Protein AF-0000000084646999 (afdb_homodimer)

Organism: NCBI:txid1178482

Structure (mmCIF, N/CA/C/O backbone):
data_AF-0000000084646999-model_v1
#
loop_
_entity.id
_entity.type
_entity.pdbx_description
1 polymer 'Serine aminopeptidase S33 domain-containing protein'
#
loop_
_atom_site.group_PDB
_atom_site.id
_atom_site.type_symbol
_atom_site.label_atom_id
_atom_site.label_alt_id
_atom_site.label_comp_id
_atom_site.label_asym_id
_atom_site.label_entity_id
_atom_site.label_seq_id
_atom_site.pdbx_PDB_ins_code
_atom_site.Cartn_x
_atom_site.Cartn_y
_atom_site.Cartn_z
_atom_site.occupancy
_atom_site.B_iso_or_equiv
_atom_site.auth_seq_id
_atom_site.auth_comp_id
_atom_site.auth_asym_id
_atom_site.auth_atom_id
_atom_site.pdbx_PDB_model_num
ATOM 1 N N . MET A 1 1 ? 37.906 -20.125 -37.219 1 23.38 1 MET A N 1
ATOM 2 C CA . MET A 1 1 ? 37.5 -20.531 -35.875 1 23.38 1 MET A CA 1
ATOM 3 C C . MET A 1 1 ? 36.062 -21.047 -35.875 1 23.38 1 MET A C 1
ATOM 5 O O . MET A 1 1 ? 35.156 -20.359 -36.375 1 23.38 1 MET A O 1
ATOM 9 N N . SER A 1 2 ? 35.906 -22.453 -35.688 1 22.55 2 SER A N 1
ATOM 10 C CA . SER A 1 2 ? 34.969 -23.547 -35.594 1 22.55 2 SER A CA 1
ATOM 11 C C . SER A 1 2 ? 34 -23.359 -34.438 1 22.55 2 SER A C 1
ATOM 13 O O . SER A 1 2 ? 34.438 -23.375 -33.25 1 22.55 2 SER A O 1
ATOM 15 N N . GLN A 1 3 ? 33.125 -22.391 -34.531 1 20.23 3 GLN A N 1
ATOM 16 C CA . GLN A 1 3 ? 32.188 -21.922 -33.531 1 20.23 3 GLN A CA 1
ATOM 17 C C . GLN A 1 3 ? 31.297 -23.062 -33.031 1 20.23 3 GLN A C 1
ATOM 19 O O . GLN A 1 3 ? 30.547 -23.656 -33.781 1 20.23 3 GLN A O 1
ATOM 24 N N . ARG A 1 4 ? 31.672 -23.859 -31.859 1 23.22 4 ARG A N 1
ATOM 25 C CA . ARG A 1 4 ? 31.312 -25.047 -31.078 1 23.22 4 ARG A CA 1
ATOM 26 C C . ARG A 1 4 ? 29.891 -24.953 -30.547 1 23.22 4 ARG A C 1
ATOM 28 O O . ARG A 1 4 ? 29.562 -24.031 -29.781 1 23.22 4 ARG A O 1
ATOM 35 N N . VAL A 1 5 ? 28.875 -25.578 -31.219 1 23.73 5 VAL A N 1
ATOM 36 C CA . VAL A 1 5 ? 27.469 -25.875 -30.938 1 23.73 5 VAL A CA 1
ATOM 37 C C . VAL A 1 5 ? 27.359 -26.578 -29.578 1 23.73 5 VAL A C 1
ATOM 39 O O . VAL A 1 5 ? 27.891 -27.672 -29.391 1 23.73 5 VAL A O 1
ATOM 42 N N . ILE A 1 6 ? 27.391 -25.953 -28.484 1 28.7 6 ILE A N 1
ATOM 43 C CA . ILE A 1 6 ? 27.359 -26.703 -27.234 1 28.7 6 ILE A CA 1
ATOM 44 C C . ILE A 1 6 ? 26.047 -27.469 -27.141 1 28.7 6 ILE A C 1
ATOM 46 O O . ILE A 1 6 ? 24.984 -26.875 -26.922 1 28.7 6 ILE A O 1
ATOM 50 N N . GLN A 1 7 ? 25.703 -28.5 -27.938 1 25.25 7 GLN A N 1
ATOM 51 C CA . GLN A 1 7 ? 24.656 -29.516 -27.828 1 25.25 7 GLN A CA 1
ATOM 52 C C . GLN A 1 7 ? 24.797 -30.312 -26.531 1 25.25 7 GLN A C 1
ATOM 54 O O . GLN A 1 7 ? 25.781 -31.016 -26.344 1 25.25 7 GLN A O 1
ATOM 59 N N . SER A 1 8 ? 24.672 -29.969 -25.359 1 27.05 8 SER A N 1
ATOM 60 C CA . SER A 1 8 ? 24.703 -31.203 -24.609 1 27.05 8 SER A CA 1
ATOM 61 C C . SER A 1 8 ? 23.766 -32.25 -25.203 1 27.05 8 SER A C 1
ATOM 63 O O . SER A 1 8 ? 22.609 -31.953 -25.5 1 27.05 8 SER A O 1
ATOM 65 N N . LYS A 1 9 ? 24.203 -33.219 -25.734 1 31.39 9 LYS A N 1
ATOM 66 C CA . LYS A 1 9 ? 23.703 -34.375 -26.484 1 31.39 9 LYS A CA 1
ATOM 67 C C . LYS A 1 9 ? 22.688 -35.156 -25.672 1 31.39 9 LYS A C 1
ATOM 69 O O . LYS A 1 9 ? 22.453 -36.344 -25.938 1 31.39 9 LYS A O 1
ATOM 74 N N . SER A 1 10 ? 22.328 -34.875 -24.344 1 28.27 10 SER A N 1
ATOM 75 C CA . SER A 1 10 ? 21.422 -35.875 -23.812 1 28.27 10 SER A CA 1
ATOM 76 C C . SER A 1 10 ? 20.172 -36.031 -24.672 1 28.27 10 SER A C 1
ATOM 78 O O . SER A 1 10 ? 19.797 -35.094 -25.391 1 28.27 10 SER A O 1
ATOM 80 N N . ALA A 1 11 ? 19.438 -37.344 -24.609 1 34.03 11 ALA A N 1
ATOM 81 C CA . ALA A 1 11 ? 18.484 -38.062 -25.438 1 34.03 11 ALA A CA 1
ATOM 82 C C . ALA A 1 11 ? 17.172 -37.281 -25.547 1 34.03 11 ALA A C 1
ATOM 84 O O . ALA A 1 11 ? 16.328 -37.344 -24.641 1 34.03 11 ALA A O 1
ATOM 85 N N . LEU A 1 12 ? 17.109 -36.125 -25.891 1 31.84 12 LEU A N 1
ATOM 86 C CA . LEU A 1 12 ? 15.828 -35.594 -26.328 1 31.84 12 LEU A CA 1
ATOM 87 C C . LEU A 1 12 ? 15.133 -36.531 -27.297 1 31.84 12 LEU A C 1
ATOM 89 O O . LEU A 1 12 ? 15.594 -36.688 -28.438 1 31.84 12 LEU A O 1
ATOM 93 N N . SER A 1 13 ? 14.789 -37.781 -26.719 1 30.05 13 SER A N 1
ATOM 94 C CA . SER A 1 13 ? 13.938 -38.531 -27.625 1 30.05 13 SER A CA 1
ATOM 95 C C . SER A 1 13 ? 12.914 -37.625 -28.297 1 30.05 13 SER A C 1
ATOM 97 O O . SER A 1 13 ? 12.258 -36.812 -27.641 1 30.05 13 SER A O 1
ATOM 99 N N . ASP A 1 14 ? 13.062 -37.312 -29.516 1 32.59 14 ASP A N 1
ATOM 100 C CA . ASP A 1 14 ? 12.305 -36.594 -30.531 1 32.59 14 ASP A CA 1
ATOM 101 C C . ASP A 1 14 ? 10.836 -37 -30.516 1 32.59 14 ASP A C 1
ATOM 103 O O . ASP A 1 14 ? 10.016 -36.406 -31.234 1 32.59 14 ASP A O 1
ATOM 107 N N . GLU A 1 15 ? 10.562 -38.312 -30.141 1 31.75 15 GLU A N 1
ATOM 108 C CA . GLU A 1 15 ? 9.227 -38.844 -30.438 1 31.75 15 GLU A CA 1
ATOM 109 C C . GLU A 1 15 ? 8.188 -38.25 -29.484 1 31.75 15 GLU A C 1
ATOM 111 O O . GLU A 1 15 ? 7.094 -38.781 -29.344 1 31.75 15 GLU A O 1
ATOM 116 N N . GLY A 1 16 ? 8.555 -37.5 -28.469 1 33.94 16 GLY A N 1
ATOM 117 C CA . GLY A 1 16 ? 7.391 -37.062 -27.719 1 33.94 16 GLY A CA 1
ATOM 118 C C . GLY A 1 16 ? 6.293 -36.5 -28.609 1 33.94 16 GLY A C 1
ATOM 119 O O . GLY A 1 16 ? 6.57 -35.906 -29.656 1 33.94 16 GLY A O 1
ATOM 120 N N . GLU A 1 17 ? 5.09 -37.156 -28.625 1 35.88 17 GLU A N 1
ATOM 121 C CA . GLU A 1 17 ? 3.867 -36.75 -29.297 1 35.88 17 GLU A CA 1
ATOM 122 C C . GLU A 1 17 ? 3.752 -35.219 -29.344 1 35.88 17 GLU A C 1
ATOM 124 O O . GLU A 1 17 ? 4.012 -34.562 -28.344 1 35.88 17 GLU A O 1
ATOM 129 N N . ALA A 1 18 ? 4.031 -34.594 -30.5 1 37.91 18 ALA A N 1
ATOM 130 C CA . ALA A 1 18 ? 3.641 -33.25 -30.922 1 37.91 18 ALA A CA 1
ATOM 131 C C . ALA A 1 18 ? 2.432 -32.75 -30.125 1 37.91 18 ALA A C 1
ATOM 133 O O . ALA A 1 18 ? 1.297 -33.156 -30.406 1 37.91 18 ALA A O 1
ATOM 134 N N . GLY A 1 19 ? 2.387 -32.75 -28.875 1 38.91 19 GLY A N 1
ATOM 135 C CA . GLY A 1 19 ? 1.254 -32.031 -28.344 1 38.91 19 GLY A CA 1
ATOM 136 C C . GLY A 1 19 ? 0.787 -30.906 -29.25 1 38.91 19 GLY A C 1
ATOM 137 O O . GLY A 1 19 ? 1.507 -30.5 -30.172 1 38.91 19 GLY A O 1
ATOM 138 N N . ASP A 1 20 ? -0.597 -30.719 -29.438 1 42.81 20 ASP A N 1
ATOM 139 C CA . ASP A 1 20 ? -1.313 -29.859 -30.375 1 42.81 20 ASP A CA 1
ATO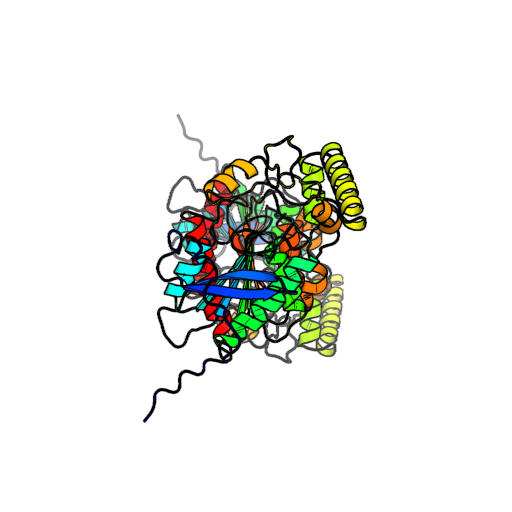M 140 C C . ASP A 1 20 ? -0.673 -28.484 -30.469 1 42.81 20 ASP A C 1
ATOM 142 O O . ASP A 1 20 ? -0.673 -27.734 -29.484 1 42.81 20 ASP A O 1
ATOM 146 N N . GLN A 1 21 ? 0.473 -28.203 -31.219 1 46.69 21 GLN A N 1
ATOM 147 C CA . GLN A 1 21 ? 0.928 -26.922 -31.781 1 46.69 21 GLN A CA 1
ATOM 148 C C . GLN A 1 21 ? -0.204 -25.906 -31.828 1 46.69 21 GLN A C 1
ATOM 150 O O . GLN A 1 21 ? 0.042 -24.703 -31.859 1 46.69 21 GLN A O 1
ATOM 155 N N . ASP A 1 22 ? -1.435 -26.484 -31.828 1 52.62 22 ASP A N 1
ATOM 156 C CA . ASP A 1 22 ? -2.572 -25.656 -32.219 1 52.62 22 ASP A CA 1
ATOM 157 C C . ASP A 1 22 ? -2.869 -24.578 -31.172 1 52.62 22 ASP A C 1
ATOM 159 O O . ASP A 1 22 ? -3.535 -23.594 -31.469 1 52.62 22 ASP A O 1
ATOM 163 N N . ASP A 1 23 ? -2.238 -24.656 -29.859 1 72.81 23 ASP A N 1
ATOM 164 C CA . ASP A 1 23 ? -2.717 -23.656 -28.906 1 72.81 23 ASP A CA 1
ATOM 165 C C . ASP A 1 23 ? -1.568 -22.781 -28.391 1 72.81 23 ASP A C 1
ATOM 167 O O . ASP A 1 23 ? -1.643 -22.234 -27.297 1 72.81 23 ASP A O 1
ATOM 171 N N . LEU A 1 24 ? -0.544 -22.75 -29.25 1 83.69 24 LEU A N 1
ATOM 172 C CA . LEU A 1 24 ? 0.599 -21.922 -28.891 1 83.69 24 LEU A CA 1
ATOM 173 C C . LEU A 1 24 ? 0.302 -20.453 -29.125 1 83.69 24 LEU A C 1
ATOM 175 O O . LEU A 1 24 ? -0.078 -20.062 -30.234 1 83.69 24 LEU A O 1
ATOM 179 N N . PRO A 1 25 ? 0.448 -19.688 -28.094 1 88.31 25 PRO A N 1
ATOM 180 C CA . PRO A 1 25 ? 0.253 -18.25 -28.312 1 88.31 25 PRO A CA 1
ATOM 181 C C . PRO A 1 25 ? 1.243 -17.672 -29.328 1 88.31 25 PRO A C 1
ATOM 183 O O . PRO A 1 25 ? 2.352 -18.188 -29.484 1 88.31 25 PRO A O 1
ATOM 186 N N . GLU A 1 26 ? 0.836 -16.625 -29.969 1 82.88 26 GLU A N 1
ATOM 187 C CA . GLU A 1 26 ? 1.692 -15.977 -30.953 1 82.88 26 GLU A CA 1
ATOM 188 C C . GLU A 1 26 ? 3.016 -15.539 -30.328 1 82.88 26 GLU A C 1
ATOM 190 O O . GLU A 1 26 ? 3.031 -14.891 -29.281 1 82.88 26 GLU A O 1
ATOM 195 N N . GLY A 1 27 ? 4.098 -15.953 -30.891 1 82.25 27 GLY A N 1
ATOM 196 C CA . GLY A 1 27 ? 5.414 -15.508 -30.484 1 82.25 27 GLY A CA 1
ATOM 197 C C . GLY A 1 27 ? 6.004 -16.344 -29.359 1 82.25 27 GLY A C 1
ATOM 198 O O . GLY A 1 27 ? 7.121 -16.094 -28.906 1 82.25 27 GLY A O 1
ATOM 199 N N . ALA A 1 28 ? 5.27 -17.406 -29.016 1 93.69 28 ALA A N 1
ATOM 200 C CA . ALA A 1 28 ? 5.754 -18.234 -27.906 1 93.69 28 ALA A CA 1
ATOM 201 C C . ALA A 1 28 ? 6.418 -19.5 -28.438 1 93.69 28 ALA A C 1
ATOM 203 O O . ALA A 1 28 ? 6.137 -19.938 -29.547 1 93.69 28 ALA A O 1
ATOM 204 N N . LEU A 1 29 ? 7.359 -20.031 -27.688 1 94.94 29 LEU A N 1
ATOM 205 C CA . LEU A 1 29 ? 7.988 -21.328 -27.922 1 94.94 29 LEU A CA 1
ATOM 206 C C . LEU A 1 29 ? 7.699 -22.281 -26.766 1 94.94 29 LEU A C 1
ATOM 208 O O . LEU A 1 29 ? 7.633 -21.875 -25.609 1 94.94 29 LEU A O 1
ATOM 212 N N . ASN A 1 30 ? 7.535 -23.5 -27.156 1 96.31 30 ASN A N 1
ATOM 213 C CA . ASN A 1 30 ? 7.363 -24.516 -26.125 1 96.31 30 ASN A CA 1
ATOM 214 C C . ASN A 1 30 ? 8.656 -24.75 -25.344 1 96.31 30 ASN A C 1
ATOM 216 O O . ASN A 1 30 ? 9.734 -24.781 -25.938 1 96.31 30 ASN A O 1
ATOM 220 N N . VAL A 1 31 ? 8.523 -24.891 -24.094 1 97.12 31 VAL A N 1
ATOM 221 C CA . VAL A 1 31 ? 9.664 -25.25 -23.266 1 97.12 31 VAL A CA 1
ATOM 222 C C . VAL A 1 31 ? 9.281 -26.391 -22.328 1 97.12 31 VAL A C 1
ATOM 224 O O . VAL A 1 31 ? 8.094 -26.609 -22.062 1 97.12 31 VAL A O 1
ATOM 227 N N . ALA A 1 32 ? 10.289 -27.125 -21.891 1 98.19 32 ALA A N 1
ATOM 228 C CA . ALA A 1 32 ? 10.102 -28.203 -20.938 1 98.19 32 ALA A CA 1
ATOM 229 C C . ALA A 1 32 ? 11.32 -28.375 -20.047 1 98.19 32 ALA A C 1
ATOM 231 O O . ALA A 1 32 ? 12.453 -28.125 -20.469 1 98.19 32 ALA A O 1
ATOM 232 N N . PHE A 1 33 ? 11.133 -28.75 -18.859 1 98.38 33 PHE A N 1
ATOM 233 C CA . PHE A 1 33 ? 12.195 -29.047 -17.906 1 98.38 33 PHE A CA 1
ATOM 234 C C . PHE A 1 33 ? 11.742 -30.109 -16.906 1 98.38 33 PHE A C 1
ATOM 236 O O . PHE A 1 33 ? 10.547 -30.359 -16.75 1 98.38 33 PHE A O 1
ATOM 243 N N . SER A 1 34 ? 12.688 -30.719 -16.281 1 98.5 34 SER A N 1
ATOM 244 C CA . SER A 1 34 ? 12.383 -31.781 -15.336 1 98.5 34 SER A CA 1
ATOM 245 C C . SER A 1 34 ? 12.297 -31.25 -13.914 1 98.5 34 SER A C 1
ATOM 247 O O . SER A 1 34 ? 13.133 -30.453 -13.484 1 98.5 34 SER A O 1
ATOM 249 N N . SER A 1 35 ? 11.242 -31.609 -13.188 1 98.62 35 SER A N 1
ATOM 250 C CA . SER A 1 35 ? 11.086 -31.422 -11.75 1 98.62 35 SER A CA 1
ATOM 251 C C . SER A 1 35 ? 10.812 -32.75 -11.039 1 98.62 35 SER A C 1
ATOM 253 O O . SER A 1 35 ? 9.75 -33.344 -11.203 1 98.62 35 SER A O 1
ATOM 255 N N . LYS A 1 36 ? 11.773 -33.219 -10.281 1 97.69 36 LYS A N 1
ATOM 256 C CA . LYS A 1 36 ? 11.68 -34.469 -9.531 1 97.69 36 LYS A CA 1
ATOM 257 C C . LYS A 1 36 ? 11.289 -35.625 -10.445 1 97.69 36 LYS A C 1
ATOM 259 O O . LYS A 1 36 ? 10.398 -36.406 -10.117 1 97.69 36 LYS A O 1
ATOM 264 N N . GLY A 1 37 ? 11.836 -35.594 -11.586 1 97.81 37 GLY A N 1
ATOM 265 C CA . GLY A 1 37 ? 11.688 -36.688 -12.508 1 97.81 37 GLY A CA 1
ATOM 266 C C . GLY A 1 37 ? 10.469 -36.594 -13.398 1 97.81 37 GLY A C 1
ATOM 267 O O . GLY A 1 37 ? 10.219 -37.438 -14.234 1 97.81 37 GLY A O 1
ATOM 268 N N . THR A 1 38 ? 9.664 -35.562 -13.227 1 98.5 38 THR A N 1
ATOM 269 C CA . THR A 1 38 ? 8.477 -35.344 -14.039 1 98.5 38 THR A CA 1
ATOM 270 C C . THR A 1 38 ? 8.656 -34.094 -14.906 1 98.5 38 THR A C 1
ATOM 272 O O . THR A 1 38 ? 9.195 -33.094 -14.453 1 98.5 38 THR A O 1
ATOM 275 N N . VAL A 1 39 ? 8.203 -34.125 -16.109 1 98.62 39 VAL A N 1
ATOM 276 C CA . VAL A 1 39 ? 8.43 -33.031 -17.047 1 98.62 39 VAL A CA 1
ATOM 277 C C . VAL A 1 39 ? 7.387 -31.953 -16.844 1 98.62 39 VAL A C 1
ATOM 279 O O . VAL A 1 39 ? 6.184 -32.219 -16.938 1 98.62 39 VAL A O 1
ATOM 282 N N . CYS A 1 40 ? 7.863 -30.75 -16.516 1 98.62 40 CYS A N 1
ATOM 283 C CA . CYS A 1 40 ? 7.043 -29.547 -16.547 1 98.62 40 CYS A CA 1
ATOM 284 C C . CYS A 1 40 ? 7.129 -28.875 -17.922 1 98.62 40 CYS A C 1
ATOM 286 O O . CYS A 1 40 ? 8.188 -28.859 -18.547 1 98.62 40 CYS A O 1
ATOM 288 N N . ARG A 1 41 ? 6.016 -28.359 -18.359 1 97.88 41 ARG A N 1
ATOM 289 C CA . ARG A 1 41 ? 5.949 -27.719 -19.672 1 97.88 41 ARG A CA 1
ATOM 290 C C . ARG A 1 41 ? 5.422 -26.297 -19.562 1 97.88 41 ARG A C 1
ATOM 292 O O . ARG A 1 41 ? 4.711 -25.953 -18.609 1 97.88 41 ARG A O 1
ATOM 299 N N . GLY A 1 42 ? 5.809 -25.484 -20.547 1 96.81 42 GLY A N 1
ATOM 300 C CA . GLY A 1 42 ? 5.363 -24.094 -20.562 1 96.81 42 GLY A CA 1
ATOM 301 C C . GLY A 1 42 ? 5.723 -23.375 -21.859 1 96.81 42 GLY A C 1
ATOM 302 O O . GLY A 1 42 ? 5.82 -24 -22.922 1 96.81 42 GLY A O 1
ATOM 303 N N . TRP A 1 43 ? 5.73 -22.125 -21.75 1 97.38 43 TRP A N 1
ATOM 304 C CA . TRP A 1 43 ? 5.977 -21.281 -22.922 1 97.38 43 TRP A CA 1
ATOM 305 C C . TRP A 1 43 ? 7.078 -20.266 -22.625 1 97.38 43 TRP A C 1
ATOM 307 O O . TRP A 1 43 ? 7.203 -19.781 -21.5 1 97.38 43 TRP A O 1
ATOM 317 N N . HIS A 1 44 ? 7.855 -20.062 -23.594 1 97.19 44 HIS A N 1
ATOM 318 C CA . HIS A 1 44 ? 8.875 -19.016 -23.625 1 97.19 44 HIS A CA 1
ATOM 319 C C . HIS A 1 44 ? 8.516 -17.906 -24.609 1 97.19 44 HIS A C 1
ATOM 321 O O . HIS A 1 44 ? 8.297 -18.172 -25.797 1 97.19 44 HIS A O 1
ATOM 327 N N . PHE A 1 45 ? 8.328 -16.719 -24.125 1 96.19 45 PHE A N 1
ATOM 328 C CA . PHE A 1 45 ? 8.117 -15.523 -24.938 1 96.19 45 PHE A CA 1
ATOM 329 C C . PHE A 1 45 ? 9.406 -14.727 -25.094 1 96.19 45 PHE A C 1
ATOM 331 O O . PHE A 1 45 ? 9.898 -14.148 -24.125 1 96.19 45 PHE A O 1
ATOM 338 N N . ALA A 1 46 ? 9.922 -14.695 -26.281 1 93.31 46 ALA A N 1
ATOM 339 C CA . ALA A 1 46 ? 11.172 -13.984 -26.531 1 93.31 46 ALA A CA 1
ATOM 340 C C . ALA A 1 46 ? 10.969 -12.477 -26.469 1 93.31 46 ALA A C 1
ATOM 342 O O . ALA A 1 46 ? 9.945 -11.961 -26.922 1 93.31 46 ALA A O 1
ATOM 343 N N . PRO A 1 47 ? 11.984 -11.789 -25.922 1 92.5 47 PRO A N 1
ATOM 344 C CA . PRO A 1 47 ? 11.875 -10.328 -25.906 1 92.5 47 PRO A CA 1
ATOM 345 C C . PRO A 1 47 ? 11.945 -9.711 -27.297 1 92.5 47 PRO A C 1
ATOM 347 O O . PRO A 1 47 ? 12.68 -10.203 -28.156 1 92.5 47 PRO A O 1
ATOM 350 N N . THR A 1 48 ? 11.195 -8.695 -27.531 1 87.69 48 THR A N 1
ATOM 351 C CA . THR A 1 48 ? 11.211 -8.023 -28.828 1 87.69 48 THR A CA 1
ATOM 352 C C . THR A 1 48 ? 12.523 -7.281 -29.031 1 87.69 48 THR A C 1
ATOM 354 O O . THR A 1 48 ? 12.914 -7.012 -30.172 1 87.69 48 THR A O 1
ATOM 357 N N . GLN A 1 49 ? 13.078 -6.914 -27.906 1 84 49 GLN A N 1
ATOM 358 C CA . GLN A 1 49 ? 14.375 -6.25 -27.953 1 84 49 GLN A CA 1
ATOM 359 C C . GLN A 1 49 ? 15.453 -7.086 -27.266 1 84 49 GLN A C 1
ATOM 361 O O . GLN A 1 49 ? 15.195 -7.699 -26.234 1 84 49 GLN A O 1
ATOM 366 N N . GLN A 1 50 ? 16.625 -7.207 -27.984 1 80.81 50 GLN A N 1
ATOM 367 C CA . GLN A 1 50 ? 17.766 -7.918 -27.391 1 80.81 50 GLN A CA 1
ATOM 368 C C . GLN A 1 50 ? 18.922 -6.961 -27.109 1 80.81 50 GLN A C 1
ATOM 370 O O . GLN A 1 50 ? 19.172 -6.035 -27.891 1 80.81 50 GLN A O 1
ATOM 375 N N . PRO A 1 51 ? 19.672 -7.051 -26.016 1 81.62 51 PRO A N 1
ATOM 376 C CA . PRO A 1 51 ? 19.422 -8.055 -24.969 1 81.62 51 PRO A CA 1
ATOM 377 C C . PRO A 1 51 ? 18.188 -7.758 -24.125 1 81.62 51 PRO A C 1
ATOM 379 O O . PRO A 1 51 ? 17.766 -6.605 -24.047 1 81.62 51 PRO A O 1
ATOM 382 N N . ALA A 1 52 ? 17.641 -8.867 -23.547 1 84.62 52 ALA A N 1
ATOM 383 C CA . ALA A 1 52 ? 16.484 -8.688 -22.688 1 84.62 52 ALA A CA 1
ATOM 384 C C . ALA A 1 52 ? 16.828 -7.84 -21.469 1 84.62 52 ALA A C 1
ATOM 386 O O . ALA A 1 52 ? 17.938 -7.926 -20.938 1 84.62 52 ALA A O 1
ATOM 387 N N . HIS A 1 53 ? 15.836 -7.078 -20.984 1 84.5 53 HIS A N 1
ATOM 388 C CA . HIS A 1 53 ? 16.016 -6.344 -19.75 1 84.5 53 HIS A CA 1
ATOM 389 C C . HIS A 1 53 ? 16.219 -7.293 -18.562 1 84.5 53 HIS A C 1
ATOM 391 O O . HIS A 1 53 ? 17.062 -7.059 -17.703 1 84.5 53 HIS A O 1
ATOM 397 N N . SER A 1 54 ? 15.43 -8.336 -18.578 1 94.06 54 SER A N 1
ATOM 398 C CA . SER A 1 54 ? 15.414 -9.383 -17.562 1 94.06 54 SER A CA 1
ATOM 399 C C . SER A 1 54 ? 14.523 -10.555 -17.984 1 94.06 54 SER A C 1
ATOM 401 O O . SER A 1 54 ? 13.906 -10.516 -19.047 1 94.06 54 SER A O 1
ATOM 403 N N . THR A 1 55 ? 14.609 -11.609 -17.25 1 96.62 55 THR A N 1
ATOM 404 C CA . THR A 1 55 ? 13.719 -12.75 -17.453 1 96.62 55 THR A CA 1
ATOM 405 C C . THR A 1 55 ? 12.656 -12.797 -16.359 1 96.62 55 THR A C 1
ATOM 407 O O . THR A 1 55 ? 12.977 -12.695 -15.164 1 96.62 55 THR A O 1
ATOM 410 N N . VAL A 1 56 ? 11.43 -12.828 -16.781 1 98.38 56 VAL A N 1
ATOM 411 C CA . VAL A 1 56 ? 10.305 -12.969 -15.859 1 98.38 56 VAL A CA 1
ATOM 412 C C . VAL A 1 56 ? 9.805 -14.414 -15.867 1 98.38 56 VAL A C 1
ATOM 414 O O . VAL A 1 56 ? 9.445 -14.938 -16.922 1 98.38 56 VAL A O 1
ATOM 417 N N . LEU A 1 57 ? 9.852 -15.094 -14.773 1 98.81 57 LEU A N 1
ATOM 418 C CA . LEU A 1 57 ? 9.312 -16.438 -14.609 1 98.81 57 LEU A CA 1
ATOM 419 C C . LEU A 1 57 ? 7.945 -16.406 -13.938 1 98.81 57 LEU A C 1
ATOM 421 O O . LEU A 1 57 ? 7.793 -15.844 -12.852 1 98.81 57 LEU A O 1
ATOM 425 N N . MET A 1 58 ? 6.945 -17.031 -14.641 1 98.44 58 MET A N 1
ATOM 426 C CA . MET A 1 58 ? 5.555 -16.938 -14.203 1 98.44 58 MET A CA 1
ATOM 427 C C . MET A 1 58 ? 4.965 -18.328 -13.977 1 98.44 58 MET A C 1
ATOM 429 O O . MET A 1 58 ? 5.301 -19.281 -14.688 1 98.44 58 MET A O 1
ATOM 433 N N . ALA A 1 59 ? 4.113 -18.406 -13.047 1 97.81 59 ALA A N 1
ATOM 434 C CA . ALA A 1 59 ? 3.217 -19.562 -12.945 1 97.81 59 ALA A CA 1
ATOM 435 C C . ALA A 1 59 ? 1.854 -19.141 -12.398 1 97.81 59 ALA A C 1
ATOM 437 O O . ALA A 1 59 ? 1.701 -18.047 -11.852 1 97.81 59 ALA A O 1
ATOM 438 N N . HIS A 1 60 ? 0.911 -19.969 -12.578 1 97 60 HIS A N 1
ATOM 439 C CA . HIS A 1 60 ? -0.485 -19.672 -12.273 1 97 60 HIS A CA 1
ATOM 440 C C . HIS A 1 60 ? -0.793 -19.906 -10.805 1 97 60 HIS A C 1
ATOM 442 O O . HIS A 1 60 ? 0.013 -20.5 -10.078 1 97 60 HIS A O 1
ATOM 448 N N . GLY A 1 61 ? -1.938 -19.391 -10.359 1 96.38 61 GLY A N 1
ATOM 449 C CA . GLY A 1 61 ? -2.432 -19.562 -9 1 96.38 61 GLY A CA 1
ATOM 450 C C . GLY A 1 61 ? -3.047 -20.938 -8.758 1 96.38 61 GLY A C 1
ATOM 451 O O . GLY A 1 61 ? -2.754 -21.891 -9.477 1 96.38 61 GLY A O 1
ATOM 452 N N . LEU A 1 62 ? -3.916 -21.016 -7.832 1 95.5 62 LEU A N 1
ATOM 453 C CA . LEU A 1 62 ? -4.473 -22.266 -7.359 1 95.5 62 LEU A CA 1
ATOM 454 C C . LEU A 1 62 ? -5.262 -22.969 -8.469 1 95.5 62 LEU A C 1
ATOM 456 O O . LEU A 1 62 ? -6.285 -22.453 -8.922 1 95.5 62 LEU A O 1
ATOM 460 N N . GLY A 1 63 ? -4.73 -24.047 -8.891 1 93.5 63 GLY A N 1
ATOM 461 C CA . GLY A 1 63 ? -5.465 -24.938 -9.773 1 93.5 63 GLY A CA 1
ATOM 462 C C . GLY A 1 63 ? -5.547 -24.422 -11.203 1 93.5 63 GLY A C 1
ATOM 463 O O . GLY A 1 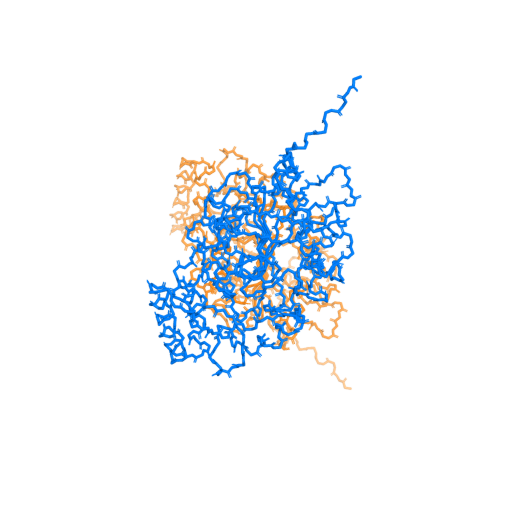63 ? -6.305 -24.953 -12.016 1 93.5 63 GLY A O 1
ATOM 464 N N . GLY A 1 64 ? -4.859 -23.422 -11.57 1 93.44 64 GLY A N 1
ATOM 465 C CA . GLY A 1 64 ? -4.922 -22.844 -12.914 1 93.44 64 GLY A CA 1
ATOM 466 C C . GLY A 1 64 ? -3.984 -23.531 -13.891 1 93.44 64 GLY A C 1
ATOM 467 O O . GLY A 1 64 ? -3.543 -24.656 -13.656 1 93.44 64 GLY A O 1
ATOM 468 N N . THR A 1 65 ? -3.898 -22.891 -15.062 1 94.81 65 THR A N 1
ATOM 469 C CA . THR A 1 65 ? -2.957 -23.25 -16.125 1 94.81 65 THR A CA 1
ATOM 470 C C . THR A 1 65 ? -2.461 -22 -16.844 1 94.81 65 THR A C 1
ATOM 472 O O . THR A 1 65 ? -3.062 -20.938 -16.75 1 94.81 65 THR A O 1
ATOM 475 N N . ILE A 1 66 ? -1.371 -22.094 -17.547 1 93.19 66 ILE A N 1
ATOM 476 C CA . ILE A 1 66 ? -0.711 -20.938 -18.125 1 93.19 66 ILE A CA 1
ATOM 477 C C . ILE A 1 66 ? -1.562 -20.375 -19.266 1 93.19 66 ILE A C 1
ATOM 479 O O . ILE A 1 66 ? -1.443 -19.203 -19.625 1 93.19 66 ILE A O 1
ATOM 483 N N . ASP A 1 67 ? -2.457 -21.172 -19.797 1 92.06 67 ASP A N 1
ATOM 484 C CA . ASP A 1 67 ? -3.305 -20.703 -20.891 1 92.06 67 ASP A CA 1
ATOM 485 C C . ASP A 1 67 ? -4.52 -19.953 -20.359 1 92.06 67 ASP A C 1
ATOM 487 O O . ASP A 1 67 ? -5.324 -19.422 -21.141 1 92.06 67 ASP A O 1
ATOM 491 N N . GLY A 1 68 ? -4.629 -19.875 -19.016 1 90.12 68 GLY A N 1
ATOM 492 C CA . GLY A 1 68 ? -5.711 -19.141 -18.391 1 90.12 68 GLY A CA 1
ATOM 493 C C . GLY A 1 68 ? -5.25 -17.844 -17.734 1 90.12 68 GLY A C 1
ATOM 494 O O . GLY A 1 68 ? -4.93 -17.828 -16.547 1 90.12 68 GLY A O 1
ATOM 495 N N . GLY A 1 69 ? -5.27 -16.781 -18.422 1 89.06 69 GLY A N 1
ATOM 496 C CA . GLY A 1 69 ? -5.137 -15.477 -17.797 1 89.06 69 GLY A CA 1
ATOM 497 C C . GLY A 1 69 ? -3.713 -14.953 -17.812 1 89.06 69 GLY A C 1
ATOM 498 O O . GLY A 1 69 ? -3.48 -13.766 -17.547 1 89.06 69 GLY A O 1
ATOM 499 N N . LEU A 1 70 ? -2.672 -15.797 -18.094 1 94.06 70 LEU A N 1
ATOM 500 C CA . LEU A 1 70 ? -1.292 -15.344 -17.969 1 94.06 70 LEU A CA 1
ATOM 501 C C . LEU A 1 70 ? -0.739 -14.906 -19.312 1 94.06 70 LEU A C 1
ATOM 503 O O . LEU A 1 70 ? 0.246 -14.164 -19.375 1 94.06 70 LEU A O 1
ATOM 507 N N . VAL A 1 71 ? -1.317 -15.383 -20.422 1 94.31 71 VAL A N 1
ATOM 508 C CA . VAL A 1 71 ? -0.759 -15.234 -21.75 1 94.31 71 VAL A CA 1
ATOM 509 C C . VAL A 1 71 ? -0.635 -13.75 -22.094 1 94.31 71 VAL A C 1
ATOM 511 O O . VAL A 1 71 ? 0.405 -13.305 -22.594 1 94.31 71 VAL A O 1
ATOM 514 N N . ASP A 1 72 ? -1.674 -13 -21.781 1 94.12 72 ASP A N 1
ATOM 515 C CA . ASP A 1 72 ? -1.649 -11.586 -22.156 1 94.12 72 ASP A CA 1
ATOM 516 C C . ASP A 1 72 ? -0.603 -10.828 -21.344 1 94.12 72 ASP A C 1
ATOM 518 O O . ASP A 1 72 ? 0.053 -9.922 -21.859 1 94.12 72 ASP A O 1
ATOM 522 N N . TYR A 1 73 ? -0.456 -11.148 -20.031 1 97.31 73 TYR A N 1
ATOM 523 C CA . TYR A 1 73 ? 0.625 -10.57 -19.234 1 97.31 73 TYR A CA 1
ATOM 524 C C . TYR A 1 73 ? 1.982 -10.906 -19.844 1 97.31 73 TYR A C 1
ATOM 526 O O . TYR A 1 73 ? 2.826 -10.023 -20.016 1 97.31 73 TYR A O 1
ATOM 534 N N . ALA A 1 74 ? 2.17 -12.164 -20.25 1 97.19 74 ALA A N 1
ATOM 535 C CA . ALA A 1 74 ? 3.441 -12.633 -20.797 1 97.19 74 ALA A CA 1
ATOM 536 C C . ALA A 1 74 ? 3.768 -11.93 -22.109 1 97.19 74 ALA A C 1
ATOM 538 O O . ALA A 1 74 ? 4.887 -11.453 -22.312 1 97.19 74 ALA A O 1
ATOM 539 N N . ARG A 1 75 ? 2.793 -11.844 -22.969 1 95.62 75 ARG A N 1
ATOM 540 C CA . ARG A 1 75 ? 2.98 -11.234 -24.281 1 95.62 75 ARG A CA 1
ATOM 541 C C . ARG A 1 75 ? 3.342 -9.758 -24.141 1 95.62 75 ARG A C 1
ATOM 543 O O . ARG A 1 75 ? 4.242 -9.273 -24.828 1 95.62 75 ARG A O 1
ATOM 550 N N . GLN A 1 76 ? 2.668 -9.109 -23.297 1 95.5 76 GLN A N 1
ATOM 551 C CA . GLN A 1 76 ? 2.898 -7.68 -23.141 1 95.5 76 GLN A CA 1
ATOM 552 C C . GLN A 1 76 ? 4.25 -7.402 -22.484 1 95.5 76 GLN A C 1
ATOM 554 O O . GLN A 1 76 ? 4.938 -6.449 -22.859 1 95.5 76 GLN A O 1
ATOM 559 N N . LEU A 1 77 ? 4.637 -8.227 -21.531 1 97 77 LEU A N 1
ATOM 560 C CA . LEU A 1 77 ? 5.965 -8.102 -20.953 1 97 77 LEU A CA 1
ATOM 561 C C . LEU A 1 77 ? 7.047 -8.375 -21.984 1 97 77 LEU A C 1
ATOM 563 O O . LEU A 1 77 ? 8.047 -7.656 -22.047 1 97 77 LEU A O 1
ATOM 567 N N . SER A 1 78 ? 6.777 -9.359 -22.812 1 96.19 78 SER A N 1
ATOM 568 C CA . SER A 1 78 ? 7.715 -9.68 -23.875 1 96.19 78 SER A CA 1
ATOM 569 C C . SER A 1 78 ? 7.859 -8.516 -24.859 1 96.19 78 SER A C 1
ATOM 571 O O . SER A 1 78 ? 8.977 -8.164 -25.25 1 96.19 78 SER A O 1
ATOM 573 N N . ARG A 1 79 ? 6.746 -7.887 -25.188 1 95 79 ARG A N 1
ATOM 574 C CA . ARG A 1 79 ? 6.746 -6.742 -26.094 1 95 79 ARG A CA 1
ATOM 575 C C . ARG A 1 79 ? 7.523 -5.574 -25.5 1 95 79 ARG A C 1
ATOM 577 O O . ARG A 1 79 ? 8.109 -4.777 -26.219 1 95 79 ARG A O 1
ATOM 584 N N . ALA A 1 80 ? 7.543 -5.547 -24.203 1 95.56 80 ALA A N 1
ATOM 585 C CA . ALA A 1 80 ? 8.234 -4.469 -23.5 1 95.56 80 ALA A CA 1
ATOM 586 C C . ALA A 1 80 ? 9.719 -4.781 -23.344 1 95.56 80 ALA A C 1
ATOM 588 O O . ALA A 1 80 ? 10.461 -4.016 -22.734 1 95.56 80 ALA A O 1
ATOM 589 N N . GLY A 1 81 ? 10.211 -5.938 -23.828 1 94.5 81 GLY A N 1
ATOM 590 C CA . GLY A 1 81 ? 11.641 -6.227 -23.859 1 94.5 81 GLY A CA 1
ATOM 591 C C . GLY A 1 81 ? 12.07 -7.23 -22.812 1 94.5 81 GLY A C 1
ATOM 592 O O . GLY A 1 81 ? 13.266 -7.41 -22.562 1 94.5 81 GLY A O 1
ATOM 593 N N . TYR A 1 82 ? 11.133 -7.922 -22.172 1 96.06 82 TYR A N 1
ATOM 594 C CA . TYR A 1 82 ? 11.453 -8.938 -21.172 1 96.06 82 TYR A CA 1
ATOM 595 C C . TYR A 1 82 ? 11.32 -10.336 -21.75 1 96.06 82 TYR A C 1
ATOM 597 O O . TYR A 1 82 ? 10.438 -10.602 -22.562 1 96.06 82 TYR A O 1
ATOM 605 N N . ARG A 1 83 ? 12.195 -11.172 -21.391 1 96.31 83 ARG A N 1
ATOM 606 C CA . ARG A 1 83 ? 11.969 -12.602 -21.609 1 96.31 83 ARG A CA 1
ATOM 607 C C . ARG A 1 83 ? 10.984 -13.164 -20.594 1 96.31 83 ARG A C 1
ATOM 609 O O . ARG A 1 83 ? 11.078 -12.867 -19.406 1 96.31 83 ARG A O 1
ATOM 616 N N . VAL A 1 84 ? 10.055 -13.898 -21.094 1 97.81 84 VAL A N 1
ATOM 617 C CA . VAL A 1 84 ? 9.062 -14.43 -20.172 1 97.81 84 VAL A CA 1
ATOM 618 C C . VAL A 1 84 ? 8.984 -15.945 -20.312 1 97.81 84 VAL A C 1
ATOM 620 O O . VAL A 1 84 ? 8.914 -16.469 -21.438 1 97.81 84 VAL A O 1
ATOM 623 N N . VAL A 1 85 ? 9.086 -16.641 -19.25 1 98.12 85 VAL A N 1
ATOM 624 C CA . VAL A 1 85 ? 8.812 -18.078 -19.188 1 98.12 85 VAL A CA 1
ATOM 625 C C . VAL A 1 85 ? 7.625 -18.328 -18.266 1 98.12 85 VAL A C 1
ATOM 627 O O . VAL A 1 85 ? 7.582 -17.828 -17.141 1 98.12 85 VAL A O 1
ATOM 630 N N . ALA A 1 86 ? 6.684 -18.969 -18.75 1 98.31 86 ALA A N 1
ATOM 631 C CA . ALA A 1 86 ? 5.531 -19.406 -17.969 1 98.31 86 ALA A CA 1
ATOM 632 C C . ALA A 1 86 ? 5.391 -20.922 -18.016 1 98.31 86 ALA A C 1
ATOM 634 O O . ALA A 1 86 ? 5.578 -21.547 -19.062 1 98.31 86 ALA A O 1
ATOM 635 N N . PHE A 1 87 ? 5.055 -21.562 -16.875 1 98.19 87 PHE A N 1
ATOM 636 C CA . PHE A 1 87 ? 5 -23.016 -16.891 1 98.19 87 PHE A CA 1
ATOM 637 C C . PHE A 1 87 ? 3.822 -23.516 -16.078 1 98.19 87 PHE A C 1
ATOM 639 O O . PHE A 1 87 ? 3.305 -22.812 -15.211 1 98.19 87 PHE A O 1
ATOM 646 N N . ASP A 1 88 ? 3.383 -24.688 -16.406 1 98.06 88 ASP A N 1
ATOM 647 C CA . ASP A 1 88 ? 2.426 -25.438 -15.594 1 98.06 88 ASP A CA 1
ATOM 648 C C . ASP A 1 88 ? 3.143 -26.328 -14.586 1 98.06 88 ASP A C 1
ATOM 650 O O . ASP A 1 88 ? 4.172 -26.938 -14.898 1 98.06 88 ASP A O 1
ATOM 654 N N . TYR A 1 89 ? 2.582 -26.406 -13.43 1 98.5 89 TYR A N 1
ATOM 655 C CA . TYR A 1 89 ? 3.127 -27.312 -12.422 1 98.5 89 TYR A CA 1
ATOM 656 C C . TYR A 1 89 ? 2.971 -28.766 -12.844 1 98.5 89 TYR A C 1
ATOM 658 O O . TYR A 1 89 ? 2.109 -29.094 -13.664 1 98.5 89 TYR A O 1
ATOM 666 N N . ARG A 1 90 ? 3.842 -29.594 -12.266 1 98.44 90 ARG A N 1
ATOM 667 C CA . ARG A 1 90 ? 3.529 -31.016 -12.398 1 98.44 90 ARG A CA 1
ATOM 668 C C . ARG A 1 90 ? 2.066 -31.281 -12.07 1 98.44 90 ARG A C 1
ATOM 670 O O . ARG A 1 90 ? 1.482 -30.625 -11.211 1 98.44 90 ARG A O 1
ATOM 677 N N . TYR A 1 91 ? 1.456 -32.25 -12.836 1 97.81 91 TYR A N 1
ATOM 678 C CA . TYR A 1 91 ? 0.115 -32.75 -12.594 1 97.81 91 TYR A CA 1
ATOM 679 C C . TYR A 1 91 ? -0.945 -31.812 -13.133 1 97.81 91 TYR A C 1
ATOM 681 O O . TYR A 1 91 ? -2.141 -32.125 -13.086 1 97.81 91 TYR A O 1
ATOM 689 N N . PHE A 1 92 ? -0.529 -30.641 -13.672 1 97.12 92 PHE A N 1
ATOM 690 C CA . PHE A 1 92 ? -1.493 -29.672 -14.172 1 97.12 92 PHE A CA 1
ATOM 691 C C . PHE A 1 92 ? -1.199 -29.312 -15.625 1 97.12 92 PHE A C 1
ATOM 693 O O . PHE A 1 92 ? -0.049 -29.375 -16.062 1 97.12 92 PHE A O 1
ATOM 700 N N . GLY A 1 93 ? -2.225 -28.953 -16.312 1 94.88 93 GLY A N 1
ATOM 701 C CA . GLY A 1 93 ? -2.111 -28.391 -17.641 1 94.88 93 GLY A CA 1
ATOM 702 C C . GLY A 1 93 ? -1.305 -29.25 -18.594 1 94.88 93 GLY A C 1
ATOM 703 O O . GLY A 1 93 ? -1.568 -30.453 -18.719 1 94.88 93 GLY A O 1
ATOM 704 N N . ARG A 1 94 ? -0.272 -28.625 -19.094 1 94.44 94 ARG A N 1
ATOM 705 C CA . ARG A 1 94 ? 0.522 -29.234 -20.156 1 94.44 94 ARG A CA 1
ATOM 706 C C . ARG A 1 94 ? 1.626 -30.109 -19.562 1 94.44 94 ARG A C 1
ATOM 708 O O . ARG A 1 94 ? 2.248 -30.906 -20.281 1 94.44 94 ARG A O 1
ATOM 715 N N . SER A 1 95 ? 1.835 -29.953 -18.344 1 97.56 95 SER A N 1
ATOM 716 C CA . SER A 1 95 ? 2.91 -30.688 -17.672 1 97.56 95 SER A CA 1
ATOM 717 C C . SER A 1 95 ? 2.514 -32.125 -17.422 1 97.56 95 SER A C 1
ATOM 719 O O . SER A 1 95 ? 1.326 -32.469 -17.391 1 97.56 95 SER A O 1
ATOM 721 N N . ASP A 1 96 ? 3.492 -32.969 -17.297 1 98.19 96 ASP A N 1
ATOM 722 C CA . ASP A 1 96 ? 3.268 -34.406 -17.047 1 98.19 96 ASP A CA 1
ATOM 723 C C . ASP A 1 96 ? 2.975 -34.656 -15.562 1 98.19 96 ASP A C 1
ATOM 725 O O . ASP A 1 96 ? 2.924 -33.688 -14.766 1 98.19 96 ASP A O 1
ATOM 729 N N . GLY A 1 97 ? 2.643 -35.938 -15.266 1 97.38 97 GLY A N 1
ATOM 730 C CA . GLY A 1 97 ? 2.473 -36.344 -13.883 1 97.38 97 GLY A CA 1
ATOM 731 C C . GLY A 1 97 ? 1.116 -36.969 -13.617 1 97.38 97 GLY A C 1
ATOM 732 O O . GLY A 1 97 ? 0.105 -36.531 -14.164 1 97.38 97 GLY A O 1
ATOM 733 N N . LYS A 1 98 ? 1.133 -37.938 -12.883 1 96.12 98 LYS A N 1
ATOM 734 C CA . LYS A 1 98 ? -0.06 -38.625 -12.391 1 96.12 98 LYS A CA 1
ATOM 735 C C . LYS A 1 98 ? 0.03 -38.875 -10.891 1 96.12 98 LYS A C 1
ATOM 737 O O . LYS A 1 98 ? 1.119 -39.125 -10.359 1 96.12 98 LYS A O 1
ATOM 742 N N . PRO A 1 99 ? -1.049 -38.938 -10.172 1 96.94 99 PRO A N 1
ATOM 743 C CA . PRO A 1 99 ? -2.391 -38.594 -10.656 1 96.94 99 PRO A CA 1
ATOM 744 C C . PRO A 1 99 ? -2.535 -37.125 -11.016 1 96.94 99 PRO A C 1
ATOM 746 O O . PRO A 1 99 ? -1.844 -36.281 -10.445 1 96.94 99 PRO A O 1
ATOM 749 N N . ARG A 1 100 ? -3.365 -36.844 -11.969 1 97.5 100 ARG A N 1
ATOM 750 C CA . ARG A 1 100 ? -3.617 -35.469 -12.359 1 97.5 100 ARG A CA 1
ATOM 751 C C . ARG A 1 100 ? -4.262 -34.688 -11.219 1 97.5 100 ARG A C 1
ATOM 753 O O . ARG A 1 100 ? -4.922 -35.281 -10.352 1 97.5 100 ARG A O 1
ATOM 760 N N . GLN A 1 101 ? -3.977 -33.344 -11.172 1 98.12 101 GLN A N 1
ATOM 761 C CA . GLN A 1 101 ? -4.582 -32.406 -10.25 1 98.12 101 GLN A CA 1
ATOM 762 C C . GLN A 1 101 ? -4.109 -32.656 -8.82 1 98.12 101 GLN A C 1
ATOM 764 O O . GLN A 1 101 ? -4.816 -32.312 -7.863 1 98.12 101 GLN A O 1
ATOM 769 N N . LEU A 1 102 ? -2.984 -33.312 -8.688 1 97.5 102 LEU A N 1
ATOM 770 C CA . LEU A 1 102 ? -2.338 -33.438 -7.383 1 97.5 102 LEU A CA 1
ATOM 771 C C . LEU A 1 102 ? -1.657 -32.125 -7.004 1 97.5 102 LEU A C 1
ATOM 773 O O . LEU A 1 102 ? -0.821 -31.609 -7.754 1 97.5 102 LEU A O 1
ATOM 777 N N . LEU A 1 103 ? -2.039 -31.562 -5.848 1 96.94 103 LEU A N 1
ATOM 778 C CA . LEU A 1 103 ? -1.525 -30.25 -5.461 1 96.94 103 LEU A CA 1
ATOM 779 C C . LEU A 1 103 ? -1 -30.281 -4.027 1 96.94 103 LEU A C 1
ATOM 781 O O . LEU A 1 103 ? -1.751 -30.562 -3.094 1 96.94 103 LEU A O 1
ATOM 785 N N . THR A 1 104 ? 0.246 -30.047 -3.828 1 95.62 104 THR A N 1
ATOM 786 C CA . THR A 1 104 ? 0.866 -29.75 -2.541 1 95.62 104 THR A CA 1
ATOM 787 C C . THR A 1 104 ? 1.797 -28.547 -2.654 1 95.62 104 THR A C 1
ATOM 789 O O . THR A 1 104 ? 2.408 -28.312 -3.701 1 95.62 104 THR A O 1
ATOM 792 N N . VAL A 1 105 ? 1.899 -27.781 -1.584 1 97.44 105 VAL A N 1
ATOM 793 C CA . VAL A 1 105 ? 2.785 -26.625 -1.568 1 97.44 105 VAL A CA 1
ATOM 794 C C . VAL A 1 105 ? 4.223 -27.062 -1.833 1 97.44 105 VAL A C 1
ATOM 796 O O . VAL A 1 105 ? 4.93 -26.453 -2.637 1 97.44 105 VAL A O 1
ATOM 799 N N . GLY A 1 106 ? 4.617 -28.156 -1.255 1 97.31 106 GLY A N 1
ATOM 800 C CA . GLY A 1 106 ? 5.969 -28.672 -1.429 1 97.31 106 GLY A CA 1
ATOM 801 C C . GLY A 1 106 ? 6.301 -29 -2.871 1 97.31 106 GLY A C 1
ATOM 802 O O . GLY A 1 106 ? 7.375 -28.656 -3.365 1 97.31 106 GLY A O 1
ATOM 803 N N . ASP A 1 107 ? 5.414 -29.703 -3.521 1 97.38 107 ASP A N 1
ATOM 804 C CA . ASP A 1 107 ? 5.633 -30.062 -4.918 1 97.38 107 ASP A CA 1
ATOM 805 C C . ASP A 1 107 ? 5.75 -28.828 -5.801 1 97.38 107 ASP A C 1
ATOM 807 O O . ASP A 1 107 ? 6.633 -28.75 -6.66 1 97.38 107 ASP A O 1
ATOM 811 N N . GLN A 1 108 ? 4.91 -27.875 -5.582 1 98.56 108 GLN A N 1
ATOM 812 C CA . GLN A 1 108 ? 4.922 -26.688 -6.441 1 98.56 108 GLN A CA 1
ATOM 813 C C . GLN A 1 108 ? 6.156 -25.828 -6.184 1 98.56 108 GLN A C 1
ATOM 815 O O . GLN A 1 108 ? 6.707 -25.234 -7.109 1 98.56 108 GLN A O 1
ATOM 820 N N . LEU A 1 109 ? 6.617 -25.766 -4.926 1 98.62 109 LEU A N 1
ATOM 821 C CA . LEU A 1 109 ? 7.871 -25.078 -4.645 1 98.62 109 LEU A CA 1
ATOM 822 C C . LEU A 1 109 ? 9.047 -25.781 -5.32 1 98.62 109 LEU A C 1
ATOM 824 O O . LEU A 1 109 ? 9.969 -25.125 -5.805 1 98.62 109 LEU A O 1
ATOM 828 N N . ALA A 1 110 ? 9.023 -27.109 -5.355 1 98.75 110 ALA A N 1
ATOM 829 C CA . ALA A 1 110 ? 10.047 -27.859 -6.082 1 98.75 110 ALA A CA 1
ATOM 830 C C . ALA A 1 110 ? 10 -27.547 -7.574 1 98.75 110 ALA A C 1
ATOM 832 O O . ALA A 1 110 ? 11.039 -27.406 -8.219 1 98.75 110 ALA A O 1
ATOM 833 N N . ASP A 1 111 ? 8.789 -27.469 -8.117 1 98.88 111 ASP A N 1
ATOM 834 C CA . ASP A 1 111 ? 8.625 -27.141 -9.523 1 98.88 111 ASP A CA 1
ATOM 835 C C . ASP A 1 111 ? 9.172 -25.75 -9.828 1 98.88 111 ASP A C 1
ATOM 837 O O . ASP A 1 111 ? 9.836 -25.547 -10.852 1 98.88 111 ASP A O 1
ATOM 841 N N . TRP A 1 112 ? 8.914 -24.766 -8.938 1 98.94 112 TRP A N 1
ATOM 842 C CA . TRP A 1 112 ? 9.469 -23.438 -9.078 1 98.94 112 TRP A CA 1
ATOM 843 C C . TRP A 1 112 ? 10.992 -23.469 -9.062 1 98.94 112 TRP A C 1
ATOM 845 O O . TRP A 1 112 ? 11.641 -22.812 -9.867 1 98.94 112 TRP A O 1
ATOM 855 N N . THR A 1 113 ? 11.547 -24.203 -8.156 1 98.81 113 THR A N 1
ATOM 856 C CA . THR A 1 113 ? 12.992 -24.297 -8.055 1 98.81 113 THR A CA 1
ATOM 857 C C . THR A 1 113 ? 13.594 -24.844 -9.352 1 98.81 113 THR A C 1
ATOM 859 O O . THR A 1 113 ? 14.578 -24.297 -9.859 1 98.81 113 THR A O 1
ATOM 862 N N . ALA A 1 114 ? 12.977 -25.875 -9.875 1 98.81 114 ALA A N 1
ATOM 863 C CA . ALA A 1 114 ? 13.422 -26.453 -11.148 1 98.81 114 ALA A CA 1
ATOM 864 C C . ALA A 1 114 ? 13.273 -25.438 -12.281 1 98.81 114 ALA A C 1
ATOM 866 O O . ALA A 1 114 ? 14.141 -25.328 -13.141 1 98.81 114 ALA A O 1
ATOM 867 N N . ALA A 1 115 ? 12.156 -24.703 -12.266 1 98.88 115 ALA A N 1
ATOM 868 C CA . ALA A 1 115 ? 11.898 -23.703 -13.289 1 98.88 115 ALA A CA 1
ATOM 869 C C . ALA A 1 115 ? 12.93 -22.578 -13.234 1 98.88 115 ALA A C 1
ATOM 871 O O . ALA A 1 115 ? 13.367 -22.078 -14.273 1 98.88 115 ALA A O 1
ATOM 872 N N . ILE A 1 116 ? 13.281 -22.125 -12.031 1 98.69 116 ILE A N 1
ATOM 873 C CA . ILE A 1 116 ? 14.297 -21.094 -11.852 1 98.69 116 ILE A CA 1
ATOM 874 C C . ILE A 1 116 ? 15.617 -21.562 -12.461 1 98.69 116 ILE A C 1
ATOM 876 O O . ILE A 1 116 ? 16.25 -20.828 -13.227 1 98.69 116 ILE A O 1
ATOM 880 N N . THR A 1 117 ? 16 -22.797 -12.156 1 98 117 THR A N 1
ATOM 881 C CA . THR A 1 117 ? 17.25 -23.359 -12.695 1 98 117 THR A CA 1
ATOM 882 C C . THR A 1 117 ? 17.203 -23.375 -14.219 1 98 117 THR A C 1
ATOM 884 O O . THR A 1 117 ? 18.156 -22.953 -14.875 1 98 117 THR A O 1
ATOM 887 N N . PHE A 1 118 ? 16.141 -23.828 -14.766 1 97.94 118 PHE A N 1
ATOM 888 C CA . PHE A 1 118 ? 15.953 -23.906 -16.203 1 97.94 118 PHE A CA 1
ATOM 889 C C . PHE A 1 118 ? 16.062 -22.516 -16.844 1 97.94 118 PHE A C 1
ATOM 891 O O . PHE A 1 118 ? 16.781 -22.328 -17.828 1 97.94 118 PHE A O 1
ATOM 898 N N . THR A 1 119 ? 15.297 -21.547 -16.266 1 97.25 119 THR A N 1
ATOM 899 C CA . THR A 1 119 ? 15.203 -20.203 -16.812 1 97.25 119 THR A CA 1
ATOM 900 C C . THR A 1 119 ? 16.562 -19.5 -16.766 1 97.25 119 THR A C 1
ATOM 902 O O . THR A 1 119 ? 16.922 -18.781 -17.688 1 97.25 119 THR A O 1
ATOM 905 N N . GLN A 1 120 ? 17.281 -19.719 -15.695 1 95.88 120 GLN A N 1
ATOM 906 C CA . GLN A 1 120 ? 18.609 -19.109 -15.547 1 95.88 120 GLN A CA 1
ATOM 907 C C . GLN A 1 120 ? 19.578 -19.672 -16.578 1 95.88 120 GLN A C 1
ATOM 909 O O . GLN A 1 120 ? 20.516 -18.984 -17 1 95.88 120 GLN A O 1
ATOM 914 N N . ARG A 1 121 ? 19.344 -20.891 -17.031 1 94 121 ARG A N 1
ATOM 915 C CA . ARG A 1 121 ? 20.188 -21.5 -18.062 1 94 121 ARG A CA 1
ATOM 916 C C . ARG A 1 121 ? 19.906 -20.891 -19.422 1 94 121 ARG A C 1
ATOM 918 O O . ARG A 1 121 ? 20.781 -20.875 -20.297 1 94 121 ARG A O 1
ATOM 925 N N . LEU A 1 122 ? 18.656 -20.438 -19.625 1 90.06 122 LEU A N 1
ATOM 926 C CA . LEU A 1 122 ? 18.297 -19.797 -20.891 1 90.06 122 LEU A CA 1
ATOM 927 C C . LEU A 1 122 ? 19.094 -18.516 -21.094 1 90.06 122 LEU A C 1
ATOM 929 O O . LEU A 1 122 ? 19.453 -18.188 -22.219 1 90.06 122 LEU A O 1
ATOM 933 N N . ASP A 1 123 ? 19.281 -17.781 -20.016 1 88.19 123 ASP A N 1
ATOM 934 C CA . ASP A 1 123 ? 20.078 -16.547 -20.031 1 88.19 123 ASP A CA 1
ATOM 935 C C . ASP A 1 123 ? 20.75 -16.312 -18.688 1 88.19 123 ASP A C 1
ATOM 937 O O . ASP A 1 123 ? 20.234 -15.555 -17.844 1 88.19 123 ASP A O 1
ATOM 941 N N . PRO A 1 124 ? 21.922 -16.734 -18.594 1 88.5 124 PRO A N 1
ATOM 942 C CA . PRO A 1 124 ? 22.594 -16.703 -17.281 1 88.5 124 PRO A CA 1
ATOM 943 C C . PRO A 1 124 ? 22.922 -15.281 -16.828 1 88.5 124 PRO A C 1
ATOM 945 O O . PRO A 1 124 ? 23.078 -15.047 -15.625 1 88.5 124 PRO A O 1
ATOM 948 N N . SER A 1 125 ? 22.969 -14.336 -17.672 1 88.94 125 SER A N 1
ATOM 949 C CA . SER A 1 125 ? 23.391 -12.992 -17.297 1 88.94 125 SER A CA 1
ATOM 950 C C . SER A 1 125 ? 22.203 -12.094 -17 1 88.94 125 SER A C 1
ATOM 952 O O . SER A 1 125 ? 22.359 -11.016 -16.422 1 88.94 125 SER A O 1
ATOM 954 N N . ALA A 1 126 ? 21.047 -12.531 -17.359 1 92 126 ALA A N 1
ATOM 955 C CA . ALA A 1 126 ? 19.875 -11.68 -17.188 1 92 126 ALA A CA 1
ATOM 956 C C . ALA A 1 126 ? 19.328 -11.766 -15.758 1 92 126 ALA A C 1
ATOM 958 O O . ALA A 1 126 ? 19.219 -12.859 -15.195 1 92 126 ALA A O 1
ATOM 959 N N . PRO A 1 127 ? 19.047 -10.617 -15.148 1 96.25 127 PRO A N 1
ATOM 960 C CA . PRO A 1 127 ? 18.359 -10.672 -13.852 1 96.25 127 PRO A CA 1
ATOM 961 C C . PRO A 1 127 ? 17.062 -11.461 -13.906 1 96.25 127 PRO A C 1
ATOM 963 O O . PRO A 1 127 ? 16.391 -11.477 -14.938 1 96.25 127 PRO A O 1
ATOM 966 N N . LEU A 1 128 ? 16.734 -12.156 -12.844 1 98.06 128 LEU A N 1
ATOM 967 C CA . LEU A 1 128 ? 15.547 -12.992 -12.789 1 98.06 128 LEU A CA 1
ATOM 968 C C . LEU A 1 128 ? 14.469 -12.352 -11.922 1 98.06 128 LEU A C 1
ATOM 970 O O . LEU A 1 128 ? 14.734 -11.977 -10.773 1 98.06 128 LEU A O 1
ATOM 974 N N . VAL A 1 129 ? 13.336 -12.18 -12.477 1 98.69 129 VAL A N 1
ATOM 975 C CA . VAL A 1 129 ? 12.148 -11.688 -11.773 1 98.69 129 VAL A CA 1
ATOM 976 C C . VAL A 1 129 ? 11.156 -12.836 -11.578 1 98.69 129 VAL A C 1
ATOM 978 O O . VAL A 1 129 ? 10.875 -13.586 -12.516 1 98.69 129 VAL A O 1
ATOM 981 N N . LEU A 1 130 ? 10.68 -13.031 -10.391 1 98.94 130 LEU A N 1
ATOM 982 C CA . LEU A 1 130 ? 9.617 -14 -10.133 1 98.94 130 LEU A CA 1
ATOM 983 C C . LEU A 1 130 ? 8.25 -13.32 -10.109 1 98.94 130 LEU A C 1
ATOM 985 O O . LEU A 1 130 ? 8.078 -12.281 -9.469 1 98.94 130 LEU A O 1
ATOM 989 N N . TRP A 1 131 ? 7.34 -13.836 -10.836 1 98.88 131 TRP A N 1
ATOM 990 C CA . TRP A 1 131 ? 5.996 -13.297 -11.008 1 98.88 131 TRP A CA 1
ATOM 991 C C . TRP A 1 131 ? 4.941 -14.305 -10.562 1 98.88 131 TRP A C 1
ATOM 993 O O . TRP A 1 131 ? 4.852 -15.406 -11.117 1 98.88 131 TRP A O 1
ATOM 1003 N N . GLY A 1 132 ? 4.195 -13.992 -9.547 1 98.75 132 GLY A N 1
ATOM 1004 C CA . GLY A 1 132 ? 3.135 -14.859 -9.055 1 98.75 132 GLY A CA 1
ATOM 1005 C C . GLY A 1 132 ? 1.797 -14.156 -8.938 1 98.75 132 GLY A C 1
ATOM 1006 O O . GLY A 1 132 ? 1.743 -12.945 -8.719 1 98.75 132 GLY A O 1
ATOM 1007 N N . THR A 1 133 ? 0.733 -14.875 -9.062 1 98.25 133 THR A N 1
ATOM 1008 C CA . THR A 1 133 ? -0.632 -14.398 -8.883 1 98.25 133 THR A CA 1
ATOM 1009 C C . THR A 1 133 ? -1.404 -15.297 -7.922 1 98.25 133 THR A C 1
ATOM 1011 O O . THR A 1 133 ? -1.241 -16.516 -7.941 1 98.25 133 THR A O 1
ATOM 1014 N N . SER A 1 134 ? -2.201 -14.625 -7.031 1 97.31 134 SER A N 1
ATOM 1015 C CA . SER A 1 134 ? -3.006 -15.398 -6.094 1 97.31 134 SER A CA 1
ATOM 1016 C C . SER A 1 134 ? -2.152 -16.406 -5.332 1 97.31 134 SER A C 1
ATOM 1018 O O . SER A 1 134 ? -1.185 -16.031 -4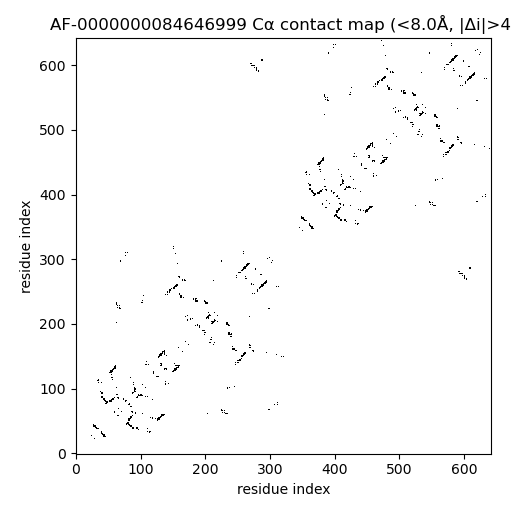.668 1 97.31 134 SER A O 1
ATOM 1020 N N . PHE A 1 135 ? -2.305 -17.656 -5.453 1 97.81 135 PHE A N 1
ATOM 1021 C CA . PHE A 1 135 ? -1.624 -18.703 -4.695 1 97.81 135 PHE A CA 1
ATOM 1022 C C . PHE A 1 135 ? -0.136 -18.719 -5.023 1 97.81 135 PHE A C 1
ATOM 1024 O O . PHE A 1 135 ? 0.698 -18.906 -4.133 1 97.81 135 PHE A O 1
ATOM 1031 N N . SER A 1 136 ? 0.272 -18.484 -6.258 1 98.56 136 SER A N 1
ATOM 1032 C CA . SER A 1 136 ? 1.68 -18.547 -6.641 1 98.56 136 SER A CA 1
ATOM 1033 C C . SER A 1 136 ? 2.445 -17.328 -6.113 1 98.56 136 SER A C 1
ATOM 1035 O O . SER A 1 136 ? 3.678 -17.344 -6.09 1 98.56 136 SER A O 1
ATOM 1037 N N . SER A 1 137 ? 1.729 -16.266 -5.711 1 98.75 137 SER A N 1
ATOM 1038 C CA . SER A 1 137 ? 2.398 -15.172 -5.016 1 98.75 137 SER A CA 1
ATOM 1039 C C . SER A 1 137 ? 3.066 -15.664 -3.734 1 98.75 137 SER A C 1
ATOM 1041 O O . SER A 1 137 ? 4.133 -15.172 -3.359 1 98.75 137 SER A O 1
ATOM 1043 N N . GLY A 1 138 ? 2.385 -16.594 -3.076 1 98.56 138 GLY A N 1
ATOM 1044 C CA . GLY A 1 138 ? 3.023 -17.203 -1.918 1 98.56 138 GLY A CA 1
ATOM 1045 C C . GLY A 1 138 ? 4.316 -17.922 -2.258 1 98.56 138 GLY A C 1
ATOM 1046 O O . GLY A 1 138 ? 5.293 -17.828 -1.514 1 98.56 138 GLY A O 1
ATOM 1047 N N . HIS A 1 139 ? 4.316 -18.578 -3.396 1 98.81 139 HIS A N 1
ATOM 1048 C CA . HIS A 1 139 ? 5.496 -19.344 -3.812 1 98.81 139 HIS A CA 1
ATOM 1049 C C . HIS A 1 139 ? 6.664 -18.406 -4.113 1 98.81 139 HIS A C 1
ATOM 1051 O O . HIS A 1 139 ? 7.781 -18.625 -3.637 1 98.81 139 HIS A O 1
ATOM 1057 N N . VAL A 1 140 ? 6.414 -17.359 -4.859 1 98.88 140 VAL A N 1
ATOM 1058 C CA . VAL A 1 140 ? 7.508 -16.484 -5.281 1 98.88 140 VAL A CA 1
ATOM 1059 C C . VAL A 1 140 ? 8.047 -15.719 -4.078 1 98.88 140 VAL A C 1
ATOM 1061 O O . VAL A 1 140 ? 9.25 -15.477 -3.977 1 98.88 140 VAL A O 1
ATOM 1064 N N . ALA A 1 141 ? 7.16 -15.336 -3.139 1 98.88 141 ALA A N 1
ATOM 1065 C CA . ALA A 1 141 ? 7.629 -14.695 -1.912 1 98.88 141 ALA A CA 1
ATOM 1066 C C . ALA A 1 141 ? 8.484 -15.656 -1.089 1 98.88 141 ALA A C 1
ATOM 1068 O O . ALA A 1 141 ? 9.547 -15.273 -0.59 1 98.88 141 ALA A O 1
ATOM 1069 N N . SER A 1 142 ? 8.039 -16.891 -0.95 1 98.81 142 SER A N 1
ATOM 1070 C CA . SER A 1 142 ? 8.766 -17.906 -0.184 1 98.81 142 SER A CA 1
ATOM 1071 C C . SER A 1 142 ? 10.141 -18.156 -0.778 1 98.81 142 SER A C 1
ATOM 1073 O O . SER A 1 142 ? 11.133 -18.25 -0.048 1 98.81 142 SER A O 1
ATOM 1075 N N . LEU A 1 143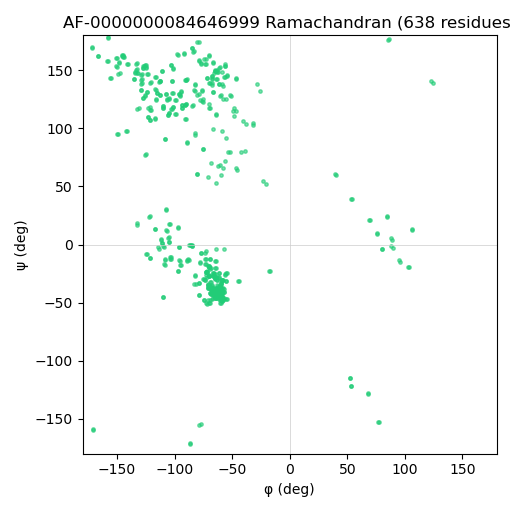 ? 10.195 -18.266 -2.053 1 98.88 143 LEU A N 1
ATOM 1076 C CA . LEU A 1 143 ? 11.453 -18.547 -2.73 1 98.88 143 LEU A CA 1
ATOM 1077 C C . LEU A 1 143 ? 12.398 -17.359 -2.652 1 98.88 143 LEU A C 1
ATOM 1079 O O . LEU A 1 143 ? 13.594 -17.516 -2.426 1 98.88 143 LEU A O 1
ATOM 1083 N N . ALA A 1 144 ? 11.875 -16.156 -2.826 1 98.81 144 ALA A N 1
ATOM 1084 C CA . ALA A 1 144 ? 12.695 -14.945 -2.76 1 98.81 144 ALA A CA 1
ATOM 1085 C C . ALA A 1 144 ? 13.297 -14.766 -1.368 1 98.81 144 ALA A C 1
ATOM 1087 O O . ALA A 1 144 ? 14.383 -14.211 -1.223 1 98.81 144 ALA A O 1
ATOM 1088 N N . ALA A 1 145 ? 12.57 -15.242 -0.323 1 98.75 145 ALA A N 1
ATOM 1089 C CA . ALA A 1 145 ? 13.055 -15.125 1.05 1 98.75 145 ALA A CA 1
ATOM 1090 C C . ALA A 1 145 ? 14.25 -16.047 1.291 1 98.75 145 ALA A C 1
ATOM 1092 O O . ALA A 1 145 ? 15.016 -15.844 2.234 1 98.75 145 ALA A O 1
ATOM 1093 N N . ARG A 1 146 ? 14.406 -17.062 0.371 1 97.94 146 ARG A N 1
ATOM 1094 C CA . ARG A 1 146 ? 15.438 -18.078 0.577 1 97.94 146 ARG A CA 1
ATOM 1095 C C . ARG A 1 146 ? 16.562 -17.922 -0.432 1 97.94 146 ARG A C 1
ATOM 1097 O O . ARG A 1 146 ? 17.562 -18.656 -0.382 1 97.94 146 ARG A O 1
ATOM 1104 N N . ARG A 1 147 ? 16.406 -16.969 -1.291 1 97.62 147 ARG A N 1
ATOM 1105 C CA . ARG A 1 147 ? 17.375 -16.812 -2.373 1 97.62 147 ARG A CA 1
ATOM 1106 C C . ARG A 1 147 ? 17.922 -15.391 -2.426 1 97.62 147 ARG A C 1
ATOM 1108 O O . ARG A 1 147 ? 17.219 -14.438 -2.066 1 97.62 147 ARG A O 1
ATOM 1115 N N . GLU A 1 148 ? 19.109 -15.266 -2.951 1 96.88 148 GLU A N 1
ATOM 1116 C CA . GLU A 1 148 ? 19.75 -13.953 -3.068 1 96.88 148 GLU A CA 1
ATOM 1117 C C . GLU A 1 148 ? 19.906 -13.555 -4.531 1 96.88 148 GLU A C 1
ATOM 1119 O O . GLU A 1 148 ? 20.328 -12.43 -4.828 1 96.88 148 GLU A O 1
ATOM 1124 N N . ASP A 1 149 ? 19.531 -14.469 -5.426 1 96.94 149 ASP A N 1
ATOM 1125 C CA . ASP A 1 149 ? 19.797 -14.227 -6.84 1 96.94 149 ASP A CA 1
ATOM 1126 C C . ASP A 1 149 ? 18.516 -13.812 -7.57 1 96.94 149 ASP A C 1
ATOM 1128 O O . ASP A 1 149 ? 18.422 -13.945 -8.797 1 96.94 149 ASP A O 1
ATOM 1132 N N . ILE A 1 150 ? 17.5 -13.383 -6.805 1 98.25 150 ILE A N 1
ATOM 1133 C CA . ILE A 1 150 ? 16.266 -12.875 -7.402 1 98.25 150 ILE A CA 1
ATOM 1134 C C . ILE A 1 150 ? 16.328 -11.352 -7.492 1 98.25 150 ILE A C 1
ATOM 1136 O O . ILE A 1 150 ? 16.609 -10.68 -6.5 1 98.25 150 ILE A O 1
ATOM 1140 N N . ALA A 1 151 ? 16.078 -10.82 -8.648 1 98.12 151 ALA A N 1
ATOM 1141 C CA . ALA A 1 151 ? 16.234 -9.383 -8.883 1 98.12 151 ALA A CA 1
ATOM 1142 C C . ALA A 1 151 ? 15.016 -8.609 -8.391 1 98.12 151 ALA A C 1
ATOM 1144 O O . ALA A 1 151 ? 15.141 -7.465 -7.945 1 98.12 151 ALA A O 1
ATOM 1145 N N . ALA A 1 152 ? 13.844 -9.219 -8.508 1 98.69 152 ALA A N 1
ATOM 1146 C CA . ALA A 1 152 ? 12.586 -8.602 -8.094 1 98.69 152 ALA A CA 1
ATOM 1147 C C . ALA A 1 152 ? 11.461 -9.625 -8.031 1 98.69 152 ALA A C 1
ATOM 1149 O O . ALA A 1 152 ? 11.578 -10.719 -8.586 1 98.69 152 ALA A O 1
ATOM 1150 N N . VAL A 1 153 ? 10.406 -9.281 -7.348 1 98.94 153 VAL A N 1
ATOM 1151 C CA . VAL A 1 153 ? 9.219 -10.125 -7.242 1 98.94 153 VAL A CA 1
ATOM 1152 C C . VAL A 1 153 ? 7.977 -9.305 -7.582 1 98.94 153 VAL A C 1
ATOM 1154 O O . VAL A 1 153 ? 7.852 -8.148 -7.16 1 98.94 153 VAL A O 1
ATOM 1157 N N . ILE A 1 154 ? 7.152 -9.82 -8.383 1 98.94 154 ILE A N 1
ATOM 1158 C CA . ILE A 1 154 ? 5.812 -9.297 -8.617 1 98.94 154 ILE A CA 1
ATOM 1159 C C . ILE A 1 154 ? 4.773 -10.25 -8.031 1 98.94 154 ILE A C 1
ATOM 1161 O O . ILE A 1 154 ? 4.719 -11.422 -8.398 1 98.94 154 ILE A O 1
ATOM 1165 N N . ALA A 1 155 ? 3.992 -9.797 -7.094 1 98.88 155 ALA A N 1
ATOM 1166 C CA . ALA A 1 155 ? 2.898 -10.547 -6.48 1 98.88 155 ALA A CA 1
ATOM 1167 C C . ALA A 1 155 ? 1.555 -9.875 -6.75 1 98.88 155 ALA A C 1
ATOM 1169 O O . ALA A 1 155 ? 1.252 -8.82 -6.18 1 98.88 155 ALA A O 1
ATOM 1170 N N . MET A 1 156 ? 0.777 -10.492 -7.59 1 98.12 156 MET A N 1
ATOM 1171 C CA . MET A 1 156 ? -0.515 -9.961 -8.008 1 98.12 156 MET A CA 1
ATOM 1172 C C . MET A 1 156 ? -1.657 -10.656 -7.277 1 98.12 156 MET A C 1
ATOM 1174 O O . MET A 1 156 ? -1.727 -11.883 -7.25 1 98.12 156 MET A O 1
ATOM 1178 N N . ASN A 1 157 ? -2.68 -9.836 -6.641 1 97.56 157 ASN A N 1
ATOM 1179 C CA . ASN A 1 157 ? -3.748 -10.367 -5.809 1 97.56 157 ASN A CA 1
ATOM 1180 C C . ASN A 1 157 ? -3.248 -11.5 -4.91 1 97.56 157 ASN A C 1
ATOM 1182 O O . ASN A 1 157 ? -3.811 -12.594 -4.918 1 97.56 157 ASN A O 1
ATOM 1186 N N . PRO A 1 158 ? -2.316 -11.211 -4.07 1 98.5 158 PRO A N 1
ATOM 1187 C CA . PRO A 1 158 ? -1.429 -12.234 -3.512 1 98.5 158 PRO A CA 1
ATOM 1188 C C . PRO A 1 158 ? -2.053 -12.977 -2.33 1 98.5 158 PRO A C 1
ATOM 1190 O O . PRO A 1 158 ? -2.719 -12.359 -1.494 1 98.5 158 PRO A O 1
ATOM 1193 N N . MET A 1 159 ? -1.873 -14.25 -2.289 1 97.88 159 MET A N 1
ATOM 1194 C CA . MET A 1 159 ? -2.025 -15.055 -1.078 1 97.88 159 MET A CA 1
ATOM 1195 C C . MET A 1 159 ? -0.701 -15.164 -0.33 1 97.88 159 MET A C 1
ATOM 1197 O O . MET A 1 159 ? 0.218 -15.852 -0.786 1 97.88 159 MET A O 1
ATOM 1201 N N . LEU A 1 160 ? -0.573 -14.477 0.838 1 98.44 160 LEU A N 1
ATOM 1202 C CA . LEU A 1 160 ? 0.704 -14.398 1.54 1 98.44 160 LEU A CA 1
ATOM 1203 C C . LEU A 1 160 ? 0.58 -14.953 2.955 1 98.44 160 LEU A C 1
ATOM 1205 O O . LEU A 1 160 ? 1.589 -15.195 3.619 1 98.44 160 LEU A O 1
ATOM 1209 N N . ASP A 1 161 ? -0.658 -15.164 3.377 1 98 161 ASP A N 1
ATOM 1210 C CA . ASP A 1 161 ? -0.952 -15.711 4.699 1 98 161 ASP A CA 1
ATOM 1211 C C . ASP A 1 161 ? -2.125 -16.688 4.645 1 98 161 ASP A C 1
ATOM 1213 O O . ASP A 1 161 ? -3.283 -16.281 4.738 1 98 161 ASP A O 1
ATOM 1217 N N . GLY A 1 162 ? -1.769 -17.969 4.578 1 97 162 GLY A N 1
ATOM 1218 C CA . GLY A 1 162 ? -2.797 -19 4.445 1 97 162 GLY A CA 1
ATOM 1219 C C . GLY A 1 162 ? -3.787 -19 5.594 1 97 162 GLY A C 1
ATOM 1220 O O . GLY A 1 162 ? -4.965 -19.312 5.402 1 97 162 GLY A O 1
ATOM 1221 N N . LEU A 1 163 ? -3.355 -18.672 6.801 1 96 163 LEU A N 1
ATOM 1222 C CA . LEU A 1 163 ? -4.25 -18.609 7.953 1 96 163 LEU A CA 1
ATOM 1223 C C . LEU A 1 163 ? -5.312 -17.531 7.754 1 96 163 LEU A C 1
ATOM 1225 O O . LEU A 1 163 ? -6.492 -17.766 8.031 1 96 163 LEU A O 1
ATOM 1229 N N . SER A 1 164 ? -4.848 -16.344 7.266 1 94.06 164 SER A N 1
ATOM 1230 C CA . SER A 1 164 ? -5.793 -15.273 6.984 1 94.06 164 SER A CA 1
ATOM 1231 C C . SER A 1 164 ? -6.828 -15.703 5.949 1 94.06 164 SER A C 1
ATOM 1233 O O . SER A 1 164 ? -8 -15.344 6.055 1 94.06 164 SER A O 1
ATOM 1235 N N . SER A 1 165 ? -6.418 -16.469 4.926 1 93.06 165 SER A N 1
ATOM 1236 C CA . SER A 1 165 ? -7.324 -16.938 3.887 1 93.06 165 SER A CA 1
ATOM 1237 C C . SER A 1 165 ? -8.336 -17.938 4.449 1 93.06 165 SER A C 1
ATOM 1239 O O . SER A 1 165 ? -9.516 -17.891 4.109 1 93.06 165 SER A O 1
ATOM 1241 N N . VAL A 1 166 ? -7.918 -18.844 5.324 1 93.81 166 VAL A N 1
ATOM 1242 C CA . VAL A 1 166 ? -8.805 -19.812 5.945 1 93.81 166 VAL A CA 1
ATOM 1243 C C . VAL A 1 166 ? -9.82 -19.094 6.836 1 93.81 166 VAL A C 1
ATOM 1245 O O . VAL A 1 166 ? -11.008 -19.422 6.82 1 93.81 166 VAL A O 1
ATOM 1248 N N . LEU A 1 167 ? -9.367 -18.125 7.574 1 92.81 167 LEU A N 1
ATOM 1249 C CA . LEU A 1 167 ? -10.258 -17.375 8.445 1 92.81 167 LEU A CA 1
ATOM 1250 C C . LEU A 1 167 ? -11.289 -16.594 7.633 1 92.81 167 LEU A C 1
ATOM 1252 O O . LEU A 1 167 ? -12.453 -16.5 8.031 1 92.81 167 LEU A O 1
ATOM 1256 N N . ALA A 1 168 ? -10.797 -16.062 6.496 1 89.44 168 ALA A N 1
ATOM 1257 C CA . ALA A 1 168 ? -11.734 -15.391 5.602 1 89.44 168 ALA A CA 1
ATOM 1258 C C . ALA A 1 168 ? -12.812 -16.359 5.102 1 89.44 168 ALA A C 1
ATOM 1260 O O . ALA A 1 168 ? -13.992 -16 5.055 1 89.44 168 ALA A O 1
ATOM 1261 N N . LYS A 1 169 ? -12.406 -17.516 4.738 1 91.56 169 LYS A N 1
ATOM 1262 C CA . LYS A 1 169 ? -13.352 -18.531 4.289 1 91.56 169 LYS A CA 1
ATOM 1263 C C . LYS A 1 169 ? -14.336 -18.906 5.402 1 91.56 169 LYS A C 1
ATOM 1265 O O . LYS A 1 169 ? -15.531 -19.078 5.148 1 91.56 169 LYS A O 1
ATOM 1270 N N . LEU A 1 170 ? -13.867 -19.062 6.621 1 92.44 170 LEU A N 1
ATOM 1271 C CA . LEU A 1 170 ? -14.703 -19.359 7.773 1 92.44 170 LEU A CA 1
ATOM 1272 C C . LEU A 1 170 ? -15.758 -18.281 7.977 1 92.44 170 LEU A C 1
ATOM 1274 O O . LEU A 1 170 ? -16.922 -18.578 8.266 1 92.44 170 LEU A O 1
ATOM 1278 N N . ARG A 1 171 ? -15.344 -17.031 7.801 1 89.19 171 ARG A N 1
ATOM 1279 C CA . ARG A 1 171 ? -16.25 -15.914 7.977 1 89.19 171 ARG A CA 1
ATOM 1280 C C . ARG A 1 171 ? -17.312 -15.883 6.871 1 89.19 171 ARG A C 1
ATOM 1282 O O . ARG A 1 171 ? -18.469 -15.562 7.121 1 89.19 171 ARG A O 1
ATOM 1289 N N . GLU A 1 172 ? -16.859 -16.25 5.727 1 87.62 172 GLU A N 1
ATOM 1290 C CA . GLU A 1 172 ? -17.719 -16.172 4.547 1 87.62 172 GLU A CA 1
ATOM 1291 C C . GLU A 1 172 ? -18.703 -17.344 4.508 1 87.62 172 GLU A C 1
ATOM 1293 O O . GLU A 1 172 ? -19.891 -17.172 4.215 1 87.62 172 GLU A O 1
ATOM 1298 N N . SER A 1 173 ? -18.203 -18.578 4.812 1 90.88 173 SER A N 1
ATOM 1299 C CA . SER A 1 173 ? -18.969 -19.781 4.539 1 90.88 173 SER A CA 1
ATOM 1300 C C . SER A 1 173 ? -19.484 -20.422 5.828 1 90.88 173 SER A C 1
ATOM 1302 O O . SER A 1 173 ? -20.328 -21.312 5.793 1 90.88 173 SER A O 1
ATOM 1304 N N . GLY A 1 174 ? -18.984 -19.984 6.926 1 92.19 174 GLY A N 1
ATOM 1305 C CA . GLY A 1 174 ? -19.312 -20.641 8.188 1 92.19 174 GLY A CA 1
ATOM 1306 C C . GLY A 1 174 ? -18.406 -21.812 8.5 1 92.19 174 GLY A C 1
ATOM 1307 O O . GLY A 1 174 ? -17.578 -22.203 7.672 1 92.19 174 GLY A O 1
ATOM 1308 N N . TRP A 1 175 ? -18.562 -22.422 9.617 1 93.94 175 TRP A N 1
ATOM 1309 C CA . TRP A 1 175 ? -17.641 -23.438 10.109 1 93.94 175 TRP A CA 1
ATOM 1310 C C . TRP A 1 175 ? -17.938 -24.797 9.492 1 93.94 175 TRP A C 1
ATOM 1312 O O . TRP A 1 175 ? -17.047 -25.625 9.328 1 93.94 175 TRP A O 1
ATOM 1322 N N . MET A 1 176 ? -19.141 -25.078 9.094 1 94.31 176 MET A N 1
ATOM 1323 C CA . MET A 1 176 ? -19.547 -26.406 8.656 1 94.31 176 MET A CA 1
ATOM 1324 C C . MET A 1 176 ? -18.891 -26.766 7.32 1 94.31 176 MET A C 1
ATOM 1326 O O . MET A 1 176 ? -18.281 -27.828 7.188 1 94.31 176 MET A O 1
ATOM 1330 N N . PRO A 1 177 ? -19.016 -25.844 6.348 1 94 177 PRO A N 1
ATOM 1331 C CA . PRO A 1 177 ? -18.312 -26.156 5.098 1 94 177 PRO A CA 1
ATOM 1332 C C . PRO A 1 177 ? -16.812 -26.328 5.293 1 94 177 PRO A C 1
ATOM 1334 O O . PRO A 1 177 ? -16.203 -27.203 4.68 1 94 177 PRO A O 1
ATOM 1337 N N . VAL A 1 178 ? -16.219 -25.5 6.141 1 94.06 178 VAL A N 1
ATOM 1338 C CA . VAL A 1 178 ? -14.781 -25.578 6.406 1 94.06 178 VAL A CA 1
ATOM 1339 C C . VAL A 1 178 ? -14.438 -26.906 7.066 1 94.06 178 VAL A C 1
ATOM 1341 O O . VAL A 1 178 ? -13.438 -27.531 6.727 1 94.06 178 VAL A O 1
ATOM 1344 N N . LEU A 1 179 ? -15.281 -27.359 7.93 1 95.19 179 LEU A N 1
ATOM 1345 C CA . LEU A 1 179 ? -15.094 -28.641 8.578 1 95.19 179 LEU A CA 1
ATOM 1346 C C . LEU A 1 179 ? -15.18 -29.781 7.566 1 95.19 179 LEU A C 1
ATOM 1348 O O . LEU A 1 179 ? -14.352 -30.688 7.57 1 95.19 179 LEU A O 1
ATOM 1352 N N . LYS A 1 180 ? -16.172 -29.688 6.699 1 96.31 180 LYS A N 1
ATOM 1353 C CA . LYS A 1 180 ? -16.344 -30.719 5.68 1 96.31 180 LYS A CA 1
ATOM 1354 C C . LYS A 1 180 ? -15.141 -30.797 4.746 1 96.31 180 LYS A C 1
ATOM 1356 O O . LYS A 1 180 ? -14.664 -31.875 4.414 1 96.31 180 LYS A O 1
ATOM 1361 N N . LEU A 1 181 ? -14.68 -29.672 4.402 1 96.19 181 LEU A N 1
ATOM 1362 C CA . LEU A 1 181 ? -13.5 -29.594 3.547 1 96.19 181 LEU A CA 1
ATOM 1363 C C . LEU A 1 181 ? -12.273 -30.156 4.262 1 96.19 181 LEU A C 1
ATOM 1365 O O . LEU A 1 181 ? -11.477 -30.891 3.662 1 96.19 181 LEU A O 1
ATOM 1369 N N . THR A 1 182 ? -12.156 -29.828 5.555 1 95.75 182 THR A N 1
ATOM 1370 C CA . THR A 1 182 ? -11.023 -30.297 6.348 1 95.75 182 THR A CA 1
ATOM 1371 C C . THR A 1 182 ? -11.055 -31.828 6.488 1 95.75 182 THR A C 1
ATOM 1373 O O . THR A 1 182 ? -10.023 -32.469 6.359 1 95.75 182 THR A O 1
ATOM 1376 N N . LEU A 1 183 ? -12.227 -32.344 6.648 1 96.69 183 LEU A N 1
ATOM 1377 C CA . LEU A 1 183 ? -12.375 -33.781 6.762 1 96.69 183 LEU A CA 1
ATOM 1378 C C . LEU A 1 183 ? -12.047 -34.469 5.441 1 96.69 183 LEU A C 1
ATOM 1380 O O . LEU A 1 183 ? -11.383 -35.5 5.426 1 96.69 183 LEU A O 1
ATOM 1384 N N . GLY A 1 184 ? -12.539 -33.875 4.383 1 96.75 184 GLY A N 1
ATOM 1385 C CA . GLY A 1 184 ? -12.172 -34.406 3.07 1 96.75 184 GLY A CA 1
ATOM 1386 C C . GLY A 1 184 ? -10.68 -34.344 2.801 1 96.75 184 GLY A C 1
ATOM 1387 O O . GLY A 1 184 ? -10.109 -35.25 2.199 1 96.75 184 GLY A O 1
ATOM 1388 N N . ALA A 1 185 ? -10.062 -33.312 3.252 1 97.44 185 ALA A N 1
ATOM 1389 C CA . ALA A 1 185 ? -8.625 -33.125 3.082 1 97.44 185 ALA A CA 1
ATOM 1390 C C . ALA A 1 185 ? -7.84 -34.156 3.885 1 97.44 185 ALA A C 1
ATOM 1392 O O . ALA A 1 185 ? -6.844 -34.719 3.404 1 97.44 185 ALA A O 1
ATOM 1393 N N . PHE A 1 186 ? -8.289 -34.375 5.059 1 97.31 186 PHE A N 1
ATOM 1394 C CA . PHE A 1 186 ? -7.656 -35.406 5.91 1 97.31 186 PHE A CA 1
ATOM 1395 C C . PHE A 1 186 ? -7.77 -36.781 5.289 1 97.31 186 PHE A C 1
ATOM 1397 O O . PHE A 1 186 ? -6.801 -37.531 5.27 1 97.31 186 PHE A O 1
ATOM 1404 N N . GLU A 1 187 ? -8.984 -37.062 4.793 1 97.81 187 GLU A N 1
ATOM 1405 C CA . GLU A 1 187 ? -9.172 -38.312 4.09 1 97.81 187 GLU A CA 1
ATOM 1406 C C . GLU A 1 187 ? -8.203 -38.438 2.916 1 97.81 187 GLU A C 1
ATOM 1408 O O . GLU A 1 187 ? -7.578 -39.5 2.729 1 97.81 187 GLU A O 1
ATOM 1413 N N . ASP A 1 188 ? -8.117 -37.406 2.168 1 97.69 188 ASP A N 1
ATOM 1414 C CA . ASP A 1 188 ? -7.215 -37.406 1.021 1 97.69 188 ASP A CA 1
ATOM 1415 C C . ASP A 1 188 ? -5.766 -37.625 1.462 1 97.69 188 ASP A C 1
ATOM 1417 O O . ASP A 1 188 ? -5 -38.312 0.802 1 97.69 188 ASP A O 1
ATOM 1421 N N . TYR A 1 189 ? -5.402 -37 2.58 1 96.25 189 TYR A N 1
ATOM 1422 C CA . TYR A 1 189 ? -4.059 -37.156 3.123 1 96.25 189 TYR A CA 1
ATOM 1423 C C . TYR A 1 189 ? -3.779 -38.625 3.436 1 96.25 189 TYR A C 1
ATOM 1425 O O . TYR A 1 189 ? -2.734 -39.156 3.059 1 96.25 189 TYR A O 1
ATOM 1433 N N . LEU A 1 190 ? -4.723 -39.281 4.023 1 96.81 190 LEU A N 1
ATOM 1434 C CA . LEU A 1 190 ? -4.594 -40.688 4.383 1 96.81 190 LEU A CA 1
ATOM 1435 C C . LEU A 1 190 ? -4.52 -41.562 3.137 1 96.81 190 LEU A C 1
ATOM 1437 O O . LEU A 1 190 ? -3.748 -42.5 3.092 1 96.81 190 LEU A O 1
ATOM 1441 N N . ARG A 1 191 ? -5.352 -41.188 2.186 1 96.5 191 ARG A N 1
ATOM 1442 C CA . ARG A 1 191 ? -5.301 -41.906 0.918 1 96.5 191 ARG A CA 1
ATOM 1443 C C . ARG A 1 191 ? -3.906 -41.812 0.301 1 96.5 191 ARG A C 1
ATOM 1445 O O . ARG A 1 191 ? -3.395 -42.812 -0.214 1 96.5 191 ARG A O 1
ATOM 1452 N N . GLY A 1 192 ? -3.338 -40.719 0.388 1 94.19 192 GLY A N 1
ATOM 1453 C CA . GLY A 1 192 ? -1.988 -40.531 -0.117 1 94.19 192 GLY A CA 1
ATOM 1454 C C . GLY A 1 192 ? -0.958 -41.406 0.587 1 94.19 192 GLY A C 1
ATOM 1455 O O . GLY A 1 192 ? -0.028 -41.906 -0.044 1 94.19 192 GLY A O 1
ATOM 1456 N N . LEU A 1 193 ? -1.173 -41.594 1.862 1 93.88 193 LEU A N 1
ATOM 1457 C CA . LEU A 1 193 ? -0.243 -42.406 2.662 1 93.88 193 LEU A CA 1
ATOM 1458 C C . LEU A 1 193 ? -0.248 -43.844 2.221 1 93.88 193 LEU A C 1
ATOM 1460 O O . LEU A 1 193 ? 0.761 -44.562 2.354 1 93.88 193 LEU A O 1
ATOM 1464 N N . VAL A 1 194 ? -1.333 -44.281 1.653 1 94.62 194 VAL A N 1
ATOM 1465 C CA . VAL A 1 194 ? -1.412 -45.688 1.3 1 94.62 194 VAL A CA 1
ATOM 1466 C C . VAL A 1 194 ? -1.383 -45.844 -0.219 1 94.62 194 VAL A C 1
ATOM 1468 O O . VAL A 1 194 ? -1.616 -46.938 -0.743 1 94.62 194 VAL A O 1
ATOM 1471 N N . GLY A 1 195 ? -1.261 -44.75 -0.977 1 92.31 195 GLY A N 1
ATOM 1472 C CA . GLY A 1 195 ? -0.983 -44.812 -2.402 1 92.31 195 GLY A CA 1
ATOM 1473 C C . GLY A 1 195 ? -2.23 -45 -3.248 1 92.31 195 GLY A C 1
ATOM 1474 O O . GLY A 1 195 ? -2.178 -45.594 -4.328 1 92.31 195 GLY A O 1
ATOM 1475 N N . ILE A 1 196 ? -3.346 -44.594 -2.688 1 94.06 196 ILE A N 1
ATOM 1476 C CA . ILE A 1 196 ? -4.578 -44.656 -3.461 1 94.06 196 ILE A CA 1
ATOM 1477 C C . ILE A 1 196 ? -4.898 -43.312 -4.082 1 94.06 196 ILE A C 1
ATOM 1479 O O . ILE A 1 196 ? -4.301 -42.312 -3.713 1 94.06 196 ILE A O 1
ATOM 1483 N N . ALA A 1 197 ? -5.742 -43.344 -5.031 1 96.06 197 ALA A N 1
ATOM 1484 C CA . ALA A 1 197 ? -6.094 -42.125 -5.785 1 96.06 197 ALA A CA 1
ATOM 1485 C C . ALA A 1 197 ? -6.586 -41.031 -4.855 1 96.06 197 ALA A C 1
ATOM 1487 O O . ALA A 1 197 ? -7.285 -41.281 -3.875 1 96.06 197 ALA A O 1
ATOM 1488 N N . PRO A 1 198 ? -6.262 -39.781 -5.156 1 97.56 198 PRO A N 1
ATOM 1489 C CA . PRO A 1 198 ? -6.664 -38.688 -4.293 1 97.56 198 PRO A CA 1
ATOM 1490 C C . PRO A 1 198 ? -8.18 -38.5 -4.238 1 97.56 198 PRO A C 1
ATOM 1492 O O . PRO A 1 198 ? -8.891 -38.906 -5.164 1 97.56 198 PRO A O 1
ATOM 1495 N N . LYS A 1 199 ? -8.609 -38.031 -3.082 1 97.88 199 LYS A N 1
ATOM 1496 C CA . LYS A 1 199 ? -9.922 -37.375 -3.035 1 97.88 199 LYS A CA 1
ATOM 1497 C C . LYS A 1 199 ? -9.852 -35.938 -3.551 1 97.88 199 LYS A C 1
ATOM 1499 O O . LYS A 1 199 ? -8.984 -35.188 -3.133 1 97.88 199 LYS A O 1
ATOM 1504 N N . TYR A 1 200 ? -10.75 -35.656 -4.461 1 98.06 200 TYR A N 1
ATOM 1505 C CA . TYR A 1 200 ? -10.688 -34.375 -5.129 1 98.06 200 TYR A CA 1
ATOM 1506 C C . TYR A 1 200 ? -11.742 -33.406 -4.574 1 98.06 200 TYR A C 1
ATOM 1508 O O . TYR A 1 200 ? -12.734 -33.844 -3.979 1 98.06 200 TYR A O 1
ATOM 1516 N N . VAL A 1 201 ? -11.484 -32.188 -4.684 1 97.62 201 VAL A N 1
ATOM 1517 C CA . VAL A 1 201 ? -12.422 -31.125 -4.344 1 97.62 201 VAL A CA 1
ATOM 1518 C C . VAL A 1 201 ? -12.43 -30.078 -5.445 1 97.62 201 VAL A C 1
ATOM 1520 O O . VAL A 1 201 ? -11.414 -29.859 -6.125 1 97.62 201 VAL A O 1
ATOM 1523 N N . ALA A 1 202 ? -13.586 -29.469 -5.609 1 97.25 202 ALA A N 1
ATOM 1524 C CA . ALA A 1 202 ? -13.68 -28.406 -6.598 1 97.25 202 ALA A CA 1
ATOM 1525 C C . ALA A 1 202 ? -12.859 -27.188 -6.168 1 97.25 202 ALA A C 1
ATOM 1527 O O . ALA A 1 202 ? -12.844 -26.828 -4.988 1 97.25 202 ALA A O 1
ATOM 1528 N N . ILE A 1 203 ? -12.133 -26.594 -7.109 1 96.38 203 ILE A N 1
ATOM 1529 C CA . ILE A 1 203 ? -11.352 -25.375 -6.852 1 96.38 203 ILE A CA 1
ATOM 1530 C C . ILE A 1 203 ? -12.289 -24.203 -6.629 1 96.38 203 ILE A C 1
ATOM 1532 O O . ILE A 1 203 ? -12.117 -23.438 -5.676 1 96.38 203 ILE A O 1
ATOM 1536 N N . VAL A 1 204 ? -13.242 -24.078 -7.508 1 95.81 204 VAL A N 1
ATOM 1537 C CA . VAL A 1 204 ? -14.172 -22.953 -7.449 1 95.81 204 VAL A CA 1
ATOM 1538 C C . VAL A 1 204 ? -15.609 -23.469 -7.512 1 95.81 204 VAL A C 1
ATOM 1540 O O . VAL A 1 204 ? -15.875 -24.5 -8.141 1 95.81 204 VAL A O 1
ATOM 1543 N N . GLY A 1 205 ? -16.484 -22.859 -6.871 1 94.88 205 GLY A N 1
ATOM 1544 C CA . GLY A 1 205 ? -17.922 -23.141 -6.871 1 94.88 205 GLY A CA 1
ATOM 1545 C C . GLY A 1 205 ? -18.766 -21.969 -6.461 1 94.88 205 GLY A C 1
ATOM 1546 O O . GLY A 1 205 ? -18.25 -20.875 -6.219 1 94.88 205 GLY A O 1
ATOM 1547 N N . GLU A 1 206 ? -20.047 -22.156 -6.465 1 93.56 206 GLU A N 1
ATOM 1548 C CA . GLU A 1 206 ? -20.984 -21.156 -5.984 1 93.56 206 GLU A CA 1
ATOM 1549 C C . GLU A 1 206 ? -21.062 -21.141 -4.457 1 93.56 206 GLU A C 1
ATOM 1551 O O . GLU A 1 206 ? -20.672 -22.125 -3.809 1 93.56 206 GLU A O 1
ATOM 1556 N N . PRO A 1 207 ? -21.531 -19.984 -3.984 1 90.5 207 PRO A N 1
ATOM 1557 C CA . PRO A 1 207 ? -21.734 -19.969 -2.533 1 90.5 207 PRO A CA 1
ATOM 1558 C C . PRO A 1 207 ? -22.562 -21.156 -2.049 1 90.5 207 PRO A C 1
ATOM 1560 O O . PRO A 1 207 ? -23.594 -21.469 -2.637 1 90.5 207 PRO A O 1
ATOM 1563 N N . GLY A 1 208 ? -22.031 -21.859 -1.07 1 89.19 208 GLY A N 1
ATOM 1564 C CA . GLY A 1 208 ? -22.734 -23.016 -0.542 1 89.19 208 GLY A CA 1
ATOM 1565 C C . GLY A 1 208 ? -22.172 -24.328 -1.018 1 89.19 208 GLY A C 1
ATOM 1566 O O . GLY A 1 208 ? -22.406 -25.375 -0.409 1 89.19 208 GLY A O 1
ATOM 1567 N N . ASP A 1 209 ? -21.438 -24.328 -2.078 1 92.56 209 ASP A N 1
ATOM 1568 C CA . ASP A 1 209 ? -20.812 -25.531 -2.598 1 92.56 209 ASP A CA 1
ATOM 1569 C C . ASP A 1 209 ? -19.609 -25.938 -1.731 1 92.56 209 ASP A C 1
ATOM 1571 O O . ASP A 1 209 ? -19.109 -25.141 -0.944 1 92.56 209 ASP A O 1
ATOM 1575 N N . LEU A 1 210 ? -19.266 -27.125 -1.847 1 93.56 210 LEU A N 1
ATOM 1576 C CA . LEU A 1 210 ? -18.031 -27.594 -1.244 1 93.56 210 LEU A CA 1
ATOM 1577 C C . LEU A 1 210 ? -16.859 -27.422 -2.207 1 93.56 210 LEU A C 1
ATOM 1579 O O . LEU A 1 210 ? -16.562 -28.312 -3.006 1 93.56 210 LEU A O 1
ATOM 1583 N N . ALA A 1 211 ? -16.297 -26.312 -2.158 1 95.62 211 ALA A N 1
ATOM 1584 C CA . ALA A 1 211 ? -15.172 -25.953 -3.014 1 95.62 211 ALA A CA 1
ATOM 1585 C C . ALA A 1 211 ? -14.188 -25.062 -2.27 1 95.62 211 ALA A C 1
ATOM 1587 O O . ALA A 1 211 ? -14.5 -24.531 -1.205 1 95.62 211 ALA A O 1
ATOM 1588 N N . ALA A 1 212 ? -13.008 -24.953 -2.754 1 94.12 212 ALA A N 1
ATOM 1589 C CA . ALA A 1 212 ? -11.961 -24.172 -2.105 1 94.12 212 ALA A CA 1
ATOM 1590 C C . ALA A 1 212 ? -12.312 -22.688 -2.125 1 94.12 212 ALA A C 1
ATOM 1592 O O . ALA A 1 212 ? -12.133 -21.984 -1.123 1 94.12 212 ALA A O 1
ATOM 1593 N N . MET A 1 213 ? -12.828 -22.156 -3.211 1 93.38 213 MET A N 1
ATOM 1594 C CA . MET A 1 213 ? -13.234 -20.766 -3.357 1 93.38 213 MET A CA 1
ATOM 1595 C C . MET A 1 213 ? -14.711 -20.672 -3.721 1 93.38 213 MET A C 1
ATOM 1597 O O . MET A 1 213 ? -15.133 -21.156 -4.773 1 93.38 213 MET A O 1
ATOM 1601 N N . THR A 1 214 ? -15.508 -20.047 -2.867 1 93.31 214 THR A N 1
ATOM 1602 C CA . THR A 1 214 ? -16.953 -20.016 -3.078 1 93.31 214 THR A CA 1
ATOM 1603 C C . THR A 1 214 ? -17.484 -18.594 -2.896 1 93.31 214 THR A C 1
ATOM 1605 O O . THR A 1 214 ? -18.656 -18.406 -2.578 1 93.31 214 THR A O 1
ATOM 1608 N N . ALA A 1 215 ? -16.516 -17.641 -2.953 1 87.31 215 ALA A N 1
ATOM 1609 C CA . ALA A 1 215 ? -16.984 -16.266 -2.916 1 87.31 215 ALA A CA 1
ATOM 1610 C C . ALA A 1 215 ? -17.984 -16 -4.031 1 87.31 215 ALA A C 1
ATOM 1612 O O . ALA A 1 215 ? -17.969 -16.672 -5.066 1 87.31 215 ALA A O 1
ATOM 1613 N N . PRO A 1 216 ? -18.891 -15.039 -3.873 1 86.12 216 PRO A N 1
ATOM 1614 C CA . PRO A 1 216 ? -20 -14.82 -4.816 1 86.12 216 PRO A CA 1
ATOM 1615 C C . PRO A 1 216 ? -19.516 -14.602 -6.246 1 86.12 216 PRO A C 1
ATOM 1617 O O . PRO A 1 216 ? -20.219 -14.945 -7.199 1 86.12 216 PRO A O 1
ATOM 1620 N N . ASP A 1 217 ? -18.328 -14.133 -6.422 1 86.44 217 ASP A N 1
ATOM 1621 C CA . ASP A 1 217 ? -17.859 -13.82 -7.77 1 86.44 217 ASP A CA 1
ATOM 1622 C C . ASP A 1 217 ? -16.859 -14.859 -8.258 1 86.44 217 ASP A C 1
ATOM 1624 O O . ASP A 1 217 ? -16.344 -14.766 -9.375 1 86.44 217 ASP A O 1
ATOM 1628 N N . ALA A 1 218 ? -16.672 -15.867 -7.512 1 89.38 218 ALA A N 1
ATOM 1629 C CA . ALA A 1 218 ? -15.547 -16.75 -7.781 1 89.38 218 ALA A CA 1
ATOM 1630 C C . ALA A 1 218 ? -15.789 -17.578 -9.031 1 89.38 218 ALA A C 1
ATOM 1632 O O . ALA A 1 218 ? -14.953 -17.609 -9.938 1 89.38 218 ALA A O 1
ATOM 1633 N N . GLU A 1 219 ? -16.953 -18.234 -9.094 1 90.75 219 GLU A N 1
ATOM 1634 C CA . GLU A 1 219 ? -17.219 -19.109 -10.227 1 90.75 219 GLU A CA 1
ATOM 1635 C C . GLU A 1 219 ? -17.281 -18.328 -11.539 1 90.75 219 GLU A C 1
ATOM 1637 O O . GLU A 1 219 ? -16.641 -18.688 -12.516 1 90.75 219 GLU A O 1
ATOM 1642 N N . GLN A 1 220 ? -17.984 -17.266 -11.484 1 89.38 220 GLN A N 1
ATOM 1643 C CA . GLN A 1 220 ? -18.078 -16.422 -12.664 1 89.38 220 GLN A CA 1
ATOM 1644 C C . GLN A 1 220 ? -16.734 -15.812 -13.016 1 89.38 220 GLN A C 1
ATOM 1646 O O . GLN A 1 220 ? -16.375 -15.695 -14.195 1 89.38 220 GLN A O 1
ATOM 1651 N N . GLY A 1 221 ? -16.016 -15.477 -12.031 1 89.12 221 GLY A N 1
ATOM 1652 C CA . GLY A 1 221 ? -14.703 -14.875 -12.234 1 89.12 221 GLY A CA 1
ATOM 1653 C C . GLY A 1 221 ? -13.711 -15.812 -12.898 1 89.12 221 GLY A C 1
ATOM 1654 O O . GLY A 1 221 ? -13.055 -15.438 -13.875 1 89.12 221 GLY A O 1
ATOM 1655 N N . VAL A 1 222 ? -13.695 -17.031 -12.461 1 90 222 VAL A N 1
ATOM 1656 C CA . VAL A 1 222 ? -12.758 -18.016 -13 1 90 222 VAL A CA 1
ATOM 1657 C C . VAL A 1 222 ? -13.156 -18.391 -14.422 1 90 222 VAL A C 1
ATOM 1659 O O . VAL A 1 222 ? -12.305 -18.516 -15.305 1 90 222 VAL A O 1
ATOM 1662 N N . THR A 1 223 ? -14.383 -18.469 -14.672 1 87.81 223 THR A N 1
ATOM 1663 C CA . THR A 1 223 ? -14.891 -18.891 -15.977 1 87.81 223 THR A CA 1
ATOM 1664 C C . THR A 1 223 ? -14.539 -17.859 -17.047 1 87.81 223 THR A C 1
ATOM 1666 O O . THR A 1 223 ? -14.359 -18.203 -18.219 1 87.81 223 THR A O 1
ATOM 1669 N N . ARG A 1 224 ? -14.344 -16.656 -16.656 1 87.12 224 ARG A N 1
ATOM 1670 C CA . ARG A 1 224 ? -14.094 -15.57 -17.594 1 87.12 224 ARG A CA 1
ATOM 1671 C C . ARG A 1 224 ? -12.703 -15.688 -18.203 1 87.12 224 ARG A C 1
ATOM 1673 O O . ARG A 1 224 ? -12.477 -15.266 -19.344 1 87.12 224 ARG A O 1
ATOM 1680 N N . PHE A 1 225 ? -11.797 -16.297 -17.438 1 86.31 225 PHE A N 1
ATOM 1681 C CA . PHE A 1 225 ? -10.43 -16.281 -17.953 1 86.31 225 PHE A CA 1
ATOM 1682 C C . PHE A 1 225 ? -9.883 -17.703 -18.062 1 86.31 225 PHE A C 1
ATOM 1684 O O . PHE A 1 225 ? -8.844 -17.922 -18.688 1 86.31 225 PHE A O 1
ATOM 1691 N N . ALA A 1 226 ? -10.57 -18.672 -17.562 1 86.75 226 ALA A N 1
ATOM 1692 C CA . ALA A 1 226 ? -10.086 -20.047 -17.594 1 86.75 226 ALA A CA 1
ATOM 1693 C C . ALA A 1 226 ? -10.031 -20.594 -19.016 1 86.75 226 ALA A C 1
ATOM 1695 O O . ALA A 1 226 ? -10.875 -20.234 -19.859 1 86.75 226 ALA A O 1
ATOM 1696 N N . ALA A 1 227 ? -9.062 -21.391 -19.266 1 86.62 227 ALA A N 1
ATOM 1697 C CA . ALA A 1 227 ? -8.969 -22.062 -20.562 1 86.62 227 ALA A CA 1
ATOM 1698 C C . ALA A 1 227 ? -10.07 -23.109 -20.703 1 86.62 227 ALA A C 1
ATOM 1700 O O . ALA A 1 227 ? -10.68 -23.516 -19.719 1 86.62 227 ALA A O 1
ATOM 1701 N N . ASP A 1 228 ? -10.281 -23.5 -21.922 1 82.81 228 ASP A N 1
ATOM 1702 C CA . ASP A 1 228 ? -11.312 -24.484 -22.219 1 82.81 228 ASP A CA 1
ATOM 1703 C C . ASP A 1 228 ? -11.016 -25.812 -21.516 1 82.81 228 ASP A C 1
ATOM 1705 O O . ASP A 1 228 ? -11.938 -26.547 -21.141 1 82.81 228 ASP A O 1
ATOM 1709 N N . ASN A 1 229 ? -9.789 -26.047 -21.312 1 81.19 229 ASN A N 1
ATOM 1710 C CA . ASN A 1 229 ? -9.391 -27.328 -20.734 1 81.19 229 ASN A CA 1
ATOM 1711 C C . ASN A 1 229 ? -9.188 -27.219 -19.219 1 81.19 229 ASN A C 1
ATOM 1713 O O . ASN A 1 229 ? -8.586 -28.109 -18.609 1 81.19 229 ASN A O 1
ATOM 1717 N N . PHE A 1 230 ? -9.68 -26.141 -18.703 1 89.56 230 PHE A N 1
ATOM 1718 C CA . PHE A 1 230 ? -9.594 -25.969 -17.25 1 89.56 230 PHE A CA 1
ATOM 1719 C C . PHE A 1 230 ? -10.328 -27.094 -16.531 1 89.56 230 PHE A C 1
ATOM 1721 O O . PHE A 1 230 ? -11.469 -27.422 -16.875 1 89.56 230 PHE A O 1
ATOM 1728 N N . VAL A 1 231 ? -9.656 -27.75 -15.594 1 95.31 231 VAL A N 1
ATOM 1729 C CA . VAL A 1 231 ? -10.25 -28.781 -14.758 1 95.31 231 VAL A CA 1
ATOM 1730 C C . VAL A 1 231 ? -10.508 -28.234 -13.352 1 95.31 231 VAL A C 1
ATOM 1732 O O . VAL A 1 231 ? -9.57 -27.969 -12.602 1 95.31 231 VAL A O 1
ATOM 1735 N N . ASN A 1 232 ? -11.773 -28.125 -13 1 96.19 232 ASN A N 1
ATOM 1736 C CA . ASN A 1 232 ? -12.172 -27.562 -11.711 1 96.19 232 ASN A CA 1
ATOM 1737 C C . ASN A 1 232 ? -12.047 -28.594 -10.594 1 96.19 232 ASN A C 1
ATOM 1739 O O . ASN A 1 232 ? -13.039 -28.953 -9.961 1 96.19 232 ASN A O 1
ATOM 1743 N N . SER A 1 233 ? -10.82 -29.047 -10.414 1 97.25 233 SER A N 1
ATOM 1744 C CA . SER A 1 233 ? -10.578 -30.094 -9.43 1 97.25 233 SER A CA 1
ATOM 1745 C C . SER A 1 233 ? -9.125 -30.078 -8.953 1 97.25 233 SER A C 1
ATOM 1747 O O . SER A 1 233 ? -8.219 -29.766 -9.719 1 97.25 233 SER A O 1
ATOM 1749 N N . MET A 1 234 ? -8.891 -30.344 -7.707 1 97.56 234 MET A N 1
ATOM 1750 C CA . MET A 1 234 ? -7.566 -30.531 -7.121 1 97.56 234 MET A CA 1
ATOM 1751 C C . MET A 1 234 ? -7.625 -31.531 -5.961 1 97.56 234 MET A C 1
ATOM 1753 O O . MET A 1 234 ? -8.695 -31.781 -5.41 1 97.56 234 MET A O 1
ATOM 1757 N N . SER A 1 235 ? -6.527 -32.125 -5.699 1 98 235 SER A N 1
ATOM 1758 C CA . SER A 1 235 ? -6.48 -32.969 -4.523 1 98 235 SER A CA 1
ATOM 1759 C C . SER A 1 235 ? -6.828 -32.219 -3.254 1 98 235 SER A C 1
ATOM 1761 O O . SER A 1 235 ? -6.344 -31.094 -3.049 1 98 235 SER A O 1
ATOM 1763 N N . ALA A 1 236 ? -7.641 -32.812 -2.389 1 98 236 ALA A N 1
ATOM 1764 C CA . ALA A 1 236 ? -8.18 -32.125 -1.215 1 98 236 ALA A CA 1
ATOM 1765 C C . ALA A 1 236 ? -7.094 -31.906 -0.162 1 98 236 ALA A C 1
ATOM 1767 O O . ALA A 1 236 ? -7.195 -31 0.665 1 98 236 ALA A O 1
ATOM 1768 N N . ARG A 1 237 ? -6.035 -32.688 -0.159 1 96.31 237 ARG A N 1
ATOM 1769 C CA . ARG A 1 237 ? -5.031 -32.688 0.9 1 96.31 237 ARG A CA 1
ATOM 1770 C C . ARG A 1 237 ? -4.348 -31.328 1.003 1 96.31 237 ARG A C 1
ATOM 1772 O O . ARG A 1 237 ? -3.852 -30.969 2.066 1 96.31 237 ARG A O 1
ATOM 1779 N N . MET A 1 238 ? -4.332 -30.531 -0.085 1 94.62 238 MET A N 1
ATOM 1780 C CA . MET A 1 238 ? -3.744 -29.188 -0.078 1 94.62 238 MET A CA 1
ATOM 1781 C C . MET A 1 238 ? -4.41 -28.312 0.975 1 94.62 238 MET A C 1
ATOM 1783 O O . MET A 1 238 ? -3.754 -27.469 1.584 1 94.62 238 MET A O 1
ATOM 1787 N N . LEU A 1 239 ? -5.645 -28.547 1.245 1 95.12 239 LEU A N 1
ATOM 1788 C CA . LEU A 1 239 ? -6.418 -27.672 2.131 1 95.12 239 LEU A CA 1
ATOM 1789 C C . LEU A 1 239 ? -5.961 -27.828 3.576 1 95.12 239 LEU A C 1
ATOM 1791 O O . LEU A 1 239 ? -6.184 -26.938 4.402 1 95.12 239 LEU A O 1
ATOM 1795 N N . LEU A 1 240 ? -5.254 -28.953 3.904 1 92.5 240 LEU A N 1
ATOM 1796 C CA . LEU A 1 240 ? -4.727 -29.156 5.25 1 92.5 240 LEU A CA 1
ATOM 1797 C C . LEU A 1 240 ? -3.533 -28.25 5.516 1 92.5 240 LEU A C 1
ATOM 1799 O O . LEU A 1 240 ? -3.25 -27.906 6.668 1 92.5 240 LEU A O 1
ATOM 1803 N N . THR A 1 241 ? -2.922 -27.859 4.438 1 92.31 241 THR A N 1
ATOM 1804 C CA . THR A 1 241 ? -1.666 -27.141 4.598 1 92.31 241 THR A CA 1
ATOM 1805 C C . THR A 1 241 ? -1.871 -25.641 4.367 1 92.31 241 THR A C 1
ATOM 1807 O O . THR A 1 241 ? -1.009 -24.828 4.711 1 92.31 241 THR A O 1
ATOM 1810 N N . LEU A 1 242 ? -3.02 -25.297 3.871 1 92.88 242 LEU A N 1
ATOM 1811 C CA . LEU A 1 242 ? -3.227 -23.906 3.48 1 92.88 242 LEU A CA 1
ATOM 1812 C C . LEU A 1 242 ? -3.029 -22.969 4.668 1 92.88 242 LEU A C 1
ATOM 1814 O O . LEU A 1 242 ? -2.279 -22 4.578 1 92.88 242 LEU A O 1
ATOM 1818 N N . GLY A 1 243 ? -3.668 -23.281 5.84 1 93.81 243 GLY A N 1
ATOM 1819 C CA . GLY A 1 243 ? -3.58 -22.422 7.012 1 93.81 243 GLY A CA 1
ATOM 1820 C C . GLY A 1 243 ? -2.174 -22.312 7.57 1 93.81 243 GLY A C 1
ATOM 1821 O O . GLY A 1 243 ? -1.846 -21.344 8.258 1 93.81 243 GLY A O 1
ATOM 1822 N N . LEU A 1 244 ? -1.329 -23.281 7.223 1 95.69 244 LEU A N 1
ATOM 1823 C CA . LEU A 1 244 ? 0.036 -23.328 7.734 1 95.69 244 LEU A CA 1
ATOM 1824 C C . LEU A 1 244 ? 1.006 -22.672 6.758 1 95.69 244 LEU A C 1
ATOM 1826 O O . LEU A 1 244 ? 2.141 -22.359 7.125 1 95.69 244 LEU A O 1
ATOM 1830 N N . TYR A 1 245 ? 0.567 -22.516 5.543 1 97.69 245 TYR A N 1
ATOM 1831 C CA . TYR A 1 245 ? 1.411 -21.906 4.523 1 97.69 245 TYR A CA 1
ATOM 1832 C C . TYR A 1 245 ? 1.356 -20.375 4.621 1 97.69 245 TYR A C 1
ATOM 1834 O O . TYR A 1 245 ? 0.455 -19.75 4.066 1 97.69 245 TYR A O 1
ATOM 1842 N N . ARG A 1 246 ? 2.387 -19.812 5.359 1 98.06 246 ARG A N 1
ATOM 1843 C CA . ARG A 1 246 ? 2.387 -18.391 5.703 1 98.06 246 ARG A CA 1
ATOM 1844 C C . ARG A 1 246 ? 3.676 -17.719 5.246 1 98.06 246 ARG A C 1
ATOM 1846 O O . ARG A 1 246 ? 4.547 -17.406 6.062 1 98.06 246 ARG A O 1
ATOM 1853 N N . PRO A 1 247 ? 3.787 -17.422 3.91 1 98.19 247 PRO A N 1
ATOM 1854 C CA . PRO A 1 247 ? 4.969 -16.734 3.373 1 98.19 247 PRO A CA 1
ATOM 1855 C C . PRO A 1 247 ? 5.266 -15.422 4.078 1 98.19 247 PRO A C 1
ATOM 1857 O O . PRO A 1 247 ? 6.422 -14.992 4.145 1 98.19 247 PRO A O 1
ATOM 1860 N N . ILE A 1 248 ? 4.262 -14.797 4.68 1 98.25 248 ILE A N 1
ATOM 1861 C CA . ILE A 1 248 ? 4.395 -13.523 5.375 1 98.25 248 ILE A CA 1
ATOM 1862 C C . ILE A 1 248 ? 5.418 -13.656 6.5 1 98.25 248 ILE A C 1
ATOM 1864 O O . ILE A 1 248 ? 6.129 -12.695 6.82 1 98.25 248 ILE A O 1
ATOM 1868 N N . ARG A 1 249 ? 5.574 -14.773 7.082 1 98.06 249 ARG A N 1
ATOM 1869 C CA . ARG A 1 249 ? 6.422 -14.977 8.25 1 98.06 249 ARG A CA 1
ATOM 1870 C C . ARG A 1 249 ? 7.891 -14.75 7.91 1 98.06 249 ARG A C 1
ATOM 1872 O O . ARG A 1 249 ? 8.695 -14.414 8.781 1 98.06 249 ARG A O 1
ATOM 1879 N N . ARG A 1 250 ? 8.242 -14.922 6.629 1 98.06 250 ARG A N 1
ATOM 1880 C CA . ARG A 1 250 ? 9.641 -14.758 6.238 1 98.06 250 ARG A CA 1
ATOM 1881 C C . ARG A 1 250 ? 9.812 -13.602 5.262 1 98.06 250 ARG A C 1
ATOM 1883 O O . ARG A 1 250 ? 10.852 -13.484 4.609 1 98.06 250 ARG A O 1
ATOM 1890 N N . ALA A 1 251 ? 8.773 -12.805 5.156 1 98.44 251 ALA A N 1
ATOM 1891 C CA . ALA A 1 251 ? 8.797 -11.711 4.184 1 98.44 251 ALA A CA 1
ATOM 1892 C C . ALA A 1 251 ? 9.945 -10.75 4.465 1 98.44 251 ALA A C 1
ATOM 1894 O O . ALA A 1 251 ? 10.531 -10.188 3.535 1 98.44 251 ALA A O 1
ATOM 1895 N N . GLY A 1 252 ? 10.328 -10.555 5.727 1 98 252 GLY A N 1
ATOM 1896 C CA . GLY A 1 252 ? 11.414 -9.664 6.113 1 98 252 GLY A CA 1
ATOM 1897 C C . GLY A 1 252 ? 12.766 -10.102 5.598 1 98 252 GLY A C 1
ATOM 1898 O O . GLY A 1 252 ? 13.719 -9.32 5.594 1 98 252 GLY A O 1
ATOM 1899 N N . ARG A 1 253 ? 12.898 -11.344 5.121 1 98.44 253 ARG A N 1
ATOM 1900 C CA . ARG A 1 253 ? 14.164 -11.891 4.641 1 98.44 253 ARG A CA 1
ATOM 1901 C C . ARG A 1 253 ? 14.352 -11.609 3.15 1 98.44 253 ARG A C 1
ATOM 1903 O O . ARG A 1 253 ? 15.43 -11.828 2.604 1 98.44 253 ARG A O 1
ATOM 1910 N N . ILE A 1 254 ? 13.289 -11.211 2.492 1 98.75 254 ILE A N 1
ATOM 1911 C CA . ILE A 1 254 ? 13.398 -10.898 1.07 1 98.75 254 ILE A CA 1
ATOM 1912 C C . ILE A 1 254 ? 14.273 -9.664 0.874 1 98.75 254 ILE A C 1
ATOM 1914 O O . ILE A 1 254 ? 14.055 -8.633 1.51 1 98.75 254 ILE A O 1
ATOM 1918 N N . ARG A 1 255 ? 15.273 -9.695 -0.047 1 97.5 255 ARG A N 1
ATOM 1919 C CA . ARG A 1 255 ? 16.25 -8.633 -0.191 1 97.5 255 ARG A CA 1
ATOM 1920 C C . ARG A 1 255 ? 16.031 -7.844 -1.477 1 97.5 255 ARG A C 1
ATOM 1922 O O . ARG A 1 255 ? 16.578 -6.754 -1.651 1 97.5 255 ARG A O 1
ATOM 1929 N N . CYS A 1 256 ? 15.297 -8.398 -2.35 1 98 256 CYS A N 1
ATOM 1930 C CA . CYS A 1 256 ? 15.039 -7.723 -3.615 1 98 256 CYS A CA 1
ATOM 1931 C C . CYS A 1 256 ? 13.766 -6.887 -3.535 1 98 256 CYS A C 1
ATOM 1933 O O . CYS A 1 256 ? 12.969 -7.051 -2.611 1 98 256 CYS A O 1
ATOM 1935 N N . PRO A 1 257 ? 13.516 -5.949 -4.484 1 98.31 257 PRO A N 1
ATOM 1936 C CA . PRO A 1 257 ? 12.258 -5.203 -4.547 1 98.31 257 PRO A CA 1
ATOM 1937 C C . PRO A 1 257 ? 11.055 -6.102 -4.832 1 98.31 257 PRO A C 1
ATOM 1939 O O . PRO A 1 257 ? 11.164 -7.055 -5.605 1 98.31 257 PRO A O 1
ATOM 1942 N N . VAL A 1 258 ? 9.922 -5.773 -4.184 1 98.88 258 VAL A N 1
ATOM 1943 C CA . VAL A 1 258 ? 8.695 -6.543 -4.34 1 98.88 258 VAL A CA 1
ATOM 1944 C C . VAL A 1 258 ? 7.543 -5.605 -4.715 1 98.88 258 VAL A C 1
ATOM 1946 O O . VAL A 1 258 ? 7.332 -4.582 -4.062 1 98.88 258 VAL A O 1
ATOM 1949 N N . LEU A 1 259 ? 6.879 -5.902 -5.777 1 98.88 259 LEU A N 1
ATOM 1950 C CA . LEU A 1 259 ? 5.629 -5.234 -6.109 1 98.88 259 LEU A CA 1
ATOM 1951 C C . LEU A 1 259 ? 4.434 -6.023 -5.586 1 98.88 259 LEU A C 1
ATOM 1953 O O . LEU A 1 259 ? 4.273 -7.203 -5.91 1 98.88 259 LEU A O 1
ATOM 1957 N N . LEU A 1 260 ? 3.625 -5.441 -4.727 1 98.88 260 LEU A N 1
ATOM 1958 C CA . LEU A 1 260 ? 2.352 -5.984 -4.266 1 98.88 260 LEU A CA 1
ATOM 1959 C C . LEU A 1 260 ? 1.182 -5.25 -4.91 1 98.88 260 LEU A C 1
ATOM 1961 O O . LEU A 1 260 ? 0.986 -4.055 -4.672 1 98.88 260 LEU A O 1
ATOM 1965 N N . GLN A 1 261 ? 0.469 -5.918 -5.75 1 98.81 261 GLN A N 1
ATOM 1966 C CA . GLN A 1 261 ? -0.725 -5.355 -6.371 1 98.81 261 GLN A CA 1
ATOM 1967 C C . GLN A 1 261 ? -1.993 -5.902 -5.723 1 98.81 261 GLN A C 1
ATOM 1969 O O . GLN A 1 261 ? -2.275 -7.098 -5.809 1 98.81 261 GLN A O 1
ATOM 1974 N N . LEU A 1 262 ? -2.768 -4.996 -5.094 1 98.69 262 LEU A N 1
ATOM 1975 C CA . LEU A 1 262 ? -3.842 -5.422 -4.203 1 98.69 262 LEU A CA 1
ATOM 1976 C C . LEU A 1 262 ? -5.203 -5.016 -4.758 1 98.69 262 LEU A C 1
ATOM 1978 O O . LEU A 1 262 ? -5.387 -3.877 -5.188 1 98.69 262 LEU A O 1
ATOM 1982 N N . CYS A 1 263 ? -6.105 -5.953 -4.793 1 97.31 263 CYS A N 1
ATOM 1983 C CA . CYS A 1 263 ? -7.492 -5.695 -5.148 1 97.31 263 CYS A CA 1
ATOM 1984 C C . CYS A 1 263 ? -8.32 -5.363 -3.916 1 97.31 263 CYS A C 1
ATOM 1986 O O . CYS A 1 263 ? -8.484 -6.203 -3.027 1 97.31 263 CYS A O 1
ATOM 1988 N N . LEU A 1 264 ? -8.93 -4.234 -3.848 1 96 264 LEU A N 1
ATOM 1989 C CA . LEU A 1 264 ? -9.602 -3.75 -2.646 1 96 264 LEU A CA 1
ATOM 1990 C C . LEU A 1 264 ? -10.883 -4.531 -2.391 1 96 264 LEU A C 1
ATOM 1992 O O . LEU A 1 264 ? -11.344 -4.621 -1.249 1 96 264 LEU A O 1
ATOM 1996 N N . ARG A 1 265 ? -11.445 -5.133 -3.438 1 93.75 265 ARG A N 1
ATOM 1997 C CA . ARG A 1 265 ? -12.656 -5.93 -3.281 1 93.75 265 ARG A CA 1
ATOM 1998 C C . ARG A 1 265 ? -12.352 -7.418 -3.408 1 93.75 265 ARG A C 1
ATOM 2000 O O . ARG A 1 265 ? -13.164 -8.188 -3.926 1 93.75 265 ARG A O 1
ATOM 2007 N N . ASP A 1 266 ? -11.148 -7.77 -3.004 1 93.5 266 ASP A N 1
ATOM 2008 C CA . ASP A 1 266 ? -10.742 -9.172 -3.039 1 93.5 266 ASP A CA 1
ATOM 2009 C C . ASP A 1 266 ? -11.484 -9.992 -1.989 1 93.5 266 ASP A C 1
ATOM 2011 O O . ASP A 1 266 ? -11.32 -9.766 -0.788 1 93.5 266 ASP A O 1
ATOM 2015 N N . SER A 1 267 ? -12.242 -10.93 -2.402 1 85.06 267 SER A N 1
ATOM 2016 C CA . SER A 1 267 ? -13.055 -11.75 -1.513 1 85.06 267 SER A CA 1
ATOM 2017 C C . SER A 1 267 ? -12.352 -13.062 -1.168 1 85.06 267 SER A C 1
ATOM 2019 O O . SER A 1 267 ? -12.859 -13.852 -0.373 1 85.06 267 SER A O 1
ATOM 2021 N N . VAL A 1 268 ? -11.219 -13.266 -1.716 1 88.38 268 VAL A N 1
ATOM 2022 C CA . VAL A 1 268 ? -10.531 -14.547 -1.571 1 88.38 268 VAL A CA 1
ATOM 2023 C C . VAL A 1 268 ? -9.297 -14.375 -0.691 1 88.38 268 VAL A C 1
ATOM 2025 O O . VAL A 1 268 ? -9.062 -15.164 0.226 1 88.38 268 VAL A O 1
ATOM 2028 N N . THR A 1 269 ? -8.531 -13.336 -0.932 1 92.25 269 THR A N 1
ATOM 2029 C CA . THR A 1 269 ? -7.301 -13.039 -0.207 1 92.25 269 THR A CA 1
ATOM 2030 C C . THR A 1 269 ? -7.379 -11.664 0.445 1 92.25 269 THR A C 1
ATOM 2032 O O . THR A 1 269 ? -7.199 -10.641 -0.224 1 92.25 269 THR A O 1
ATOM 2035 N N . PRO A 1 270 ? -7.52 -11.633 1.712 1 89.81 270 PRO A N 1
ATOM 2036 C CA . PRO A 1 270 ? -7.691 -10.344 2.387 1 89.81 270 PRO A CA 1
ATOM 2037 C C . PRO A 1 270 ? -6.492 -9.414 2.207 1 89.81 270 PRO A C 1
ATOM 2039 O O . PRO A 1 270 ? -5.348 -9.852 2.344 1 89.81 270 PRO A O 1
ATOM 2042 N N . VAL A 1 271 ? -6.719 -8.188 1.983 1 95.81 271 VAL A N 1
ATOM 2043 C CA . VAL A 1 271 ? -5.684 -7.211 1.662 1 95.81 271 VAL A CA 1
ATOM 2044 C C . VAL A 1 271 ? -4.828 -6.938 2.898 1 95.81 271 VAL A C 1
ATOM 2046 O O . VAL A 1 271 ? -3.654 -6.578 2.783 1 95.81 271 VAL A O 1
ATOM 2049 N N . ALA A 1 272 ? -5.414 -7.121 4.129 1 96.94 272 ALA A N 1
ATOM 2050 C CA . ALA A 1 272 ? -4.695 -6.836 5.367 1 96.94 272 ALA A CA 1
ATOM 2051 C C . ALA A 1 272 ? -3.406 -7.648 5.453 1 96.94 272 ALA A C 1
ATOM 2053 O O . ALA A 1 272 ? -2.379 -7.148 5.918 1 96.94 272 ALA A O 1
ATOM 2054 N N . ALA A 1 273 ? -3.488 -8.859 4.996 1 97.12 273 ALA A N 1
ATOM 2055 C CA . ALA A 1 273 ? -2.301 -9.711 5.023 1 97.12 273 ALA A CA 1
ATOM 2056 C C . ALA A 1 273 ? -1.207 -9.156 4.117 1 97.12 273 ALA A C 1
ATOM 2058 O O . ALA A 1 273 ? -0.021 -9.219 4.449 1 97.12 273 ALA A O 1
ATOM 2059 N N . ALA A 1 274 ? -1.603 -8.656 3 1 98.44 274 ALA A N 1
ATOM 2060 C CA . ALA A 1 274 ? -0.635 -8.062 2.078 1 98.44 274 ALA A CA 1
ATOM 2061 C C . ALA A 1 274 ? -0.019 -6.797 2.666 1 98.44 274 ALA A C 1
ATOM 2063 O O . ALA A 1 274 ? 1.186 -6.566 2.533 1 98.44 274 ALA A O 1
ATOM 2064 N N . TYR A 1 275 ? -0.811 -5.965 3.365 1 98.62 275 TYR A N 1
ATOM 2065 C CA . TYR A 1 275 ? -0.286 -4.785 4.043 1 98.62 275 TYR A CA 1
ATOM 2066 C C . TYR A 1 275 ? 0.706 -5.176 5.133 1 98.62 275 TYR A C 1
ATOM 2068 O O . TYR A 1 275 ? 1.754 -4.543 5.281 1 98.62 275 TYR A O 1
ATOM 2076 N N . ARG A 1 276 ? 0.378 -6.176 5.875 1 98.44 276 ARG A N 1
ATOM 2077 C CA . ARG A 1 276 ? 1.301 -6.656 6.898 1 98.44 276 ARG A CA 1
ATOM 2078 C C . ARG A 1 276 ? 2.607 -7.137 6.273 1 98.44 276 ARG A C 1
ATOM 2080 O O . ARG A 1 276 ? 3.686 -6.918 6.832 1 98.44 276 ARG A O 1
ATOM 2087 N N . THR A 1 277 ? 2.424 -7.832 5.133 1 98.81 277 THR A N 1
ATOM 2088 C CA . THR A 1 277 ? 3.613 -8.273 4.418 1 98.81 277 THR A CA 1
ATOM 2089 C C . THR A 1 277 ? 4.465 -7.086 3.988 1 98.81 277 THR A C 1
ATOM 2091 O O . THR A 1 277 ? 5.688 -7.094 4.16 1 98.81 277 THR A O 1
ATOM 2094 N N . ALA A 1 278 ? 3.842 -6.055 3.471 1 98.81 278 ALA A N 1
ATOM 2095 C CA . ALA A 1 278 ? 4.543 -4.84 3.064 1 98.81 278 ALA A CA 1
ATOM 2096 C C . ALA A 1 278 ? 5.285 -4.219 4.242 1 98.81 278 ALA A C 1
ATOM 2098 O O . ALA A 1 278 ? 6.41 -3.734 4.09 1 98.81 278 ALA A O 1
ATOM 2099 N N . ALA A 1 279 ? 4.652 -4.207 5.418 1 98.25 279 ALA A N 1
ATOM 2100 C CA . ALA A 1 279 ? 5.273 -3.639 6.613 1 98.25 279 ALA A CA 1
ATOM 2101 C C . ALA A 1 279 ? 6.566 -4.371 6.961 1 98.25 279 ALA A C 1
ATOM 2103 O O . ALA A 1 279 ? 7.539 -3.752 7.395 1 98.25 279 ALA A O 1
ATOM 2104 N N . ARG A 1 280 ? 6.594 -5.664 6.742 1 98.19 280 ARG A N 1
ATOM 2105 C CA . ARG A 1 280 ? 7.785 -6.465 7.016 1 98.19 280 ARG A CA 1
ATOM 2106 C C . ARG A 1 280 ? 8.867 -6.203 5.977 1 98.19 280 ARG A C 1
ATOM 2108 O O . ARG A 1 280 ? 10.062 -6.266 6.285 1 98.19 280 ARG A O 1
ATOM 2115 N N . LEU A 1 281 ? 8.43 -5.895 4.789 1 98.31 281 LEU A N 1
ATOM 2116 C CA . LEU A 1 281 ? 9.352 -5.629 3.684 1 98.31 281 LEU A CA 1
ATOM 2117 C C . LEU A 1 281 ? 9.938 -4.227 3.789 1 98.31 281 LEU A C 1
ATOM 2119 O O . LEU A 1 281 ? 11.07 -3.988 3.361 1 98.31 281 LEU A O 1
ATOM 2123 N N . GLY A 1 282 ? 9.156 -3.287 4.301 1 94.94 282 GLY A N 1
ATOM 2124 C CA . GLY A 1 282 ? 9.586 -1.901 4.398 1 94.94 282 GLY A CA 1
ATOM 2125 C C . GLY A 1 282 ? 9.734 -1.226 3.047 1 94.94 282 GLY A C 1
ATOM 2126 O O . GLY A 1 282 ? 8.82 -1.27 2.225 1 94.94 282 GLY A O 1
ATOM 2127 N N . ARG A 1 283 ? 10.836 -0.637 2.785 1 93.44 283 ARG A N 1
ATOM 2128 C CA . ARG A 1 283 ? 11.055 0.174 1.594 1 93.44 283 ARG A CA 1
ATOM 2129 C C . ARG A 1 283 ? 11.188 -0.703 0.353 1 93.44 283 ARG A C 1
ATOM 2131 O O . ARG A 1 283 ? 11.172 -0.201 -0.773 1 93.44 283 ARG A O 1
ATOM 2138 N N . ARG A 1 284 ? 11.336 -1.968 0.548 1 97.06 284 ARG A N 1
ATOM 2139 C CA . ARG A 1 284 ? 11.453 -2.873 -0.59 1 97.06 284 ARG A CA 1
ATOM 2140 C C . ARG A 1 284 ? 10.094 -3.15 -1.219 1 97.06 284 ARG A C 1
ATOM 2142 O O . ARG A 1 284 ? 10.016 -3.674 -2.332 1 97.06 284 ARG A O 1
ATOM 2149 N N . ALA A 1 285 ? 9.047 -2.826 -0.498 1 98.56 285 ALA A N 1
ATOM 2150 C CA . ALA A 1 285 ? 7.703 -3.098 -0.992 1 98.56 285 ALA A CA 1
ATOM 2151 C C . ALA A 1 285 ? 7.133 -1.888 -1.729 1 98.56 285 ALA A C 1
ATOM 2153 O O . ALA A 1 285 ? 7.051 -0.793 -1.166 1 98.56 285 ALA A O 1
ATOM 2154 N N . THR A 1 286 ? 6.859 -2.006 -2.969 1 98.5 286 THR A N 1
ATOM 2155 C CA . THR A 1 286 ? 5.977 -1.125 -3.727 1 98.5 286 THR A CA 1
ATOM 2156 C C . THR A 1 286 ? 4.543 -1.646 -3.703 1 98.5 286 THR A C 1
ATOM 2158 O O . THR A 1 286 ? 4.277 -2.771 -4.129 1 98.5 286 THR A O 1
ATOM 2161 N N . VAL A 1 287 ? 3.594 -0.857 -3.176 1 98.75 287 VAL A N 1
ATOM 2162 C CA . VAL A 1 287 ? 2.211 -1.307 -3.064 1 98.75 287 VAL A CA 1
ATOM 2163 C C . VAL A 1 287 ? 1.322 -0.485 -3.994 1 98.75 287 VAL A C 1
ATOM 2165 O O . VAL A 1 287 ? 1.438 0.742 -4.051 1 98.75 287 VAL A O 1
ATOM 2168 N N . LYS A 1 288 ? 0.547 -1.145 -4.785 1 98.12 288 LYS A N 1
ATOM 2169 C CA . LYS A 1 288 ? -0.496 -0.553 -5.617 1 98.12 288 LYS A CA 1
ATOM 2170 C C . LYS A 1 288 ? -1.854 -1.188 -5.332 1 98.12 288 LYS A C 1
ATOM 2172 O O . LYS A 1 288 ? -1.967 -2.414 -5.254 1 98.12 288 LYS A O 1
ATOM 2177 N N . THR A 1 289 ? -2.871 -0.357 -5.129 1 98.19 289 THR A N 1
ATOM 2178 C CA . THR A 1 289 ? -4.223 -0.852 -4.898 1 98.19 289 THR A CA 1
ATOM 2179 C C . THR A 1 289 ? -5.133 -0.519 -6.078 1 98.19 289 THR A C 1
ATOM 2181 O O . THR A 1 289 ? -4.895 0.458 -6.793 1 98.19 289 THR A O 1
ATOM 2184 N N . TYR A 1 290 ? -6.059 -1.339 -6.297 1 97 290 TYR A N 1
ATOM 2185 C CA . TYR A 1 290 ? -7.016 -1.198 -7.387 1 97 290 TYR A CA 1
ATOM 2186 C C . TYR A 1 290 ? -8.438 -1.474 -6.902 1 97 290 TYR A C 1
ATOM 2188 O O . TYR A 1 290 ? -8.648 -2.328 -6.039 1 97 290 TYR A O 1
ATOM 2196 N N . ASP A 1 291 ? -9.359 -0.692 -7.453 1 94.5 291 ASP A N 1
ATOM 2197 C CA . ASP A 1 291 ? -10.766 -1.025 -7.23 1 94.5 291 ASP A CA 1
ATOM 2198 C C . ASP A 1 291 ? -11.188 -2.219 -8.078 1 94.5 291 ASP A C 1
ATOM 2200 O O . ASP A 1 291 ? -11.781 -2.047 -9.148 1 94.5 291 ASP A O 1
ATOM 2204 N N . ALA A 1 292 ? -10.883 -3.391 -7.586 1 95.31 292 ALA A N 1
ATOM 2205 C CA . ALA A 1 292 ? -11.086 -4.617 -8.352 1 95.31 292 ALA A CA 1
ATOM 2206 C C . ALA A 1 292 ? -11.359 -5.801 -7.43 1 95.31 292 ALA A C 1
ATOM 2208 O O . ALA A 1 292 ? -10.984 -5.785 -6.258 1 95.31 292 ALA A O 1
ATOM 2209 N N . GLY A 1 293 ? -12.078 -6.758 -8.016 1 94.25 293 GLY A N 1
ATOM 2210 C CA . GLY A 1 293 ? -12.195 -8.055 -7.371 1 94.25 293 GLY A CA 1
ATOM 2211 C C . GLY A 1 293 ? -11.039 -8.984 -7.699 1 94.25 293 GLY A C 1
ATOM 2212 O O . GLY A 1 293 ? -10.242 -8.703 -8.594 1 94.25 293 GLY A O 1
ATOM 2213 N N . HIS A 1 294 ? -10.945 -10.094 -7 1 94.75 294 HIS A N 1
ATOM 2214 C CA . HIS A 1 294 ? -9.836 -11.039 -7.086 1 94.75 294 HIS A CA 1
ATOM 2215 C C . HIS A 1 294 ? -9.625 -11.516 -8.516 1 94.75 294 HIS A C 1
ATOM 2217 O O . HIS A 1 294 ? -8.484 -11.734 -8.938 1 94.75 294 HIS A O 1
ATOM 2223 N N . PHE A 1 295 ? -10.734 -11.586 -9.312 1 94.12 295 PHE A N 1
ATOM 2224 C CA . PHE A 1 295 ? -10.656 -12.234 -10.617 1 94.12 295 PHE A CA 1
ATOM 2225 C C . PHE A 1 295 ? -10.82 -11.219 -11.734 1 94.12 295 PHE A C 1
ATOM 2227 O O . PHE A 1 295 ? -10.742 -11.57 -12.914 1 94.12 295 PHE A O 1
ATOM 2234 N N . ASP A 1 296 ? -10.914 -9.945 -11.43 1 94 296 ASP A N 1
ATOM 2235 C CA . ASP A 1 296 ? -11.188 -8.891 -12.398 1 94 296 ASP A CA 1
ATOM 2236 C C . ASP A 1 296 ? -9.938 -8.547 -13.211 1 94 296 ASP A C 1
ATOM 2238 O O . ASP A 1 296 ? -10.023 -7.859 -14.227 1 94 296 ASP A O 1
ATOM 2242 N N . ILE A 1 297 ? -8.797 -9.117 -12.844 1 96.38 297 ILE A N 1
ATOM 2243 C CA . ILE A 1 297 ? -7.535 -8.508 -13.25 1 96.38 297 ILE A CA 1
ATOM 2244 C C . ILE A 1 297 ? -6.883 -9.352 -14.344 1 96.38 297 ILE A C 1
ATOM 2246 O O . ILE A 1 297 ? -5.727 -9.133 -14.703 1 96.38 297 ILE A O 1
ATOM 2250 N N . TYR A 1 298 ? -7.633 -10.312 -14.922 1 95.06 298 TYR A N 1
ATOM 2251 C CA . TYR A 1 298 ? -7.059 -11.203 -15.922 1 95.06 298 TYR A CA 1
ATOM 2252 C C . TYR A 1 298 ? -7.531 -10.836 -17.312 1 95.06 298 TYR A C 1
ATOM 2254 O O . TYR A 1 298 ? -7.199 -11.508 -18.297 1 95.06 298 TYR A O 1
ATOM 2262 N N . GLN A 1 299 ? -8.328 -9.773 -17.438 1 90.88 299 GLN A N 1
ATOM 2263 C CA . GLN A 1 299 ? -8.789 -9.289 -18.734 1 90.88 299 GLN A CA 1
ATOM 2264 C C . GLN A 1 299 ? -9.203 -7.82 -18.656 1 90.88 299 GLN A C 1
ATOM 2266 O O . GLN A 1 299 ? -9.383 -7.277 -17.562 1 90.88 299 GLN A O 1
ATOM 2271 N N . GLY A 1 300 ? -9.188 -7.223 -19.797 1 92.81 300 GLY A N 1
ATOM 2272 C CA . GLY A 1 300 ? -9.781 -5.898 -19.938 1 92.81 300 GLY A CA 1
ATOM 2273 C C . GLY A 1 300 ? -8.898 -4.793 -19.375 1 92.81 300 GLY A C 1
ATOM 2274 O O . GLY A 1 300 ? -7.672 -4.914 -19.375 1 92.81 300 GLY A O 1
ATOM 2275 N N . GLU A 1 301 ? -9.539 -3.746 -18.969 1 95.12 301 GLU A N 1
ATOM 2276 C CA . GLU A 1 301 ? -8.852 -2.518 -18.578 1 95.12 301 GLU A CA 1
ATOM 2277 C C . GLU A 1 301 ? -8.031 -2.725 -17.297 1 95.12 301 GLU A C 1
ATOM 2279 O O . GLU A 1 301 ? -6.953 -2.145 -17.156 1 95.12 301 GLU A O 1
ATOM 2284 N N . LEU A 1 302 ? -8.516 -3.535 -16.406 1 96.31 302 LEU A N 1
ATOM 2285 C CA . LEU A 1 302 ? -7.793 -3.777 -15.172 1 96.31 302 LEU A CA 1
ATOM 2286 C C . LEU A 1 302 ? -6.508 -4.551 -15.43 1 96.31 302 LEU A C 1
ATOM 2288 O O . LEU A 1 302 ? -5.477 -4.285 -14.805 1 96.31 302 LEU A O 1
ATOM 2292 N N . GLN A 1 303 ? -6.57 -5.473 -16.344 1 96.81 303 GLN A N 1
ATOM 2293 C CA . GLN A 1 303 ? -5.352 -6.184 -16.719 1 96.81 303 GLN A CA 1
ATOM 2294 C C . GLN A 1 303 ? -4.301 -5.227 -17.266 1 96.81 303 GLN A C 1
ATOM 2296 O O . GLN A 1 303 ? -3.121 -5.328 -16.922 1 96.81 303 GLN A O 1
ATOM 2301 N N . GLU A 1 304 ? -4.742 -4.273 -18.094 1 97.12 304 GLU A N 1
ATOM 2302 C CA . GLU A 1 304 ? -3.836 -3.281 -18.656 1 97.12 304 GLU A CA 1
ATOM 2303 C C . GLU A 1 304 ? -3.229 -2.402 -17.578 1 97.12 304 GLU A C 1
ATOM 2305 O O . GLU A 1 304 ? -2.039 -2.086 -17.609 1 97.12 304 GLU A O 1
ATOM 2310 N N . ALA A 1 305 ? -4.043 -2.045 -16.625 1 97.38 305 ALA A N 1
ATOM 2311 C CA . ALA A 1 305 ? -3.57 -1.207 -15.531 1 97.38 305 ALA A CA 1
ATOM 2312 C C . ALA A 1 305 ? -2.535 -1.944 -14.68 1 97.38 305 ALA A C 1
ATOM 2314 O O . ALA A 1 305 ? -1.515 -1.368 -14.297 1 97.38 305 ALA A O 1
ATOM 2315 N N . PHE A 1 306 ? -2.793 -3.205 -14.352 1 98.44 306 PHE A N 1
ATOM 2316 C CA . PHE A 1 306 ? -1.846 -4.023 -13.609 1 98.44 306 PHE A CA 1
ATOM 2317 C C . PHE A 1 306 ? -0.519 -4.129 -14.352 1 98.44 306 PHE A C 1
ATOM 2319 O O . PHE A 1 306 ? 0.545 -3.922 -13.766 1 98.44 306 PHE A O 1
ATOM 2326 N N . LEU A 1 307 ? -0.64 -4.402 -15.641 1 98.25 307 LEU A N 1
ATOM 2327 C CA . LEU A 1 307 ? 0.558 -4.559 -16.453 1 98.25 307 LEU A CA 1
ATOM 2328 C C . LEU A 1 307 ? 1.348 -3.254 -16.516 1 98.25 307 LEU A C 1
ATOM 2330 O O . LEU A 1 307 ? 2.578 -3.264 -16.422 1 98.25 307 LEU A O 1
ATOM 2334 N N . HIS A 1 308 ? 0.636 -2.221 -16.703 1 97.81 308 HIS A N 1
ATOM 2335 C CA . HIS A 1 308 ? 1.281 -0.914 -16.766 1 97.81 308 HIS A CA 1
ATOM 2336 C C . HIS A 1 308 ? 2.119 -0.663 -15.516 1 97.81 308 HIS A C 1
ATOM 2338 O O . HIS A 1 308 ? 3.281 -0.258 -15.609 1 97.81 308 HIS A O 1
ATOM 2344 N N . ASP A 1 309 ? 1.567 -0.922 -14.375 1 98 309 ASP A N 1
ATOM 2345 C CA . ASP A 1 309 ? 2.271 -0.706 -13.117 1 98 309 ASP A CA 1
ATOM 2346 C C . ASP A 1 309 ? 3.428 -1.692 -12.953 1 98 309 ASP A C 1
ATOM 2348 O O . ASP A 1 309 ? 4.461 -1.356 -12.375 1 98 309 ASP A O 1
ATOM 2352 N N . GLN A 1 310 ? 3.27 -2.898 -13.484 1 98.62 310 GLN A N 1
ATOM 2353 C CA . GLN A 1 310 ? 4.359 -3.869 -13.445 1 98.62 310 GLN A CA 1
ATOM 2354 C C . GLN A 1 310 ? 5.559 -3.377 -14.258 1 98.62 310 GLN A C 1
ATOM 2356 O O . GLN A 1 310 ? 6.703 -3.506 -13.82 1 98.62 310 GLN A O 1
ATOM 2361 N N . LEU A 1 311 ? 5.305 -2.805 -15.406 1 97.81 311 LEU A N 1
ATOM 2362 C CA . LEU A 1 311 ? 6.375 -2.309 -16.266 1 97.81 311 LEU A CA 1
ATOM 2363 C C . LEU A 1 311 ? 7.117 -1.152 -15.602 1 97.81 311 LEU A C 1
ATOM 2365 O O . LEU A 1 311 ? 8.344 -1.101 -15.625 1 97.81 311 LEU A O 1
ATOM 2369 N N . ILE A 1 312 ? 6.379 -0.252 -14.945 1 96.56 312 ILE A N 1
ATOM 2370 C CA . ILE A 1 312 ? 6.992 0.863 -14.234 1 96.56 312 ILE A CA 1
ATOM 2371 C C . ILE A 1 312 ? 7.855 0.334 -13.094 1 96.56 312 ILE A C 1
ATOM 2373 O O . ILE A 1 312 ? 8.984 0.79 -12.898 1 96.56 312 ILE A O 1
ATOM 2377 N N . PHE A 1 313 ? 7.348 -0.606 -12.336 1 98.06 313 PHE A N 1
ATOM 2378 C CA . PHE A 1 313 ? 8.062 -1.202 -11.219 1 98.06 313 PHE A CA 1
ATOM 2379 C C . PHE A 1 313 ? 9.359 -1.855 -11.695 1 98.06 313 PHE A C 1
ATOM 2381 O O . PHE A 1 313 ? 10.414 -1.661 -11.086 1 98.06 313 PHE A O 1
ATOM 2388 N N . LEU A 1 314 ? 9.258 -2.619 -12.797 1 97.62 314 LEU A N 1
ATOM 2389 C CA . LEU A 1 314 ? 10.422 -3.346 -13.297 1 97.62 314 LEU A CA 1
ATOM 2390 C C . LEU A 1 314 ? 11.492 -2.379 -13.781 1 97.62 314 LEU A C 1
ATOM 2392 O O . LEU A 1 314 ? 12.688 -2.607 -13.562 1 97.62 314 LEU A O 1
ATOM 2396 N N . GLU A 1 315 ? 11.109 -1.345 -14.453 1 94.94 315 GLU A N 1
ATOM 2397 C CA . GLU A 1 315 ? 12.07 -0.341 -14.898 1 94.94 315 GLU A CA 1
ATOM 2398 C C . GLU A 1 315 ? 12.852 0.24 -13.727 1 94.94 315 GLU A C 1
ATOM 2400 O O . GLU A 1 315 ? 14.07 0.396 -13.805 1 94.94 315 GLU A O 1
ATOM 2405 N N . ARG A 1 316 ? 12.172 0.466 -12.703 1 93.12 316 ARG A N 1
ATOM 2406 C CA . ARG A 1 316 ? 12.797 1.059 -11.523 1 93.12 316 ARG A CA 1
ATOM 2407 C C . ARG A 1 316 ? 13.656 0.036 -10.789 1 93.12 316 ARG A C 1
ATOM 2409 O O . ARG A 1 316 ? 14.781 0.338 -10.383 1 93.12 316 ARG A O 1
ATOM 2416 N N . ALA A 1 317 ? 13.086 -1.122 -10.578 1 94 317 ALA A N 1
ATOM 2417 C CA . ALA A 1 317 ? 13.727 -2.164 -9.773 1 94 317 ALA A CA 1
ATOM 2418 C C . ALA A 1 317 ? 15 -2.668 -10.445 1 94 317 ALA A C 1
ATOM 2420 O O . ALA A 1 317 ? 15.953 -3.062 -9.766 1 94 317 ALA A O 1
ATOM 2421 N N . LEU A 1 318 ? 15.055 -2.605 -11.758 1 90.31 318 LEU A N 1
ATOM 2422 C CA . LEU A 1 318 ? 16.156 -3.221 -12.484 1 90.31 318 LEU A CA 1
ATOM 2423 C C . LEU A 1 318 ? 17.141 -2.164 -12.961 1 90.31 318 LEU A C 1
ATOM 2425 O O . LEU A 1 318 ? 18.219 -2.498 -13.484 1 90.31 318 LEU A O 1
ATOM 2429 N N . SER A 1 319 ? 16.734 -0.829 -12.891 1 78.5 319 SER A N 1
ATOM 2430 C CA . SER A 1 319 ? 17.672 0.226 -13.25 1 78.5 319 SER A CA 1
ATOM 2431 C C . SER A 1 319 ? 18.859 0.266 -12.289 1 78.5 319 SER A C 1
ATOM 2433 O O . SER A 1 319 ? 19.938 0.738 -12.641 1 78.5 319 SER A O 1
ATOM 2435 N N . HIS A 1 320 ? 18.656 -0.127 -11.07 1 56.41 320 HIS A N 1
ATOM 2436 C CA . HIS A 1 320 ? 19.75 -0.061 -10.109 1 56.41 320 HIS A CA 1
ATOM 2437 C C . HIS A 1 320 ? 20.609 -1.326 -10.156 1 56.41 320 HIS A C 1
ATOM 2439 O O . HIS A 1 320 ? 21.547 -1.478 -9.375 1 56.41 320 HIS A O 1
ATOM 2445 N N . THR A 1 321 ? 20.203 -2.268 -11.055 1 46.94 321 THR A N 1
ATOM 2446 C CA . THR A 1 321 ? 21.047 -3.457 -11.18 1 46.94 321 THR A CA 1
ATOM 2447 C C . THR A 1 321 ? 22.031 -3.305 -12.328 1 46.94 321 THR A C 1
ATOM 2449 O O . THR A 1 321 ? 21.75 -2.617 -13.312 1 46.94 321 THR A O 1
ATOM 2452 N N . MET B 1 1 ? -38.906 39.625 -5.215 1 24.22 1 MET B N 1
ATOM 2453 C CA . MET B 1 1 ? -38.531 38.844 -4.027 1 24.22 1 MET B CA 1
ATOM 2454 C C . MET B 1 1 ? -37.094 39.125 -3.602 1 24.22 1 MET B C 1
ATOM 2456 O O . MET B 1 1 ? -36.188 39.062 -4.418 1 24.22 1 MET B O 1
ATOM 2460 N N . SER B 1 2 ? -36.844 39.688 -2.314 1 21.62 2 SER B N 1
ATOM 2461 C CA . SER B 1 2 ? -35.812 40.312 -1.498 1 21.62 2 SER B CA 1
ATOM 2462 C C . SER B 1 2 ? -34.75 39.312 -1.099 1 21.62 2 SER B C 1
ATOM 2464 O O . SER B 1 2 ? -35.062 38.125 -0.837 1 21.62 2 SER B O 1
ATOM 2466 N N . GLN B 1 3 ? -33.469 39.5 -1.437 1 19.98 3 GLN B N 1
ATOM 2467 C CA . GLN B 1 3 ? -32.188 38.812 -1.512 1 19.98 3 GLN B CA 1
ATOM 2468 C C . GLN B 1 3 ? -31.609 38.531 -0.118 1 19.98 3 GLN B C 1
ATOM 2470 O O . GLN B 1 3 ? -31.047 39.438 0.51 1 19.98 3 GLN B O 1
ATOM 2475 N N . ARG B 1 4 ? -32.25 37.781 0.908 1 23.69 4 ARG B N 1
ATOM 2476 C CA . ARG B 1 4 ? -32 37.875 2.346 1 23.69 4 ARG B CA 1
ATOM 2477 C C . ARG B 1 4 ? -30.594 37.375 2.689 1 23.69 4 ARG B C 1
ATOM 2479 O O . ARG B 1 4 ? -30.234 36.25 2.416 1 23.69 4 ARG B O 1
ATOM 2486 N N . VAL B 1 5 ? -29.547 38.281 2.887 1 23.42 5 VAL B N 1
ATOM 2487 C CA . VAL B 1 5 ? -28.172 38.281 3.344 1 23.42 5 VAL B CA 1
ATOM 2488 C C . VAL B 1 5 ? -28.078 37.625 4.715 1 23.42 5 VAL B C 1
ATOM 2490 O O . VAL B 1 5 ? -28.641 38.125 5.691 1 23.42 5 VAL B O 1
ATOM 2493 N N . ILE B 1 6 ? -28.062 36.375 4.961 1 29.94 6 ILE B N 1
ATOM 2494 C CA . ILE B 1 6 ? -28.125 35.875 6.324 1 29.94 6 ILE B CA 1
ATOM 2495 C C . ILE B 1 6 ? -26.844 36.219 7.07 1 29.94 6 ILE B C 1
ATOM 2497 O O . ILE B 1 6 ? -25.766 35.688 6.762 1 29.94 6 ILE B O 1
ATOM 2501 N N . GLN B 1 7 ? -26.453 37.5 7.48 1 25.7 7 GLN B N 1
ATOM 2502 C CA . GLN B 1 7 ? -25.453 38.031 8.383 1 25.7 7 GLN B CA 1
ATOM 2503 C C . GLN B 1 7 ? -25.594 37.469 9.789 1 25.7 7 GLN B C 1
ATOM 2505 O O . GLN B 1 7 ? -26.625 37.656 10.438 1 25.7 7 GLN B O 1
ATOM 2510 N N . SER B 1 8 ? -25.359 36.344 10.242 1 28.42 8 SER B N 1
ATOM 2511 C CA . SER B 1 8 ? -25.406 36.406 11.703 1 28.42 8 SER B CA 1
ATOM 2512 C C . SER B 1 8 ? -24.578 37.562 12.234 1 28.42 8 SER B C 1
ATOM 2514 O O . SER B 1 8 ? -23.438 37.781 11.797 1 28.42 8 SER B O 1
ATOM 2516 N N . LYS B 1 9 ? -25.062 38.5 12.812 1 31.78 9 LYS B N 1
ATOM 2517 C CA . LYS B 1 9 ? -24.719 39.844 13.242 1 31.78 9 LYS B CA 1
ATOM 2518 C C . LYS B 1 9 ? -23.594 39.844 14.273 1 31.78 9 LYS B C 1
ATOM 2520 O O . LYS B 1 9 ? -23.422 40.781 15.039 1 31.78 9 LYS B O 1
ATOM 2525 N N . SER B 1 10 ? -22.984 38.688 14.844 1 29.11 10 SER B N 1
ATOM 2526 C CA . SER B 1 10 ? -21.984 39.062 15.844 1 29.11 10 SER B CA 1
ATOM 2527 C C . SER B 1 10 ? -20.891 39.938 15.258 1 29.11 10 SER B C 1
ATOM 2529 O O . SER B 1 10 ? -20.641 39.906 14.047 1 29.11 10 SER B O 1
ATOM 2531 N N . ALA B 1 11 ? -20.266 40.938 16.156 1 33.97 11 ALA B N 1
ATOM 2532 C CA . ALA B 1 11 ? -19.438 42.125 15.977 1 33.97 11 ALA B CA 1
ATOM 2533 C C . ALA B 1 11 ? -18.125 41.781 15.258 1 33.97 11 ALA B C 1
ATOM 2535 O O . ALA B 1 11 ? -17.203 41.25 15.875 1 33.97 11 ALA B O 1
ATOM 2536 N N . LEU B 1 12 ? -18.094 41.281 14.133 1 32 12 LEU B N 1
ATOM 2537 C CA . LEU B 1 12 ? -16.891 41.312 13.312 1 32 12 LEU B CA 1
ATOM 2538 C C . LEU B 1 12 ? -16.297 42.719 13.312 1 32 12 LEU B C 1
ATOM 2540 O O . LEU B 1 12 ? -16.906 43.656 12.766 1 32 12 LEU B O 1
ATOM 2544 N N . SER B 1 13 ? -15.805 43.156 14.578 1 30.28 13 SER B N 1
ATOM 2545 C CA . SER B 1 13 ? -15.047 44.375 14.461 1 30.28 13 SER B CA 1
ATOM 2546 C C . SER B 1 13 ? -14.195 44.406 13.195 1 30.28 13 SER B C 1
ATOM 2548 O O . SER B 1 13 ? -13.477 43.438 12.914 1 30.28 13 SER B O 1
ATOM 2550 N N . ASP B 1 14 ? -14.523 45.094 12.195 1 32.72 14 ASP B N 1
ATOM 2551 C CA . ASP B 1 14 ? -13.992 45.438 10.883 1 32.72 14 ASP B CA 1
ATOM 2552 C C . ASP B 1 14 ? -12.508 45.812 10.977 1 32.72 14 ASP B C 1
ATOM 2554 O O . ASP B 1 14 ? -11.867 46.062 9.961 1 32.72 14 ASP B O 1
ATOM 2558 N N . GLU B 1 15 ? -12.109 46.406 12.148 1 31.98 15 GLU B N 1
ATOM 2559 C CA . GLU B 1 15 ? -10.797 47.062 12.133 1 31.98 15 GLU B CA 1
ATOM 2560 C C . GLU B 1 15 ? -9.672 46.031 12.109 1 31.98 15 GLU B C 1
ATOM 2562 O O . GLU B 1 15 ? -8.531 46.344 12.445 1 31.98 15 GLU B O 1
ATOM 2567 N N . GLY B 1 16 ? -9.953 44.75 12.211 1 33.62 16 GLY B N 1
ATOM 2568 C CA . GLY B 1 16 ? -8.734 43.938 12.125 1 33.62 16 GLY B CA 1
ATOM 2569 C C . GLY B 1 16 ? -7.836 44.375 10.977 1 33.62 16 GLY B C 1
ATOM 2570 O O . GLY B 1 16 ? -8.32 44.812 9.93 1 33.62 16 GLY B O 1
ATOM 2571 N N . GLU B 1 17 ? -6.598 44.906 11.266 1 35.47 17 GLU B N 1
ATOM 2572 C CA . GLU B 1 17 ? -5.539 45.25 10.32 1 35.47 17 GLU B CA 1
ATOM 2573 C C . GLU B 1 17 ? -5.559 44.312 9.109 1 35.47 17 GLU B C 1
ATOM 2575 O O . GLU B 1 17 ? -5.73 43.094 9.258 1 35.47 17 GLU B O 1
ATOM 2580 N N . ALA B 1 18 ? -6.047 44.781 7.926 1 36.19 18 ALA B N 1
ATOM 2581 C CA . ALA B 1 18 ? -5.844 44.219 6.59 1 36.19 18 ALA B CA 1
ATOM 2582 C C . ALA B 1 18 ? -4.57 43.375 6.535 1 36.19 18 ALA B C 1
ATOM 2584 O O . ALA B 1 18 ? -3.463 43.906 6.504 1 36.19 18 ALA B O 1
ATOM 2585 N N . GLY B 1 19 ? -4.352 42.406 7.34 1 38.88 19 GLY B N 1
ATOM 2586 C CA . GLY B 1 19 ? -3.225 41.594 6.906 1 38.88 19 GLY B CA 1
ATOM 2587 C C . GLY B 1 19 ? -2.988 41.656 5.41 1 38.88 19 GLY B C 1
ATOM 2588 O O . GLY B 1 19 ? -3.877 42.062 4.652 1 38.88 19 GLY B O 1
ATOM 2589 N N . ASP B 1 20 ? -1.681 41.875 4.934 1 42.91 20 ASP B N 1
ATOM 2590 C CA . ASP B 1 20 ? -1.206 42.125 3.578 1 42.91 20 ASP B CA 1
ATOM 2591 C C . ASP B 1 20 ? -1.948 41.281 2.559 1 42.91 20 ASP B C 1
ATOM 2593 O O . ASP B 1 20 ? -1.844 40.031 2.582 1 42.91 20 ASP B O 1
ATOM 2597 N N . GLN B 1 21 ? -3.23 41.594 2.045 1 46.59 21 GLN B N 1
ATOM 2598 C CA . GLN B 1 21 ? -3.869 41.156 0.803 1 46.59 21 GLN B CA 1
ATOM 2599 C C . GLN B 1 21 ? -2.844 40.625 -0.191 1 46.59 21 GLN B C 1
ATOM 2601 O O . GLN B 1 21 ? -3.188 39.875 -1.098 1 46.59 21 GLN B O 1
ATOM 2606 N N . ASP B 1 22 ? -1.59 41.094 0.027 1 52.47 22 ASP B N 1
ATOM 2607 C CA . ASP B 1 22 ? -0.601 40.969 -1.038 1 52.47 22 ASP B CA 1
ATOM 2608 C C . ASP B 1 22 ? -0.221 39.5 -1.252 1 52.47 22 ASP B C 1
ATOM 2610 O O . ASP B 1 22 ? 0.301 39.125 -2.309 1 52.47 22 ASP B O 1
ATOM 2614 N N . ASP B 1 23 ? -0.608 38.5 -0.284 1 72.75 23 ASP B N 1
ATOM 2615 C CA . ASP B 1 23 ? -0.062 37.156 -0.532 1 72.75 23 ASP B CA 1
ATOM 2616 C C . ASP B 1 23 ? -1.178 36.125 -0.676 1 72.75 23 ASP B C 1
ATOM 2618 O O . ASP B 1 23 ? -0.968 34.938 -0.418 1 72.75 23 ASP B O 1
ATOM 2622 N N . LEU B 1 24 ? -2.348 36.688 -1.062 1 83.75 24 LEU B N 1
ATOM 2623 C CA . LEU B 1 24 ? -3.475 35.781 -1.267 1 83.75 24 LEU B CA 1
ATOM 2624 C C . LEU B 1 24 ? -3.348 35.062 -2.596 1 83.75 24 LEU B C 1
ATOM 2626 O O . LEU B 1 24 ? -3.197 35.688 -3.646 1 83.75 24 LEU B O 1
ATOM 2630 N N . PRO B 1 25 ? -3.377 33.781 -2.514 1 88.44 25 PRO B N 1
ATOM 2631 C CA . PRO B 1 25 ? -3.34 33.031 -3.781 1 88.44 25 PRO B CA 1
ATOM 2632 C C . PRO B 1 25 ? -4.531 33.344 -4.68 1 88.44 25 PRO B C 1
ATOM 2634 O O . PRO B 1 25 ? -5.602 33.719 -4.188 1 88.44 25 PRO B O 1
ATOM 2637 N N . GLU B 1 26 ? -4.332 33.219 -5.941 1 82.94 26 GLU B N 1
ATOM 2638 C CA . GLU B 1 26 ? -5.395 33.469 -6.906 1 82.94 26 GLU B CA 1
ATOM 2639 C C . GLU B 1 26 ? -6.621 32.625 -6.625 1 82.94 26 GLU B C 1
ATOM 2641 O O . GLU B 1 26 ? -6.508 31.391 -6.461 1 82.94 26 GLU B O 1
ATOM 2646 N N . GLY B 1 27 ? -7.742 33.219 -6.477 1 82.19 27 GLY B N 1
ATOM 2647 C CA . GLY B 1 27 ? -9 32.5 -6.328 1 82.19 27 GLY B CA 1
ATOM 2648 C C . GLY B 1 27 ? -9.32 32.156 -4.891 1 82.19 27 GLY B C 1
ATOM 2649 O O . GLY B 1 27 ? -10.352 31.547 -4.613 1 82.19 27 GLY B O 1
ATOM 2650 N N . ALA B 1 28 ? -8.453 32.625 -3.996 1 93.62 28 ALA B N 1
ATOM 2651 C CA . ALA B 1 28 ? -8.672 32.281 -2.596 1 93.62 28 ALA B CA 1
ATOM 2652 C C . ALA B 1 28 ? -9.305 33.438 -1.832 1 93.62 28 ALA B C 1
ATOM 2654 O O . ALA B 1 28 ? -9.18 34.594 -2.23 1 93.62 28 ALA B O 1
ATOM 2655 N N . LEU B 1 29 ? -10.07 33.125 -0.814 1 94.94 29 LEU B N 1
ATOM 2656 C CA . LEU B 1 29 ? -10.625 34.094 0.14 1 94.94 29 LEU B CA 1
ATOM 2657 C C . LEU B 1 29 ? -10.07 33.844 1.538 1 94.94 29 LEU B C 1
ATOM 2659 O O . LEU B 1 29 ? -9.836 32.688 1.927 1 94.94 29 LEU B O 1
ATOM 2663 N N . ASN B 1 30 ? -9.875 34.906 2.195 1 96.31 30 ASN B N 1
ATOM 2664 C CA . ASN B 1 30 ? -9.445 34.781 3.584 1 96.31 30 ASN B CA 1
ATOM 2665 C C . ASN B 1 30 ? -10.562 34.25 4.469 1 96.31 30 ASN B C 1
ATOM 2667 O O . ASN B 1 30 ? -11.727 34.625 4.309 1 96.31 30 ASN B O 1
ATOM 2671 N N . VAL B 1 31 ? -10.203 33.406 5.332 1 97.12 31 VAL B N 1
ATOM 2672 C CA . VAL B 1 31 ? -11.156 32.906 6.32 1 97.12 31 VAL B CA 1
ATOM 2673 C C . VAL B 1 31 ? -10.531 32.938 7.711 1 97.12 31 VAL B C 1
ATOM 2675 O O . VAL B 1 31 ? -9.305 32.969 7.848 1 97.12 31 VAL B O 1
ATOM 2678 N N . ALA B 1 32 ? -11.391 33 8.711 1 98.19 32 ALA B N 1
ATOM 2679 C CA . ALA B 1 32 ? -10.961 32.969 10.102 1 98.19 32 ALA B CA 1
ATOM 2680 C C . ALA B 1 32 ? -11.992 32.281 10.992 1 98.19 32 ALA B C 1
ATOM 2682 O O . ALA B 1 32 ? -13.195 32.375 10.734 1 98.19 32 ALA B O 1
ATOM 2683 N N . PHE B 1 33 ? -11.57 31.641 11.984 1 98.31 33 PHE B N 1
ATOM 2684 C CA . PHE B 1 33 ? -12.43 31.016 12.984 1 98.31 33 PHE B CA 1
ATOM 2685 C C . PHE B 1 33 ? -11.727 30.969 14.344 1 98.31 33 PHE B C 1
ATOM 2687 O O . PHE B 1 33 ? -10.508 31.109 14.422 1 98.31 33 PHE B O 1
ATOM 2694 N N . SER B 1 34 ? -12.508 30.812 15.352 1 98.5 34 SER B N 1
ATOM 2695 C CA . SER B 1 34 ? -11.961 30.812 16.703 1 98.5 34 SER B CA 1
ATOM 2696 C C . SER B 1 34 ? -11.672 29.391 17.172 1 98.5 34 SER B C 1
ATOM 2698 O O . SER B 1 34 ? -12.484 28.484 16.969 1 98.5 34 SER B O 1
ATOM 2700 N N . SER B 1 35 ? -10.484 29.141 17.719 1 98.62 35 SER B N 1
ATOM 2701 C CA . SER B 1 35 ? -10.102 27.938 18.438 1 98.62 35 SER B CA 1
ATOM 2702 C C . SER B 1 35 ? -9.609 28.266 19.844 1 98.62 35 SER B C 1
ATOM 2704 O O . SER B 1 35 ? -8.539 28.844 20.016 1 98.62 35 SER B O 1
ATOM 2706 N N . LYS B 1 36 ? -10.375 27.922 20.844 1 97.75 36 LYS B N 1
ATOM 2707 C CA . LYS B 1 36 ? -10.055 28.156 22.25 1 97.75 36 LYS B CA 1
ATOM 2708 C C . LYS B 1 36 ? -9.734 29.625 22.5 1 97.75 36 LYS B C 1
ATOM 2710 O O . LYS B 1 36 ? -8.742 29.953 23.156 1 97.75 36 LYS B O 1
ATOM 2715 N N . GLY B 1 37 ? -10.469 30.422 21.844 1 97.81 37 GLY B N 1
ATOM 2716 C CA . GLY B 1 37 ? -10.398 31.844 22.109 1 97.81 37 GLY B CA 1
ATOM 2717 C C . GLY B 1 37 ? -9.359 32.562 21.25 1 97.81 37 GLY B C 1
ATOM 2718 O O . GLY B 1 37 ? -9.195 33.781 21.344 1 97.81 37 GLY B O 1
ATOM 2719 N N . THR B 1 38 ? -8.625 31.844 20.438 1 98.5 38 THR B N 1
ATOM 2720 C CA . THR B 1 38 ? -7.613 32.406 19.547 1 98.5 38 THR B CA 1
ATOM 2721 C C . THR B 1 38 ? -8.039 32.25 18.094 1 98.5 38 THR B C 1
ATOM 2723 O O . THR B 1 38 ? -8.578 31.219 17.703 1 98.5 38 THR B O 1
ATOM 2726 N N . VAL B 1 39 ? -7.797 33.219 17.297 1 98.62 39 VAL B N 1
ATOM 2727 C CA . VAL B 1 39 ? -8.273 33.219 15.922 1 98.62 39 VAL B CA 1
ATOM 2728 C C . VAL B 1 39 ? -7.301 32.469 15.031 1 98.62 39 VAL B C 1
ATOM 2730 O O . VAL B 1 39 ? -6.113 32.781 14.969 1 98.62 39 VAL B O 1
ATOM 2733 N N . CYS B 1 40 ? -7.801 31.391 14.406 1 98.62 40 CYS B N 1
ATOM 2734 C CA . CYS B 1 40 ? -7.098 30.719 13.328 1 98.62 40 CYS B CA 1
ATOM 2735 C C . CYS B 1 40 ? -7.469 31.328 11.977 1 98.62 40 CYS B C 1
ATOM 2737 O O . CYS B 1 40 ? -8.617 31.703 11.75 1 98.62 40 CYS B O 1
ATOM 2739 N N . ARG B 1 41 ? -6.492 31.422 11.109 1 97.88 41 ARG B N 1
ATOM 2740 C CA . ARG B 1 41 ? -6.707 32.031 9.797 1 97.88 41 ARG B CA 1
ATOM 2741 C C . ARG B 1 41 ? -6.281 31.078 8.688 1 97.88 41 ARG B C 1
ATOM 2743 O O . ARG B 1 41 ? -5.449 30.203 8.906 1 97.88 41 ARG B O 1
ATOM 2750 N N . GLY B 1 42 ? -6.891 31.266 7.527 1 96.75 42 GLY B N 1
ATOM 2751 C CA . GLY B 1 42 ? -6.566 30.438 6.379 1 96.75 42 GLY B CA 1
ATOM 2752 C C . GLY B 1 42 ? -7.199 30.922 5.09 1 96.75 42 GLY B C 1
ATOM 2753 O O . GLY B 1 42 ? -7.426 32.125 4.922 1 96.75 42 GLY B O 1
ATOM 2754 N N . TRP B 1 43 ? -7.289 30.047 4.203 1 97.38 43 TRP B N 1
ATOM 2755 C CA . TRP B 1 43 ? -7.797 30.391 2.877 1 97.38 43 TRP B CA 1
ATOM 2756 C C . TRP B 1 43 ? -8.914 29.438 2.467 1 97.38 43 TRP B C 1
ATOM 2758 O O . TRP B 1 43 ? -8.891 28.25 2.818 1 97.38 43 TRP B O 1
ATOM 2768 N N . HIS B 1 44 ? -9.867 29.969 1.834 1 97.19 44 HIS B N 1
ATOM 2769 C CA . HIS B 1 44 ? -10.961 29.25 1.197 1 97.19 44 HIS B CA 1
ATOM 2770 C C . HIS B 1 44 ? -10.859 29.328 -0.323 1 97.19 44 HIS B C 1
ATOM 2772 O O . HIS B 1 44 ? -10.836 30.422 -0.891 1 97.19 44 HIS B O 1
ATOM 2778 N N . PHE B 1 45 ? -10.688 28.188 -0.966 1 96.19 45 PHE B N 1
ATOM 2779 C CA . PHE B 1 45 ? -10.719 28.078 -2.42 1 96.19 45 PHE B CA 1
ATOM 2780 C C . PHE B 1 45 ? -12.07 27.578 -2.895 1 96.19 45 PHE B C 1
ATOM 2782 O O . PHE B 1 45 ? -12.43 26.422 -2.652 1 96.19 45 PHE B O 1
ATOM 2789 N N . ALA B 1 46 ? -12.789 28.438 -3.574 1 93.38 46 ALA B N 1
ATOM 2790 C CA . ALA B 1 46 ? -14.117 28.062 -4.059 1 93.38 46 ALA B CA 1
ATOM 2791 C C . ALA B 1 46 ? -14.023 27.078 -5.211 1 93.38 46 ALA B C 1
ATOM 2793 O O . ALA B 1 46 ? -13.133 27.172 -6.062 1 93.38 46 ALA B O 1
ATOM 2794 N N . PRO B 1 47 ? -14.977 26.125 -5.227 1 92.56 47 PRO B N 1
ATOM 2795 C CA . PRO B 1 47 ? -14.977 25.188 -6.352 1 92.56 47 PRO B CA 1
ATOM 2796 C C . PRO B 1 47 ? -15.336 25.859 -7.676 1 92.56 47 PRO B C 1
ATOM 2798 O O . PRO B 1 47 ? -16.156 26.781 -7.707 1 92.56 47 PRO B O 1
ATOM 2801 N N . THR B 1 48 ? -14.719 25.438 -8.719 1 87.88 48 THR B N 1
ATOM 2802 C CA . THR B 1 48 ? -15 26 -10.031 1 87.88 48 THR B CA 1
ATOM 2803 C C . THR B 1 48 ? -16.391 25.578 -10.516 1 87.88 48 THR B C 1
ATOM 2805 O O . THR B 1 48 ? -16.984 26.25 -11.367 1 87.88 48 THR B O 1
ATOM 2808 N N . GLN B 1 49 ? -16.781 24.438 -10 1 84.06 49 GLN B N 1
ATOM 2809 C CA . GLN B 1 49 ? -18.109 23.953 -10.32 1 84.06 49 GLN B CA 1
ATOM 2810 C C . GLN B 1 49 ? -18.984 23.859 -9.062 1 84.06 49 GLN B C 1
ATOM 2812 O O . GLN B 1 49 ? -18.5 23.484 -7.992 1 84.06 49 GLN B O 1
ATOM 2817 N N . GLN B 1 50 ? -20.25 24.391 -9.227 1 81.19 50 GLN B N 1
ATOM 2818 C CA . GLN B 1 50 ? -21.203 24.312 -8.125 1 81.19 50 GLN B CA 1
ATOM 2819 C C . GLN B 1 50 ? -22.375 23.391 -8.484 1 81.19 50 GLN B C 1
ATOM 2821 O O . GLN B 1 50 ? -22.812 23.375 -9.633 1 81.19 50 GLN B O 1
ATOM 2826 N N . PRO B 1 51 ? -22.922 22.531 -7.582 1 82.12 51 PRO B N 1
ATOM 2827 C CA . PRO B 1 51 ? -22.438 22.406 -6.207 1 82.12 51 PRO B CA 1
ATOM 2828 C C . PRO B 1 51 ? -21.094 21.672 -6.121 1 82.12 51 PRO B C 1
ATOM 2830 O O . PRO B 1 51 ? -20.75 20.906 -7.027 1 82.12 51 PRO B O 1
ATOM 2833 N N . ALA B 1 52 ? -20.359 21.984 -5.016 1 85 52 ALA B N 1
ATOM 2834 C CA . ALA B 1 52 ? -19.094 21.297 -4.816 1 85 52 ALA B CA 1
ATOM 2835 C C . ALA B 1 52 ? -19.281 19.797 -4.648 1 85 52 ALA B C 1
ATOM 2837 O O . ALA B 1 52 ? -20.281 19.359 -4.066 1 85 52 ALA B O 1
ATOM 2838 N N . HIS B 1 53 ? -18.297 19.031 -5.098 1 84.62 53 HIS B N 1
ATOM 2839 C CA . HIS B 1 53 ? -18.312 17.594 -4.852 1 84.62 53 HIS B CA 1
ATOM 2840 C C . HIS B 1 53 ? -18.219 17.281 -3.361 1 84.62 53 HIS B C 1
ATOM 2842 O O . HIS B 1 53 ? -18.922 16.406 -2.861 1 84.62 53 HIS B O 1
ATOM 2848 N N . SER B 1 54 ? -17.375 18.031 -2.711 1 94.06 54 SER B N 1
ATOM 2849 C CA . SER B 1 54 ? -17.094 17.922 -1.282 1 94.06 54 SER B CA 1
ATOM 2850 C C . SER B 1 54 ? -16.203 19.078 -0.805 1 94.06 54 SER B C 1
ATOM 2852 O O . SER B 1 54 ? -15.773 19.906 -1.605 1 94.06 54 SER B O 1
ATOM 2854 N N . THR B 1 55 ? -16.078 19.188 0.47 1 96.69 55 THR B N 1
ATOM 2855 C CA . THR B 1 55 ? -15.148 20.125 1.067 1 96.69 55 THR B CA 1
ATOM 2856 C C . THR B 1 55 ? -13.914 19.406 1.607 1 96.69 55 THR B C 1
ATOM 2858 O O . THR B 1 55 ? -14.039 18.422 2.328 1 96.69 55 THR B O 1
ATOM 2861 N N . VAL B 1 56 ? -12.781 19.859 1.164 1 98.38 56 VAL B N 1
ATOM 2862 C CA . VAL B 1 56 ? -11.508 19.344 1.654 1 98.38 56 VAL B CA 1
ATOM 2863 C C . VAL B 1 56 ? -10.906 20.312 2.662 1 98.38 56 VAL B C 1
ATOM 2865 O O . VAL B 1 56 ? -10.688 21.484 2.348 1 98.38 56 VAL B O 1
ATOM 2868 N N . LEU B 1 57 ? -10.711 19.906 3.867 1 98.81 57 LEU B N 1
ATOM 2869 C CA . LEU B 1 57 ? -10.047 20.672 4.91 1 98.81 57 LEU B CA 1
ATOM 2870 C C . LEU B 1 57 ? -8.594 20.25 5.062 1 98.81 57 LEU B C 1
ATOM 2872 O O . LEU B 1 57 ? -8.305 19.078 5.285 1 98.81 57 LEU B O 1
ATOM 2876 N N . MET B 1 58 ? -7.672 21.266 4.945 1 98.44 58 MET B N 1
ATOM 2877 C CA . MET B 1 58 ? -6.238 20.984 4.91 1 98.44 58 MET B CA 1
ATOM 2878 C C . MET B 1 58 ? -5.508 21.75 6.008 1 98.44 58 MET B C 1
ATOM 2880 O O . MET B 1 58 ? -5.891 22.875 6.348 1 98.44 58 MET B O 1
ATOM 2884 N N . ALA B 1 59 ? -4.508 21.172 6.5 1 97.81 59 ALA B N 1
ATOM 2885 C CA . ALA B 1 59 ? -3.521 21.891 7.289 1 97.81 59 ALA B CA 1
ATOM 2886 C C . ALA B 1 59 ? -2.121 21.328 7.086 1 97.81 59 ALA B C 1
ATOM 2888 O O . ALA B 1 59 ? -1.967 20.219 6.559 1 97.81 59 ALA B O 1
ATOM 2889 N N . HIS B 1 60 ? -1.157 22.062 7.438 1 97 60 HIS B N 1
ATOM 2890 C CA . HIS B 1 60 ? 0.242 21.75 7.16 1 97 60 HIS B CA 1
ATOM 2891 C C . HIS B 1 60 ? 0.813 20.797 8.203 1 97 60 HIS B C 1
ATOM 2893 O O . HIS B 1 60 ? 0.189 20.562 9.242 1 97 60 HIS B O 1
ATOM 2899 N N . GLY B 1 61 ? 1.975 20.234 7.902 1 96.38 61 GLY B N 1
ATOM 2900 C CA . GLY B 1 61 ? 2.703 19.344 8.797 1 96.38 61 GLY B CA 1
ATOM 2901 C C . GLY B 1 61 ? 3.457 20.094 9.883 1 96.38 61 GLY B C 1
ATOM 2902 O O . GLY B 1 61 ? 3.121 21.219 10.219 1 96.38 61 GLY B O 1
ATOM 2903 N N . LEU B 1 62 ? 4.469 19.5 10.375 1 95.56 62 LEU B N 1
ATOM 2904 C CA . LEU B 1 62 ? 5.195 20 11.539 1 95.56 62 LEU B CA 1
ATOM 2905 C C . LEU B 1 62 ? 5.836 21.344 11.242 1 95.56 62 LEU B C 1
ATOM 2907 O O . LEU B 1 62 ? 6.719 21.453 10.383 1 95.56 62 LEU B O 1
ATOM 2911 N N . GLY B 1 63 ? 5.324 22.312 11.891 1 93.56 63 GLY B N 1
ATOM 2912 C CA . GLY B 1 63 ? 5.969 23.609 11.891 1 93.56 63 GLY B CA 1
ATOM 2913 C C . GLY B 1 63 ? 5.762 24.375 10.602 1 93.56 63 GLY B C 1
ATOM 2914 O O . GLY B 1 63 ? 6.395 25.422 10.375 1 93.56 63 GLY B O 1
ATOM 2915 N N . GLY B 1 64 ? 4.949 23.969 9.711 1 93.5 64 GLY B N 1
ATOM 2916 C CA . GLY B 1 64 ? 4.738 24.625 8.438 1 93.5 64 GLY B CA 1
ATOM 2917 C C . GLY B 1 64 ? 3.701 25.734 8.508 1 93.5 64 GLY B C 1
ATOM 2918 O O . GLY B 1 64 ? 3.393 26.234 9.594 1 93.5 64 GLY B O 1
ATOM 2919 N N . THR B 1 65 ? 3.365 26.219 7.305 1 94.88 65 THR B N 1
ATOM 2920 C CA . THR B 1 65 ? 2.287 27.172 7.086 1 94.88 65 THR B CA 1
ATOM 2921 C C . THR B 1 65 ? 1.576 26.906 5.766 1 94.88 65 THR B C 1
ATOM 2923 O O . THR B 1 65 ? 2.098 26.188 4.91 1 94.88 65 THR B O 1
ATOM 2926 N N . ILE B 1 66 ? 0.401 27.406 5.594 1 93.25 66 ILE B N 1
ATOM 2927 C CA . ILE B 1 66 ? -0.443 27.062 4.453 1 93.25 66 ILE B CA 1
ATOM 2928 C C . ILE B 1 66 ? 0.161 27.625 3.172 1 93.25 66 ILE B C 1
ATOM 2930 O O . ILE B 1 66 ? -0.111 27.141 2.076 1 93.25 66 ILE B O 1
ATOM 2934 N N . ASP B 1 67 ? 1.016 28.609 3.293 1 92 67 ASP B N 1
ATOM 2935 C CA . ASP B 1 67 ? 1.626 29.219 2.107 1 92 67 ASP B CA 1
ATOM 2936 C C . ASP B 1 67 ? 2.855 28.422 1.666 1 92 67 ASP B C 1
ATOM 2938 O O . ASP B 1 67 ? 3.484 28.75 0.66 1 92 67 ASP B O 1
ATOM 2942 N N . GLY B 1 68 ? 3.174 27.359 2.426 1 90.12 68 GLY B N 1
ATOM 2943 C CA . GLY B 1 68 ? 4.289 26.5 2.068 1 90.12 68 GLY B CA 1
ATOM 2944 C C . GLY B 1 68 ? 3.85 25.141 1.562 1 90.12 68 GLY B C 1
ATOM 2945 O O . GLY B 1 68 ? 3.736 24.188 2.34 1 90.12 68 GLY B O 1
ATOM 2946 N N . GLY B 1 69 ? 3.664 24.984 0.319 1 88.94 69 GLY B N 1
ATOM 2947 C CA . GLY B 1 69 ? 3.535 23.672 -0.277 1 88.94 69 GLY B CA 1
ATOM 2948 C C . GLY B 1 69 ? 2.094 23.219 -0.437 1 88.94 69 GLY B C 1
ATOM 2949 O O . GLY B 1 69 ? 1.811 22.25 -1.15 1 88.94 69 GLY B O 1
ATOM 2950 N N . LEU B 1 70 ? 1.093 23.891 0.213 1 94.06 70 LEU B N 1
ATOM 2951 C CA . LEU B 1 70 ? -0.278 23.391 0.179 1 94.06 70 LEU B CA 1
ATOM 2952 C C . LEU B 1 70 ? -1.087 24.094 -0.903 1 94.06 70 LEU B C 1
ATOM 2954 O O . LEU B 1 70 ? -2.125 23.594 -1.338 1 94.06 70 LEU B O 1
ATOM 2958 N N . VAL B 1 71 ? -0.676 25.297 -1.31 1 94.31 71 VAL B N 1
ATOM 2959 C CA . VAL B 1 71 ? -1.467 26.172 -2.166 1 94.31 71 VAL B CA 1
ATOM 2960 C C . VAL B 1 71 ? -1.764 25.469 -3.49 1 94.31 71 VAL B C 1
ATOM 2962 O O . VAL B 1 71 ? -2.904 25.484 -3.959 1 94.31 71 VAL B O 1
ATOM 2965 N N . ASP B 1 72 ? -0.747 24.844 -4.055 1 94 72 ASP B N 1
ATOM 2966 C CA . ASP B 1 72 ? -0.946 24.219 -5.359 1 94 72 ASP B CA 1
ATOM 2967 C C . ASP B 1 72 ? -1.901 23.031 -5.254 1 94 72 ASP B C 1
ATOM 2969 O O . ASP B 1 72 ? -2.707 22.797 -6.156 1 94 72 ASP B O 1
ATOM 2973 N N . TYR B 1 73 ? -1.794 22.219 -4.168 1 97.25 73 TYR B N 1
ATOM 2974 C CA . TYR B 1 73 ? -2.768 21.156 -3.936 1 97.25 73 TYR B CA 1
ATOM 2975 C C . TYR B 1 73 ? -4.18 21.734 -3.826 1 97.25 73 TYR B C 1
ATOM 2977 O O . TYR B 1 73 ? -5.109 21.234 -4.461 1 97.25 73 TYR B O 1
ATOM 2985 N N . ALA B 1 74 ? -4.332 22.828 -3.094 1 97.19 74 ALA B N 1
ATOM 2986 C CA . ALA B 1 74 ? -5.633 23.453 -2.855 1 97.19 74 ALA B CA 1
ATOM 2987 C C . ALA B 1 74 ? -6.238 23.969 -4.156 1 97.19 74 ALA B C 1
ATOM 2989 O O . ALA B 1 74 ? -7.406 23.719 -4.449 1 97.19 74 ALA B O 1
ATOM 2990 N N . ARG B 1 75 ? -5.434 24.641 -4.918 1 95.62 75 ARG B N 1
ATOM 2991 C CA . ARG B 1 75 ? -5.891 25.25 -6.168 1 95.62 75 ARG B CA 1
ATOM 2992 C C . ARG B 1 75 ? -6.34 24.172 -7.152 1 95.62 75 ARG B C 1
ATOM 2994 O O . ARG B 1 75 ? -7.383 24.312 -7.797 1 95.62 75 ARG B O 1
ATOM 3001 N N . GLN B 1 76 ? -5.59 23.156 -7.227 1 95.44 76 GLN B N 1
ATOM 3002 C CA . GLN B 1 76 ? -5.906 22.109 -8.188 1 95.44 76 GLN B CA 1
ATOM 3003 C C . GLN B 1 76 ? -7.145 21.328 -7.758 1 95.44 76 GLN B C 1
ATOM 3005 O O . GLN B 1 76 ? -7.957 20.938 -8.602 1 95.44 76 GLN B O 1
ATOM 3010 N N . LEU B 1 77 ? -7.297 21.094 -6.473 1 97 77 LEU B N 1
ATOM 3011 C CA . LEU B 1 77 ? -8.516 20.453 -5.973 1 97 77 LEU B CA 1
ATOM 3012 C C . LEU B 1 77 ? -9.727 21.344 -6.234 1 97 77 LEU B C 1
ATOM 3014 O O . LEU B 1 77 ? -10.781 20.859 -6.645 1 97 77 LEU B O 1
ATOM 3018 N N . SER B 1 78 ? -9.523 22.625 -6.039 1 96.19 78 SER B N 1
ATOM 3019 C CA . SER B 1 78 ? -10.602 23.562 -6.297 1 96.19 78 SER B CA 1
ATOM 3020 C C . SER B 1 78 ? -11.008 23.562 -7.766 1 96.19 78 SER B C 1
ATOM 3022 O O . SER B 1 78 ? -12.195 23.547 -8.086 1 96.19 78 SER B O 1
ATOM 3024 N N . ARG B 1 79 ? -10.016 23.5 -8.641 1 95 79 ARG B N 1
ATOM 3025 C CA . ARG B 1 79 ? -10.266 23.453 -10.078 1 95 79 ARG B CA 1
ATOM 3026 C C . ARG B 1 79 ? -11.016 22.203 -10.469 1 95 79 ARG B C 1
ATOM 3028 O O . ARG B 1 79 ? -11.789 22.203 -11.438 1 95 79 ARG B O 1
ATOM 3035 N N . ALA B 1 80 ? -10.828 21.188 -9.688 1 95.56 80 ALA B N 1
ATOM 3036 C CA . ALA B 1 80 ? -11.477 19.906 -9.961 1 95.56 80 ALA B CA 1
ATOM 3037 C C . ALA B 1 80 ? -12.883 19.875 -9.367 1 95.56 80 ALA B C 1
ATOM 3039 O O . ALA B 1 80 ? -13.562 18.844 -9.445 1 95.56 80 ALA B O 1
ATOM 3040 N N . GLY B 1 81 ? -13.344 20.938 -8.695 1 94.44 81 GLY B N 1
ATOM 3041 C CA . GLY B 1 81 ? -14.727 21.031 -8.25 1 94.44 81 GLY B CA 1
ATOM 3042 C C . GLY B 1 81 ? -14.891 20.828 -6.754 1 94.44 81 GLY B C 1
ATOM 3043 O O . GLY B 1 81 ? -16 20.672 -6.262 1 94.44 81 GLY B O 1
ATOM 3044 N N . TYR B 1 82 ? -13.812 20.859 -5.988 1 96.06 82 TYR B N 1
ATOM 3045 C CA . TYR B 1 82 ? -13.875 20.719 -4.539 1 96.06 82 TYR B CA 1
ATOM 3046 C C . TYR B 1 82 ? -13.734 22.062 -3.85 1 96.06 82 TYR B C 1
ATOM 3048 O O . TYR B 1 82 ? -12.977 22.922 -4.309 1 96.06 82 TYR B O 1
ATOM 3056 N N . ARG B 1 83 ? -14.453 22.266 -2.842 1 96.38 83 ARG B N 1
ATOM 3057 C CA . ARG B 1 83 ? -14.156 23.359 -1.93 1 96.38 83 ARG B CA 1
ATOM 3058 C C . ARG B 1 83 ? -12.977 23.031 -1.03 1 96.38 83 ARG B C 1
ATOM 3060 O O . ARG B 1 83 ? -12.883 21.922 -0.505 1 96.38 83 ARG B O 1
ATOM 3067 N N . VAL B 1 84 ? -12.086 23.953 -0.946 1 97.81 84 VAL B N 1
ATOM 3068 C CA . VAL B 1 84 ? -10.906 23.656 -0.126 1 97.81 84 VAL B CA 1
ATOM 3069 C C . VAL B 1 84 ? -10.734 24.75 0.925 1 97.81 84 VAL B C 1
ATOM 3071 O O . VAL B 1 84 ? -10.82 25.938 0.612 1 97.81 84 VAL B O 1
ATOM 3074 N N . VAL B 1 85 ? -10.594 24.375 2.139 1 98.12 85 VAL B N 1
ATOM 3075 C CA . VAL B 1 85 ? -10.203 25.266 3.227 1 98.12 85 VAL B CA 1
ATOM 3076 C C . VAL B 1 85 ? -8.852 24.812 3.797 1 98.12 85 VAL B C 1
ATOM 3078 O O . VAL B 1 85 ? -8.664 23.641 4.105 1 98.12 85 VAL B O 1
ATOM 3081 N N . ALA B 1 86 ? -7.965 25.672 3.811 1 98.31 86 ALA B N 1
ATOM 3082 C CA . ALA B 1 86 ? -6.668 25.438 4.441 1 98.31 86 ALA B CA 1
ATOM 3083 C C . ALA B 1 86 ? -6.41 26.453 5.551 1 98.31 86 ALA B C 1
ATOM 3085 O O . ALA B 1 86 ? -6.73 27.641 5.406 1 98.31 86 ALA B O 1
ATOM 3086 N N . PHE B 1 87 ? -5.828 26.016 6.68 1 98.19 87 PHE B N 1
ATOM 3087 C CA . PHE B 1 87 ? -5.664 26.969 7.773 1 98.19 87 PHE B CA 1
ATOM 3088 C C . PHE B 1 87 ? -4.324 26.766 8.469 1 98.19 87 PHE B C 1
ATOM 3090 O O . PHE B 1 87 ? -3.725 25.703 8.375 1 98.19 87 PHE B O 1
ATOM 3097 N N . ASP B 1 88 ? -3.854 27.797 9.086 1 98.06 88 ASP B N 1
ATOM 3098 C CA . ASP B 1 88 ? -2.719 27.734 10 1 98.06 88 ASP B CA 1
ATOM 3099 C C . ASP B 1 88 ? -3.18 27.484 11.43 1 98.06 88 ASP B C 1
ATOM 3101 O O . ASP B 1 88 ? -4.195 28.016 11.875 1 98.06 88 ASP B O 1
ATOM 3105 N N . TYR B 1 89 ? -2.43 26.703 12.117 1 98.56 89 TYR B N 1
ATOM 3106 C CA . TYR B 1 89 ? -2.721 26.469 13.523 1 98.56 89 TYR B CA 1
ATOM 3107 C C . TYR B 1 89 ? -2.523 27.734 14.344 1 98.56 89 TYR B C 1
ATOM 3109 O O . TYR B 1 89 ? -1.793 28.641 13.93 1 98.56 89 TYR B O 1
ATOM 3117 N N . ARG B 1 90 ? -3.209 27.75 15.484 1 98.44 90 ARG B N 1
ATOM 3118 C CA . ARG B 1 90 ? -2.814 28.781 16.438 1 98.44 90 ARG B CA 1
ATOM 3119 C C . ARG B 1 90 ? -1.299 28.828 16.594 1 98.44 90 ARG B C 1
ATOM 3121 O O . ARG B 1 90 ? -0.632 27.781 16.531 1 98.44 90 ARG B O 1
ATOM 3128 N N . TYR B 1 91 ? -0.756 30.078 16.75 1 97.81 91 TYR B N 1
ATOM 3129 C CA . TYR B 1 91 ? 0.643 30.328 17.062 1 97.81 91 TYR B CA 1
ATOM 3130 C C . TYR B 1 91 ? 1.518 30.219 15.82 1 97.81 91 TYR B C 1
ATOM 3132 O O . TYR B 1 91 ? 2.723 30.469 15.875 1 97.81 91 TYR B O 1
ATOM 3140 N N . PHE B 1 92 ? 0.924 29.844 14.664 1 97.12 92 PHE B N 1
ATOM 3141 C CA . PHE B 1 92 ? 1.708 29.688 13.445 1 97.12 92 PHE B CA 1
ATOM 3142 C C . PHE B 1 92 ? 1.142 30.547 12.32 1 97.12 92 PHE B C 1
ATOM 3144 O O . PHE B 1 92 ? -0.059 30.828 12.297 1 97.12 92 PHE B O 1
ATOM 3151 N N . GLY B 1 93 ? 2.012 30.906 11.445 1 94.94 93 GLY B N 1
ATOM 3152 C CA . GLY B 1 93 ? 1.625 31.562 10.203 1 94.94 93 GLY B CA 1
ATOM 3153 C C . GLY B 1 93 ? 0.744 32.781 10.422 1 94.94 93 GLY B C 1
ATOM 3154 O O . GLY B 1 93 ? 1.08 33.656 11.203 1 94.94 93 GLY B O 1
ATOM 3155 N N . ARG B 1 94 ? -0.421 32.656 9.797 1 94.5 94 ARG B N 1
ATOM 3156 C CA . ARG B 1 94 ? -1.328 33.812 9.75 1 94.5 94 ARG B CA 1
ATOM 3157 C C . ARG B 1 94 ? -2.244 33.844 10.969 1 94.5 94 ARG B C 1
ATOM 3159 O O . ARG B 1 94 ? -2.91 34.844 11.227 1 94.5 94 ARG B O 1
ATOM 3166 N N . SER B 1 95 ? -2.248 32.781 11.648 1 97.56 95 SER B N 1
ATOM 3167 C CA . SER B 1 95 ? -3.133 32.656 12.805 1 97.56 95 SER B CA 1
ATOM 3168 C C . SER B 1 95 ? -2.588 33.406 14 1 97.56 95 SER B C 1
ATOM 3170 O O . SER B 1 95 ? -1.39 33.719 14.07 1 97.56 95 SER B O 1
ATOM 3172 N N . ASP B 1 96 ? -3.465 33.781 14.883 1 98.19 96 ASP B N 1
ATOM 3173 C CA . ASP B 1 96 ? -3.088 34.5 16.094 1 98.19 96 ASP B CA 1
ATOM 3174 C C . ASP B 1 96 ? -2.527 33.562 17.141 1 98.19 96 ASP B C 1
ATOM 3176 O O . ASP B 1 96 ? -2.41 32.375 16.906 1 98.19 96 ASP B O 1
ATOM 3180 N N . GLY B 1 97 ? -2.051 34.188 18.25 1 97.38 97 GLY B N 1
ATOM 3181 C CA . GLY B 1 97 ? -1.613 33.438 19.422 1 97.38 97 GLY B CA 1
ATOM 3182 C C . GLY B 1 97 ? -0.186 33.719 19.828 1 97.38 97 GLY B C 1
ATOM 3183 O O . GLY B 1 97 ? 0.678 33.938 18.969 1 97.38 97 GLY B O 1
ATOM 3184 N N . LYS B 1 98 ? -0.005 33.781 21.047 1 96.06 98 LYS B N 1
ATOM 3185 C CA . LYS B 1 98 ? 1.305 33.938 21.672 1 96.06 98 LYS B CA 1
ATOM 3186 C C . LYS B 1 98 ? 1.491 32.969 22.812 1 96.06 98 LYS B C 1
ATOM 3188 O O . LYS B 1 98 ? 0.529 32.625 23.5 1 96.06 98 LYS B O 1
ATOM 3193 N N . PRO B 1 99 ? 2.684 32.531 23.109 1 96.88 99 PRO B N 1
ATOM 3194 C CA . PRO B 1 99 ? 3.893 32.781 22.328 1 96.88 99 PRO B CA 1
ATOM 3195 C C . PRO B 1 99 ? 3.859 32.125 20.953 1 96.88 99 PRO B C 1
ATOM 3197 O O . PRO B 1 99 ? 3.217 31.078 20.781 1 96.88 99 PRO B O 1
ATOM 3200 N N . ARG B 1 100 ? 4.484 32.75 20 1 97.5 100 ARG B N 1
ATOM 3201 C CA . ARG B 1 100 ? 4.559 32.188 18.656 1 97.5 100 ARG B CA 1
ATOM 3202 C C . ARG B 1 100 ? 5.324 30.859 18.672 1 97.5 100 ARG B C 1
ATOM 3204 O O . ARG B 1 100 ? 6.164 30.625 19.531 1 97.5 100 ARG B O 1
ATOM 3211 N N . GLN B 1 101 ? 4.945 29.953 17.719 1 98.12 101 GLN B N 1
ATOM 3212 C CA . GLN B 1 101 ? 5.625 28.688 17.469 1 98.12 101 GLN B CA 1
ATOM 3213 C C . GLN B 1 101 ? 5.426 27.719 18.625 1 98.12 101 GLN B C 1
ATOM 3215 O O . GLN B 1 101 ? 6.25 26.828 18.844 1 98.12 101 GLN B O 1
ATOM 3220 N N . LEU B 1 102 ? 4.391 27.953 19.406 1 97.5 102 LEU B N 1
ATOM 3221 C CA . LEU B 1 102 ? 3.986 26.969 20.406 1 97.5 102 LEU B CA 1
ATOM 3222 C C . LEU B 1 102 ? 3.279 25.797 19.75 1 97.5 102 LEU B C 1
ATOM 3224 O O . LEU B 1 102 ? 2.303 25.969 19.031 1 97.5 102 LEU B O 1
ATOM 3228 N N . LEU B 1 103 ? 3.797 24.578 20.016 1 96.94 103 LEU B N 1
ATOM 3229 C CA . LEU B 1 103 ? 3.252 23.406 19.344 1 96.94 103 LEU B CA 1
ATOM 3230 C C . LEU B 1 103 ? 2.982 22.281 20.328 1 96.94 103 LEU B C 1
ATOM 3232 O O . LEU B 1 103 ? 3.902 21.812 21 1 96.94 103 LEU B O 1
ATOM 3236 N N . THR B 1 104 ? 1.779 21.875 20.5 1 95.62 104 THR B N 1
ATOM 3237 C CA . THR B 1 104 ? 1.367 20.656 21.156 1 95.62 104 THR B CA 1
ATOM 3238 C C . THR B 1 104 ? 0.341 19.891 20.328 1 95.62 104 THR B C 1
ATOM 3240 O O . THR B 1 104 ? -0.456 20.5 19.609 1 95.62 104 THR B O 1
ATOM 3243 N N . VAL B 1 105 ? 0.366 18.578 20.422 1 97.44 105 VAL B N 1
ATOM 3244 C CA . VAL B 1 105 ? -0.589 17.766 19.688 1 97.44 105 VAL B CA 1
ATOM 3245 C C . VAL B 1 105 ? -2.014 18.125 20.109 1 97.44 105 VAL B C 1
ATOM 3247 O O . VAL B 1 105 ? -2.891 18.297 19.25 1 97.44 105 VAL B O 1
ATOM 3250 N N . GLY B 1 106 ? -2.219 18.344 21.359 1 97.38 106 GLY B N 1
ATOM 3251 C CA . GLY B 1 106 ? -3.537 18.688 21.875 1 97.38 106 GLY B CA 1
ATOM 3252 C C . GLY B 1 106 ? -4.078 19.984 21.297 1 97.38 106 GLY B C 1
ATOM 3253 O O . GLY B 1 106 ? -5.246 20.062 20.891 1 97.38 106 GLY B O 1
ATOM 3254 N N . ASP B 1 107 ? -3.266 21 21.266 1 97.38 107 ASP B N 1
ATOM 3255 C CA . ASP B 1 107 ? -3.686 22.297 20.719 1 97.38 107 ASP B CA 1
ATOM 3256 C C . ASP B 1 107 ? -4.051 22.156 19.234 1 97.38 107 ASP B C 1
ATOM 3258 O O . ASP B 1 107 ? -5.066 22.703 18.797 1 97.38 107 ASP B O 1
ATOM 3262 N N . GLN B 1 108 ? -3.27 21.453 18.5 1 98.56 108 GLN B N 1
ATOM 3263 C CA . GLN B 1 108 ? -3.521 21.344 17.062 1 98.56 108 GLN B CA 1
ATOM 3264 C C . GLN B 1 108 ? -4.758 20.5 16.781 1 98.56 108 GLN B C 1
ATOM 3266 O O . GLN B 1 108 ? -5.508 20.781 15.844 1 98.56 108 GLN B O 1
ATOM 3271 N N . LEU B 1 109 ? -5 19.469 17.594 1 98.69 109 LEU B N 1
ATOM 3272 C CA . LEU B 1 109 ? -6.238 18.703 17.453 1 98.69 109 LEU B CA 1
ATOM 3273 C C . LEU B 1 109 ? -7.449 19.578 17.766 1 98.69 109 LEU B C 1
ATOM 3275 O O . LEU B 1 109 ? -8.492 19.453 17.125 1 98.69 109 LEU B O 1
ATOM 3279 N N . ALA B 1 110 ? -7.324 20.453 18.766 1 98.75 110 ALA B N 1
ATOM 3280 C CA . ALA B 1 110 ? -8.391 21.406 19.062 1 98.75 110 ALA B CA 1
ATOM 3281 C C . ALA B 1 110 ? -8.625 22.344 17.875 1 98.75 110 ALA B C 1
ATOM 3283 O O . ALA B 1 110 ? -9.773 22.672 17.547 1 98.75 110 ALA B O 1
ATOM 3284 N N . ASP B 1 111 ? -7.547 22.828 17.281 1 98.88 111 ASP B N 1
ATOM 3285 C CA . ASP B 1 111 ? -7.648 23.703 16.109 1 98.88 111 ASP B CA 1
ATOM 3286 C C . ASP B 1 111 ? -8.352 23 14.953 1 98.88 111 ASP B C 1
ATOM 3288 O O . ASP B 1 111 ? -9.195 23.594 14.281 1 98.88 111 ASP B O 1
ATOM 3292 N N . TRP B 1 112 ? -8.016 21.719 14.727 1 98.94 112 TRP B N 1
ATOM 3293 C CA . TRP B 1 112 ? -8.688 20.922 13.711 1 98.94 112 TRP B CA 1
ATOM 3294 C C . TRP B 1 112 ? -10.18 20.797 14.008 1 98.94 112 TRP B C 1
ATOM 3296 O O . TRP B 1 112 ? -11.016 20.938 13.109 1 98.94 112 TRP B O 1
ATOM 3306 N N . THR B 1 113 ? -10.516 20.531 15.219 1 98.81 113 THR B N 1
ATOM 3307 C CA . THR B 1 113 ? -11.914 20.406 15.609 1 98.81 113 THR B CA 1
ATOM 3308 C C . THR B 1 113 ? -12.68 21.688 15.32 1 98.81 113 THR B C 1
ATOM 3310 O O . THR B 1 113 ? -13.781 21.656 14.758 1 98.81 113 THR B O 1
ATOM 3313 N N . ALA B 1 114 ? -12.078 22.812 15.688 1 98.81 114 ALA B N 1
ATOM 3314 C CA . ALA B 1 114 ? -12.688 24.109 15.406 1 98.81 114 ALA B CA 1
ATOM 3315 C C . ALA B 1 114 ? -12.812 24.328 13.906 1 98.81 114 ALA B C 1
ATOM 3317 O O . ALA B 1 114 ? -13.828 24.859 13.43 1 98.81 114 ALA B O 1
ATOM 3318 N N . ALA B 1 115 ? -11.781 23.953 13.164 1 98.88 115 ALA B N 1
ATOM 3319 C CA . ALA B 1 115 ? -11.781 24.109 11.711 1 98.88 115 ALA B CA 1
ATOM 3320 C C . ALA B 1 115 ? -12.875 23.266 11.062 1 98.88 115 ALA B C 1
ATOM 3322 O O . ALA B 1 115 ? -13.523 23.703 10.109 1 98.88 115 ALA B O 1
ATOM 3323 N N . ILE B 1 116 ? -13.047 22.031 11.531 1 98.69 116 ILE B N 1
ATOM 3324 C CA . ILE B 1 116 ? -14.094 21.141 11.031 1 98.69 116 ILE B CA 1
ATOM 3325 C C . ILE B 1 116 ? -15.461 21.797 11.227 1 98.69 116 ILE B C 1
ATOM 3327 O O . ILE B 1 116 ? -16.266 21.875 10.297 1 98.69 116 ILE B O 1
ATOM 3331 N N . THR B 1 117 ? -15.703 22.328 12.43 1 98.06 117 THR B 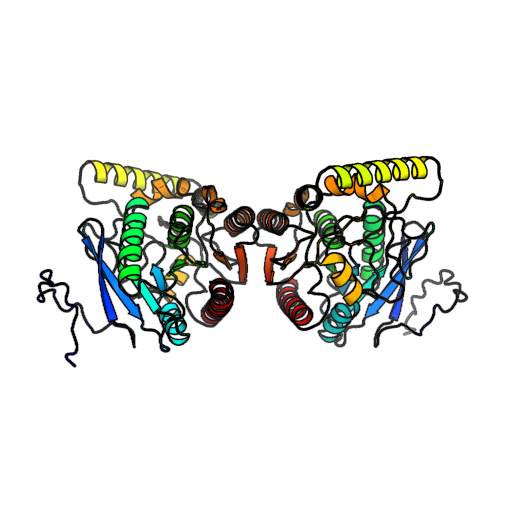N 1
ATOM 3332 C CA . THR B 1 117 ? -16.969 22.984 12.727 1 98.06 117 THR B CA 1
ATOM 3333 C C . THR B 1 117 ? -17.188 24.172 11.789 1 98.06 117 THR B C 1
ATOM 3335 O O . THR B 1 117 ? -18.266 24.328 11.219 1 98.06 117 THR B O 1
ATOM 3338 N N . PHE B 1 118 ? -16.203 24.969 11.609 1 97.94 118 PHE B N 1
ATOM 3339 C CA . PHE B 1 118 ? -16.266 26.141 10.734 1 97.94 118 PHE B CA 1
ATOM 3340 C C . PHE B 1 118 ? -16.578 25.719 9.305 1 97.94 118 PHE B C 1
ATOM 3342 O O . PHE B 1 118 ? -17.469 26.297 8.672 1 97.94 118 PHE B O 1
ATOM 3349 N N . THR B 1 119 ? -15.812 24.719 8.789 1 97.25 119 THR B N 1
ATOM 3350 C CA . THR B 1 119 ? -15.914 24.281 7.406 1 97.25 119 THR B CA 1
ATOM 3351 C C . THR B 1 119 ? -17.297 23.688 7.133 1 97.25 119 THR B C 1
ATOM 3353 O O . THR B 1 119 ? -17.875 23.906 6.062 1 97.25 119 THR B O 1
ATOM 3356 N N . GLN B 1 120 ? -17.812 22.953 8.086 1 95.88 120 GLN B N 1
ATOM 3357 C CA . GLN B 1 120 ? -19.125 22.344 7.941 1 95.88 120 GLN B CA 1
ATOM 3358 C C . GLN B 1 120 ? -20.219 23.422 7.891 1 95.88 120 GLN B C 1
ATOM 3360 O O . GLN B 1 120 ? -21.266 23.219 7.266 1 95.88 120 GLN B O 1
ATOM 3365 N N . ARG B 1 121 ? -19.969 24.562 8.492 1 94 121 ARG B N 1
ATOM 3366 C CA . ARG B 1 121 ? -20.922 25.656 8.469 1 94 121 ARG B CA 1
ATOM 3367 C C . ARG B 1 121 ? -20.922 26.344 7.105 1 94 121 ARG B C 1
ATOM 3369 O O . ARG B 1 121 ? -21.938 26.922 6.699 1 94 121 ARG B O 1
ATOM 3376 N N . LEU B 1 122 ? -19.766 26.312 6.426 1 90 122 LEU B N 1
ATOM 3377 C CA . LEU B 1 122 ? -19.672 26.906 5.094 1 90 122 LEU B CA 1
ATOM 3378 C C . LEU B 1 122 ? -20.594 26.172 4.117 1 90 122 LEU B C 1
ATOM 3380 O O . LEU B 1 122 ? -21.172 26.797 3.223 1 90 122 LEU B O 1
ATOM 3384 N N . ASP B 1 123 ? -20.656 24.859 4.258 1 88.19 123 ASP B N 1
ATOM 3385 C CA . ASP B 1 123 ? -21.531 24.031 3.438 1 88.19 123 ASP B CA 1
ATOM 3386 C C . ASP B 1 123 ? -21.984 22.797 4.207 1 88.19 123 ASP B C 1
ATOM 3388 O O . ASP B 1 123 ? -21.406 21.719 4.055 1 88.19 123 ASP B O 1
ATOM 3392 N N . PRO B 1 124 ? -23.078 22.891 4.781 1 88.5 124 PRO B N 1
ATOM 3393 C CA . PRO B 1 124 ? -23.531 21.828 5.68 1 88.5 124 PRO B CA 1
ATOM 3394 C C . PRO B 1 124 ? -23.875 20.531 4.934 1 88.5 124 PRO B C 1
ATOM 3396 O O . PRO B 1 124 ? -23.859 19.453 5.527 1 88.5 124 PRO B O 1
ATOM 3399 N N . SER B 1 125 ? -24.141 20.578 3.697 1 89.06 125 SER B N 1
ATOM 3400 C CA . SER B 1 125 ? -24.609 19.406 2.967 1 89.06 125 SER B CA 1
ATOM 3401 C C . SER B 1 125 ? -23.453 18.688 2.273 1 89.06 125 SER B C 1
ATOM 3403 O O . SER B 1 125 ? -23.594 17.547 1.834 1 89.06 125 SER B O 1
ATOM 3405 N N . ALA B 1 126 ? -22.359 19.344 2.184 1 92.06 126 ALA B N 1
ATOM 3406 C CA . ALA B 1 126 ? -21.234 18.75 1.444 1 92.06 126 ALA B CA 1
ATOM 3407 C C . ALA B 1 126 ? -20.453 17.766 2.309 1 92.06 126 ALA B C 1
ATOM 3409 O O . ALA B 1 126 ? -20.172 18.047 3.475 1 92.06 126 ALA B O 1
ATOM 3410 N N . PRO B 1 127 ? -20.172 16.594 1.771 1 96.19 127 PRO B N 1
ATOM 3411 C CA . PRO B 1 127 ? -19.281 15.688 2.504 1 96.19 127 PRO B CA 1
ATOM 3412 C C . PRO B 1 127 ? -17.938 16.344 2.857 1 96.19 127 PRO B C 1
ATOM 3414 O O . PRO B 1 127 ? -17.453 17.188 2.109 1 96.19 127 PRO B O 1
ATOM 3417 N N . LEU B 1 128 ? -17.375 15.992 3.99 1 98.06 128 LEU B N 1
ATOM 3418 C CA . LEU B 1 128 ? -16.125 16.578 4.461 1 98.06 128 LEU B CA 1
ATOM 3419 C C . LEU B 1 128 ? -14.977 15.594 4.328 1 98.06 128 LEU B C 1
ATOM 3421 O O . LEU B 1 128 ? -15.07 14.461 4.797 1 98.06 128 LEU B O 1
ATOM 3425 N N . VAL B 1 129 ? -13.977 16 3.664 1 98.69 129 VAL B N 1
ATOM 3426 C CA . VAL B 1 129 ? -12.727 15.25 3.523 1 98.69 129 VAL B CA 1
ATOM 3427 C C . VAL B 1 129 ? -11.633 15.914 4.352 1 98.69 129 VAL B C 1
ATOM 3429 O O . VAL B 1 129 ? -11.453 17.141 4.293 1 98.69 129 VAL B O 1
ATOM 3432 N N . LEU B 1 130 ? -10.938 15.164 5.156 1 98.94 130 LEU B N 1
ATOM 3433 C CA . LEU B 1 130 ? -9.773 15.672 5.875 1 98.94 130 LEU B CA 1
ATOM 3434 C C . LEU B 1 130 ? -8.484 15.336 5.133 1 98.94 130 LEU B C 1
ATOM 3436 O O . LEU B 1 130 ? -8.289 14.195 4.711 1 98.94 130 LEU B O 1
ATOM 3440 N N . TRP B 1 131 ? -7.672 16.297 4.934 1 98.88 131 TRP B N 1
ATOM 3441 C CA . TRP B 1 131 ? -6.426 16.188 4.184 1 98.88 131 TRP B CA 1
ATOM 3442 C C . TRP B 1 131 ? -5.234 16.578 5.051 1 98.88 131 TRP B C 1
ATOM 3444 O O . TRP B 1 131 ? -5.156 17.703 5.535 1 98.88 131 TRP B O 1
ATOM 3454 N N . GLY B 1 132 ? -4.352 15.656 5.32 1 98.75 132 GLY B N 1
ATOM 3455 C CA . GLY B 1 132 ? -3.158 15.93 6.105 1 98.75 132 GLY B CA 1
ATOM 3456 C C . GLY B 1 132 ? -1.878 15.492 5.418 1 98.75 132 GLY B C 1
ATOM 3457 O O . GLY B 1 132 ? -1.886 14.562 4.613 1 98.75 132 GLY B O 1
ATOM 3458 N N . THR B 1 133 ? -0.797 16.141 5.707 1 98.25 133 THR B N 1
ATOM 3459 C CA . THR B 1 133 ? 0.536 15.797 5.219 1 98.25 133 THR B CA 1
ATOM 3460 C C . THR B 1 133 ? 1.526 15.695 6.375 1 98.25 133 THR B C 1
ATOM 3462 O O . THR B 1 133 ? 1.459 16.484 7.324 1 98.25 133 THR B O 1
ATOM 3465 N N . SER B 1 134 ? 2.404 14.648 6.281 1 97.31 134 SER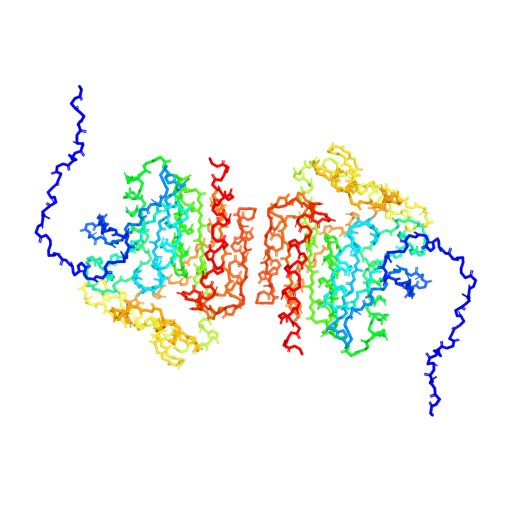 B N 1
ATOM 3466 C CA . SER B 1 134 ? 3.418 14.492 7.32 1 97.31 134 SER B CA 1
ATOM 3467 C C . SER B 1 134 ? 2.789 14.484 8.711 1 97.31 134 SER B C 1
ATOM 3469 O O . SER B 1 134 ? 1.912 13.664 8.992 1 97.31 134 SER B O 1
ATOM 3471 N N . PHE B 1 135 ? 3.018 15.391 9.555 1 97.88 135 PHE B N 1
ATOM 3472 C CA . PHE B 1 135 ? 2.564 15.422 10.945 1 97.88 135 PHE B CA 1
ATOM 3473 C C . PHE B 1 135 ? 1.048 15.57 11.008 1 97.88 135 PHE B C 1
ATOM 3475 O O . PHE B 1 135 ? 0.397 14.945 11.852 1 97.88 135 PHE B O 1
ATOM 3482 N N . SER B 1 136 ? 0.422 16.344 10.133 1 98.56 136 SER B N 1
ATOM 3483 C CA . SER B 1 136 ? -1.021 16.562 10.18 1 98.56 136 SER B CA 1
ATOM 3484 C C . SER B 1 136 ? -1.779 15.32 9.711 1 98.56 136 SER B C 1
ATOM 3486 O O . SER B 1 136 ? -2.984 15.203 9.938 1 98.56 136 SER B O 1
ATOM 3488 N N . SER B 1 137 ? -1.097 14.383 9.016 1 98.75 137 SER B N 1
ATOM 3489 C CA . SER B 1 137 ? -1.723 13.102 8.727 1 98.75 137 SER B CA 1
ATOM 3490 C C . SER B 1 137 ? -2.127 12.383 10.016 1 98.75 137 SER B C 1
ATOM 3492 O O . SER B 1 137 ? -3.15 11.695 10.047 1 98.75 137 SER B O 1
ATOM 3494 N N . GLY B 1 138 ? -1.269 12.531 11.023 1 98.56 138 GLY B N 1
ATOM 3495 C CA . GLY B 1 138 ? -1.647 11.984 12.32 1 98.56 138 GLY B CA 1
ATOM 3496 C C . GLY B 1 138 ? -2.918 12.602 12.875 1 98.56 138 GLY B C 1
ATOM 3497 O O . GLY B 1 138 ? -3.76 11.891 13.438 1 98.56 138 GLY B O 1
ATOM 3498 N N . HIS B 1 139 ? -3.059 13.891 12.672 1 98.81 139 HIS B N 1
ATOM 3499 C CA . HIS B 1 139 ? -4.227 14.594 13.188 1 98.81 139 HIS B CA 1
ATOM 3500 C C . HIS B 1 139 ? -5.5 14.141 12.484 1 98.81 139 HIS B C 1
ATOM 3502 O O . HIS B 1 139 ? -6.496 13.828 13.141 1 98.81 139 HIS B O 1
ATOM 3508 N N . VAL B 1 140 ? -5.461 14.055 11.18 1 98.88 140 VAL B N 1
ATOM 3509 C CA . VAL B 1 140 ? -6.676 13.734 10.445 1 98.88 140 VAL B CA 1
ATOM 3510 C C . VAL B 1 140 ? -7.059 12.273 10.688 1 98.88 140 VAL B C 1
ATOM 3512 O O . VAL B 1 140 ? -8.242 11.945 10.773 1 98.88 140 VAL B O 1
ATOM 3515 N N . ALA B 1 141 ? -6.066 11.391 10.844 1 98.88 141 ALA B N 1
ATOM 3516 C CA . ALA B 1 141 ? -6.367 10 11.195 1 98.88 141 ALA B CA 1
ATOM 3517 C C . ALA B 1 141 ? -6.996 9.914 12.578 1 98.88 141 ALA B C 1
ATOM 3519 O O . ALA B 1 141 ? -7.984 9.203 12.781 1 98.88 141 ALA B O 1
ATOM 3520 N N . SER B 1 142 ? -6.422 10.633 13.539 1 98.81 142 SER B N 1
ATOM 3521 C CA . SER B 1 142 ? -6.926 10.633 14.906 1 98.81 142 SER B CA 1
ATOM 3522 C C . SER B 1 142 ? -8.367 11.141 14.969 1 98.81 142 SER B C 1
ATOM 3524 O O . SER B 1 142 ? -9.203 10.562 15.656 1 98.81 142 SER B O 1
ATOM 3526 N N . LEU B 1 143 ? -8.625 12.188 14.266 1 98.88 143 LEU B N 1
ATOM 3527 C CA . LEU B 1 143 ? -9.953 12.789 14.273 1 98.88 143 LEU B CA 1
ATOM 3528 C C . LEU B 1 143 ? -10.961 11.891 13.57 1 98.88 143 LEU B C 1
ATOM 3530 O O . LEU B 1 143 ? -12.094 11.727 14.039 1 98.88 143 LEU B O 1
ATOM 3534 N N . ALA B 1 144 ? -10.57 11.297 12.445 1 98.81 144 ALA B N 1
ATOM 3535 C CA . ALA B 1 144 ? -11.469 10.406 11.711 1 98.81 144 ALA B CA 1
ATOM 3536 C C . ALA B 1 144 ? -11.836 9.18 12.539 1 98.81 144 ALA B C 1
ATOM 3538 O O . ALA B 1 144 ? -12.922 8.625 12.398 1 98.81 144 ALA B O 1
ATOM 3539 N N . ALA B 1 145 ? -10.898 8.742 13.43 1 98.75 145 ALA B N 1
ATOM 3540 C CA . ALA B 1 145 ? -11.148 7.582 14.281 1 98.75 145 ALA B CA 1
ATOM 3541 C C . ALA B 1 145 ? -12.203 7.895 15.336 1 98.75 145 ALA B C 1
ATOM 3543 O O . ALA B 1 145 ? -12.812 6.98 15.906 1 98.75 145 ALA B O 1
ATOM 3544 N N . ARG B 1 146 ? -12.43 9.227 15.562 1 97.94 146 ARG B N 1
ATOM 3545 C CA . ARG B 1 146 ? -13.328 9.641 16.641 1 97.94 146 ARG B CA 1
ATOM 3546 C C . ARG B 1 146 ? -14.625 10.219 16.094 1 97.94 146 ARG B C 1
ATOM 3548 O O . ARG B 1 146 ? -15.523 10.578 16.844 1 97.94 146 ARG B O 1
ATOM 3555 N N . ARG B 1 147 ? -14.695 10.281 14.805 1 97.69 147 ARG B N 1
ATOM 3556 C CA . ARG B 1 147 ? -15.844 10.93 14.18 1 97.69 147 ARG B CA 1
ATOM 3557 C C . ARG B 1 147 ? -16.5 10.008 13.148 1 97.69 147 ARG B C 1
ATOM 3559 O O . ARG B 1 147 ? -15.828 9.18 12.539 1 97.69 147 ARG B O 1
ATOM 3566 N N . GLU B 1 148 ? -17.781 10.227 12.922 1 96.94 148 GLU B N 1
ATOM 3567 C CA . GLU B 1 148 ? -18.516 9.422 11.961 1 96.94 148 GLU B CA 1
ATOM 3568 C C . GLU B 1 148 ? -18.969 10.266 10.766 1 96.94 148 GLU B C 1
ATOM 3570 O O . GLU B 1 148 ? -19.516 9.742 9.805 1 96.94 148 GLU B O 1
ATOM 3575 N N . ASP B 1 149 ? -18.656 11.57 10.844 1 97 149 ASP B N 1
ATOM 3576 C CA . ASP B 1 149 ? -19.188 12.469 9.82 1 97 149 ASP B CA 1
ATOM 3577 C C . ASP B 1 149 ? -18.094 12.867 8.828 1 97 149 ASP B C 1
ATOM 3579 O O . ASP B 1 149 ? -18.219 13.883 8.141 1 97 149 ASP B O 1
ATOM 3583 N N . ILE B 1 150 ? -17 12.094 8.812 1 98.31 150 ILE B N 1
ATOM 3584 C CA . ILE B 1 150 ? -15.93 12.328 7.848 1 98.31 150 ILE B CA 1
ATOM 3585 C C . ILE B 1 150 ? -16.125 11.414 6.641 1 98.31 150 ILE B C 1
ATOM 3587 O O . ILE B 1 150 ? -16.281 10.203 6.789 1 98.31 150 ILE B O 1
ATOM 3591 N N . ALA B 1 151 ? -16.109 11.977 5.473 1 98.12 151 ALA B N 1
ATOM 3592 C CA . ALA B 1 151 ? -16.438 11.227 4.258 1 98.12 151 ALA B CA 1
ATOM 3593 C C . ALA B 1 151 ? -15.211 10.453 3.76 1 98.12 151 ALA B C 1
ATOM 3595 O O . ALA B 1 151 ? -15.352 9.375 3.188 1 98.12 151 ALA B O 1
ATOM 3596 N N . ALA B 1 152 ? -14.023 11.031 3.953 1 98.69 152 ALA B N 1
ATOM 3597 C CA . ALA B 1 152 ? -12.766 10.414 3.525 1 98.69 152 ALA B CA 1
ATOM 3598 C C . ALA B 1 152 ? -11.57 11.117 4.156 1 98.69 152 ALA B C 1
ATOM 3600 O O . ALA B 1 152 ? -11.695 12.234 4.668 1 98.69 152 ALA B O 1
ATOM 3601 N N . VAL B 1 153 ? -10.453 10.469 4.141 1 98.94 153 VAL B N 1
ATOM 3602 C CA . VAL B 1 153 ? -9.203 11.016 4.645 1 98.94 153 VAL B CA 1
ATOM 3603 C C . VAL B 1 153 ? -8.102 10.852 3.598 1 98.94 153 VAL B C 1
ATOM 3605 O O . VAL B 1 153 ? -8 9.805 2.963 1 98.94 153 VAL B O 1
ATOM 3608 N N . ILE B 1 154 ? -7.379 11.859 3.357 1 98.94 154 ILE B N 1
ATOM 3609 C CA . ILE B 1 154 ? -6.148 11.812 2.58 1 98.94 154 ILE B CA 1
ATOM 3610 C C . ILE B 1 154 ? -4.949 12.055 3.496 1 98.94 154 ILE B C 1
ATOM 3612 O O . ILE B 1 154 ? -4.871 13.094 4.16 1 98.94 154 ILE B O 1
ATOM 3616 N N . ALA B 1 155 ? -4.062 11.117 3.596 1 98.88 155 ALA B N 1
ATOM 3617 C CA . ALA B 1 155 ? -2.824 11.219 4.363 1 98.88 155 ALA B CA 1
ATOM 3618 C C . ALA B 1 155 ? -1.604 11.102 3.457 1 98.88 155 ALA B C 1
ATOM 3620 O O . ALA B 1 155 ? -1.292 10.016 2.959 1 98.88 155 ALA B O 1
ATOM 3621 N N . MET B 1 156 ? -0.926 12.203 3.281 1 98.12 156 MET B N 1
ATOM 3622 C CA . MET B 1 156 ? 0.231 12.281 2.396 1 98.12 156 MET B CA 1
ATOM 3623 C C . MET B 1 156 ? 1.53 12.258 3.193 1 98.12 156 MET B C 1
ATOM 3625 O O . MET B 1 156 ? 1.697 13.023 4.145 1 98.12 156 MET B O 1
ATOM 3629 N N . ASN B 1 157 ? 2.582 11.328 2.783 1 97.56 157 ASN B N 1
ATOM 3630 C CA . ASN B 1 157 ? 3.816 11.125 3.531 1 97.56 157 ASN B CA 1
ATOM 3631 C C . ASN B 1 157 ? 3.566 11.117 5.039 1 97.56 157 ASN B C 1
ATOM 3633 O O . ASN B 1 157 ? 4.203 11.867 5.777 1 97.56 157 ASN B O 1
ATOM 3637 N N . PRO B 1 158 ? 2.762 10.219 5.496 1 98.5 158 PRO B N 1
ATOM 3638 C CA . PRO B 1 158 ? 2.066 10.375 6.777 1 98.5 158 PRO B CA 1
ATOM 3639 C C . PRO B 1 158 ? 2.936 9.992 7.973 1 98.5 158 PRO B C 1
ATOM 3641 O O . PRO B 1 158 ? 3.672 9 7.914 1 98.5 158 PRO B O 1
ATOM 3644 N N . MET B 1 159 ? 2.875 10.773 8.992 1 97.94 159 MET B N 1
ATOM 3645 C CA . MET B 1 159 ? 3.295 10.367 10.336 1 97.94 159 MET B CA 1
ATOM 3646 C C . MET B 1 159 ? 2.129 9.758 11.109 1 97.94 159 MET B C 1
ATOM 3648 O O . MET B 1 159 ? 1.202 10.469 11.5 1 97.94 159 MET B O 1
ATOM 3652 N N . LEU B 1 160 ? 2.141 8.414 11.328 1 98.44 160 LEU B N 1
ATOM 3653 C CA . LEU B 1 160 ? 1.002 7.723 11.922 1 98.44 160 LEU B CA 1
ATOM 3654 C C . LEU B 1 160 ? 1.408 7.008 13.203 1 98.44 160 LEU B C 1
ATOM 3656 O O . LEU B 1 160 ? 0.55 6.574 13.977 1 98.44 160 LEU B O 1
ATOM 3660 N N . ASP B 1 161 ? 2.717 6.93 13.43 1 98.06 161 ASP B N 1
ATOM 3661 C CA . ASP B 1 161 ? 3.275 6.289 14.617 1 98.06 161 ASP B CA 1
ATOM 3662 C C . ASP B 1 161 ? 4.496 7.051 15.125 1 98.06 161 ASP B C 1
ATOM 3664 O O . ASP B 1 161 ? 5.617 6.809 14.68 1 98.06 161 ASP B O 1
ATOM 3668 N N . GLY B 1 162 ? 4.242 7.898 16.125 1 97.12 162 GLY B N 1
ATOM 3669 C CA . GLY B 1 162 ? 5.312 8.734 16.656 1 97.12 162 GLY B CA 1
ATOM 3670 C C . GLY B 1 162 ? 6.48 7.941 17.203 1 97.12 162 GLY B C 1
ATOM 3671 O O . GLY B 1 162 ? 7.629 8.383 17.125 1 97.12 162 GLY B O 1
ATOM 3672 N N . LEU B 1 163 ? 6.234 6.777 17.781 1 96.12 163 LEU B N 1
ATOM 3673 C CA . LEU B 1 163 ? 7.305 5.93 18.297 1 96.12 163 LEU B CA 1
ATOM 3674 C C . LEU B 1 163 ? 8.227 5.477 17.172 1 96.12 163 LEU B C 1
ATOM 3676 O O . LEU B 1 163 ? 9.453 5.508 17.312 1 96.12 163 LEU B O 1
ATOM 3680 N N . SER B 1 164 ? 7.594 5.055 16.031 1 94.19 164 SER B N 1
ATOM 3681 C CA . SER B 1 164 ? 8.383 4.66 14.875 1 94.19 164 SER B CA 1
ATOM 3682 C C . SER B 1 164 ? 9.258 5.805 14.383 1 94.19 164 SER B C 1
ATOM 3684 O O . SER B 1 164 ? 10.398 5.594 13.969 1 94.19 164 SER B O 1
ATOM 3686 N N . SER B 1 165 ? 8.734 7.043 14.398 1 93.25 165 SER B N 1
ATOM 3687 C CA . SER B 1 165 ? 9.484 8.219 13.953 1 93.25 165 SER B CA 1
ATOM 3688 C C . SER B 1 165 ? 10.656 8.508 14.891 1 93.25 165 SER B C 1
ATOM 3690 O O . SER B 1 165 ? 11.758 8.828 14.438 1 93.25 165 SER B O 1
ATOM 3692 N N . VAL B 1 166 ? 10.477 8.375 16.188 1 93.94 166 VAL B N 1
ATOM 3693 C CA . VAL B 1 166 ? 11.531 8.594 17.172 1 93.94 166 VAL B CA 1
ATOM 3694 C C . VAL B 1 166 ? 12.625 7.543 17 1 93.94 166 VAL B C 1
ATOM 3696 O O . VAL B 1 166 ? 13.812 7.863 17.047 1 93.94 166 VAL B O 1
ATOM 3699 N N . LEU B 1 167 ? 12.227 6.316 16.797 1 92.88 167 LEU B N 1
ATOM 3700 C CA . LEU B 1 167 ? 13.188 5.234 16.609 1 92.88 167 LEU B CA 1
ATOM 3701 C C . LEU B 1 167 ? 14 5.449 15.336 1 92.88 167 LEU B C 1
ATOM 3703 O O . LEU B 1 167 ? 15.203 5.176 15.305 1 92.88 167 LEU B O 1
ATOM 3707 N N . ALA B 1 168 ? 13.273 5.938 14.312 1 89.69 168 ALA B N 1
ATOM 3708 C CA . ALA B 1 168 ? 13.984 6.27 13.078 1 89.69 168 ALA B CA 1
ATOM 3709 C C . ALA B 1 168 ? 15.031 7.352 13.32 1 89.69 168 ALA B C 1
ATOM 3711 O O . ALA B 1 168 ? 16.156 7.262 12.82 1 89.69 168 ALA B O 1
ATOM 3712 N N . LYS B 1 169 ? 14.68 8.352 14.062 1 91.75 169 LYS B N 1
ATOM 3713 C CA . LYS B 1 169 ? 15.609 9.422 14.398 1 91.75 169 LYS B CA 1
ATOM 3714 C C . LYS B 1 169 ? 16.797 8.883 15.195 1 91.75 169 LYS B C 1
ATOM 3716 O O . LYS B 1 169 ? 17.938 9.289 14.977 1 91.75 169 LYS B O 1
ATOM 3721 N N . LEU B 1 170 ? 16.547 8.016 16.141 1 92.62 170 LEU B N 1
ATOM 3722 C CA . LEU B 1 170 ? 17.594 7.395 16.953 1 92.62 170 LEU B CA 1
ATOM 3723 C C . LEU B 1 170 ? 18.578 6.637 16.062 1 92.62 170 LEU B C 1
ATOM 3725 O O . LEU B 1 170 ? 19.797 6.707 16.281 1 92.62 170 LEU B O 1
ATOM 3729 N N . ARG B 1 171 ? 18.047 5.938 15.086 1 89.31 171 ARG B N 1
ATOM 3730 C CA . ARG B 1 171 ? 18.875 5.16 14.172 1 89.31 171 ARG B CA 1
ATOM 3731 C C . ARG B 1 171 ? 19.719 6.07 13.289 1 89.31 171 ARG B C 1
ATOM 3733 O O . ARG B 1 171 ? 20.875 5.773 13 1 89.31 171 ARG B O 1
ATOM 3740 N N . GLU B 1 172 ? 19.109 7.148 12.93 1 87.81 172 GLU B N 1
ATOM 3741 C CA . GLU B 1 172 ? 19.75 8.078 12 1 87.81 172 GLU B CA 1
ATOM 3742 C C . GLU B 1 172 ? 20.781 8.938 12.703 1 87.81 172 GLU B C 1
ATOM 3744 O O . GLU B 1 172 ? 21.891 9.148 12.18 1 87.81 172 GLU B O 1
ATOM 3749 N N . SER B 1 173 ? 20.453 9.445 13.906 1 91 173 SER B N 1
ATOM 3750 C CA . SER B 1 173 ? 21.25 10.492 14.531 1 91 173 SER B CA 1
ATOM 3751 C C . SER B 1 173 ? 22.031 9.953 15.727 1 91 173 SER B C 1
ATOM 3753 O O . SER B 1 173 ? 22.938 10.625 16.234 1 91 173 SER B O 1
ATOM 3755 N N . GLY B 1 174 ? 21.703 8.797 16.172 1 92.25 174 GLY B N 1
ATOM 3756 C CA . GLY B 1 174 ? 22.281 8.281 17.391 1 92.25 174 GLY B CA 1
ATOM 3757 C C . GLY B 1 174 ? 21.562 8.727 18.656 1 92.25 174 GLY B C 1
ATOM 3758 O O . GLY B 1 174 ? 20.641 9.539 18.578 1 92.25 174 GLY B O 1
ATOM 3759 N N . TRP B 1 175 ? 21.953 8.266 19.781 1 94 175 TRP B N 1
ATOM 3760 C CA . TRP B 1 175 ? 21.219 8.461 21.016 1 94 175 TRP B CA 1
ATOM 3761 C C . TRP B 1 175 ? 21.516 9.828 21.625 1 94 175 TRP B C 1
ATOM 3763 O O . TRP B 1 175 ? 20.672 10.406 22.312 1 94 175 TRP B O 1
ATOM 3773 N N . MET B 1 176 ? 22.641 10.422 21.375 1 94.44 176 MET B N 1
ATOM 3774 C CA . MET B 1 176 ? 23.078 11.641 22.047 1 94.44 176 MET B CA 1
ATOM 3775 C C . MET B 1 176 ? 22.234 12.836 21.609 1 94.44 176 MET B C 1
ATOM 3777 O O . MET B 1 176 ? 21.688 13.562 22.438 1 94.44 176 MET B O 1
ATOM 3781 N N . PRO B 1 177 ? 22.094 12.992 20.266 1 94.12 177 PRO B N 1
ATOM 3782 C CA . PRO B 1 177 ? 21.219 14.094 19.859 1 94.12 177 PRO B CA 1
ATOM 3783 C C . PRO B 1 177 ? 19.781 13.93 20.359 1 94.12 177 PRO B C 1
ATOM 3785 O O . PRO B 1 177 ? 19.156 14.906 20.766 1 94.12 177 PRO B O 1
ATOM 3788 N N . VAL B 1 178 ? 19.281 12.703 20.375 1 94.19 178 VAL B N 1
ATOM 3789 C CA . VAL B 1 178 ? 17.938 12.422 20.844 1 94.19 178 VAL B CA 1
ATOM 3790 C C . VAL B 1 178 ? 17.828 12.75 22.328 1 94.19 178 VAL B C 1
ATOM 3792 O O . VAL B 1 178 ? 16.828 13.328 22.766 1 94.19 178 VAL B O 1
ATOM 3795 N N . LEU B 1 179 ? 18.828 12.438 23.062 1 95.25 179 LEU B N 1
ATOM 3796 C CA . LEU B 1 179 ? 18.859 12.758 24.484 1 95.25 179 LEU B CA 1
ATOM 3797 C C . LEU B 1 179 ? 18.859 14.266 24.703 1 95.25 179 LEU B C 1
ATOM 3799 O O . LEU B 1 179 ? 18.125 14.773 25.547 1 95.25 179 LEU B O 1
ATOM 3803 N N . LYS B 1 180 ? 19.672 14.961 23.938 1 96.31 180 LYS B N 1
ATOM 3804 C CA . LYS B 1 180 ? 19.75 16.406 24.062 1 96.31 180 LYS B CA 1
ATOM 3805 C C . LYS B 1 180 ? 18.406 17.062 23.734 1 96.31 180 LYS B C 1
ATOM 3807 O O . LYS B 1 180 ? 17.969 17.984 24.438 1 96.31 180 LYS B O 1
ATOM 3812 N N . LEU B 1 181 ? 17.812 16.562 22.734 1 96.19 181 LEU B N 1
ATOM 3813 C CA . LEU B 1 181 ? 16.5 17.078 22.359 1 96.19 181 LEU B CA 1
ATOM 3814 C C . LEU B 1 181 ? 15.477 16.797 23.438 1 96.19 181 LEU B C 1
ATOM 3816 O O . LEU B 1 181 ? 14.648 17.656 23.75 1 96.19 181 LEU B O 1
ATOM 3820 N N . THR B 1 182 ? 15.555 15.586 24.016 1 95.75 182 THR B N 1
ATOM 3821 C CA . THR B 1 182 ? 14.617 15.188 25.062 1 95.75 182 THR B CA 1
ATOM 3822 C C . THR B 1 182 ? 14.797 16.047 26.297 1 95.75 182 THR B C 1
ATOM 3824 O O . THR B 1 182 ? 13.812 16.484 26.906 1 95.75 182 THR B O 1
ATOM 3827 N N . LEU B 1 183 ? 16.016 16.359 26.594 1 96.62 183 LEU B N 1
ATOM 3828 C CA . LEU B 1 183 ? 16.297 17.219 27.75 1 96.62 183 LEU B CA 1
ATOM 3829 C C . LEU B 1 183 ? 15.797 18.641 27.516 1 96.62 183 LEU B C 1
ATOM 3831 O O . LEU B 1 183 ? 15.227 19.266 28.406 1 96.62 183 LEU B O 1
ATOM 3835 N N . GLY B 1 184 ? 16.047 19.109 26.312 1 96.75 184 GLY B N 1
ATOM 3836 C CA . GLY B 1 184 ? 15.508 20.422 25.953 1 96.75 184 GLY B CA 1
ATOM 3837 C C . GLY B 1 184 ? 13.992 20.453 26 1 96.75 184 GLY B C 1
ATOM 3838 O O . GLY B 1 184 ? 13.406 21.453 26.406 1 96.75 184 GLY B O 1
ATOM 3839 N N . ALA B 1 185 ? 13.391 19.406 25.609 1 97.44 185 ALA B N 1
ATOM 3840 C CA . ALA B 1 185 ? 11.938 19.297 25.609 1 97.44 185 ALA B CA 1
ATOM 3841 C C . ALA B 1 185 ? 11.391 19.281 27.031 1 97.44 185 ALA B C 1
ATOM 3843 O O . ALA B 1 185 ? 10.367 19.922 27.328 1 97.44 185 ALA B O 1
ATOM 3844 N N . PHE B 1 186 ? 12.047 18.562 27.859 1 97.31 186 PHE B N 1
ATOM 3845 C CA . PHE B 1 186 ? 11.648 18.5 29.266 1 97.31 186 PHE B CA 1
ATOM 3846 C C . PHE B 1 186 ? 11.766 19.875 29.922 1 97.31 186 PHE B C 1
ATOM 3848 O O . PHE B 1 186 ? 10.875 20.297 30.656 1 97.31 186 PHE B O 1
ATOM 3855 N N . GLU B 1 187 ? 12.891 20.531 29.609 1 97.75 187 GLU B N 1
ATOM 3856 C CA . GLU B 1 187 ? 13.055 21.891 30.094 1 97.75 187 GLU B CA 1
ATOM 3857 C C . GLU B 1 187 ? 11.914 22.797 29.625 1 97.75 187 GLU B C 1
ATOM 3859 O O . GLU B 1 187 ? 11.352 23.547 30.422 1 97.75 187 GLU B O 1
ATOM 3864 N N . ASP B 1 188 ? 11.617 22.688 28.391 1 97.69 188 ASP B N 1
ATOM 3865 C CA . ASP B 1 188 ? 10.531 23.5 27.844 1 97.69 188 ASP B CA 1
ATOM 3866 C C . ASP B 1 188 ? 9.203 23.172 28.516 1 97.69 188 ASP B C 1
ATOM 3868 O O . ASP B 1 188 ? 8.391 24.078 28.781 1 97.69 188 ASP B O 1
ATOM 3872 N N . TYR B 1 189 ? 8.984 21.891 28.797 1 96.25 189 TYR B N 1
ATOM 3873 C CA . TYR B 1 189 ? 7.777 21.469 29.484 1 96.25 189 TYR B CA 1
ATOM 3874 C C . TYR B 1 189 ? 7.672 22.141 30.859 1 96.25 189 TYR B C 1
ATOM 3876 O O . TYR B 1 189 ? 6.621 22.688 31.203 1 96.25 189 TYR B O 1
ATOM 3884 N N . LEU B 1 190 ? 8.758 22.188 31.547 1 96.75 190 LEU B N 1
ATOM 3885 C CA . LEU B 1 190 ? 8.797 22.812 32.875 1 96.75 190 LEU B CA 1
ATOM 3886 C C . LEU B 1 190 ? 8.578 24.312 32.781 1 96.75 190 LEU B C 1
ATOM 3888 O O . LEU B 1 190 ? 7.891 24.891 33.625 1 96.75 190 LEU B O 1
ATOM 3892 N N . ARG B 1 191 ? 9.203 24.859 31.75 1 96.38 191 ARG B N 1
ATOM 3893 C CA . ARG B 1 191 ? 8.992 26.297 31.531 1 96.38 191 ARG B CA 1
ATOM 3894 C C . ARG B 1 191 ? 7.512 26.594 31.328 1 96.38 191 ARG B C 1
ATOM 3896 O O . ARG B 1 191 ? 7 27.594 31.859 1 96.38 191 ARG B O 1
ATOM 3903 N N . GLY B 1 192 ? 6.891 25.781 30.656 1 94.06 192 GLY B N 1
ATOM 3904 C CA . GLY B 1 192 ? 5.461 25.938 30.422 1 94.06 192 GLY B CA 1
ATOM 3905 C C . GLY B 1 192 ? 4.641 25.859 31.703 1 94.06 192 GLY B C 1
ATOM 3906 O O . GLY B 1 192 ? 3.662 26.594 31.844 1 94.06 192 GLY B O 1
ATOM 3907 N N . LEU B 1 193 ? 5.078 25.047 32.594 1 93.75 193 LEU B N 1
ATOM 3908 C CA . LEU B 1 193 ? 4.367 24.859 33.875 1 93.75 193 LEU B CA 1
ATOM 3909 C C . LEU B 1 193 ? 4.414 26.141 34.719 1 93.75 193 LEU B C 1
ATOM 3911 O O . LEU B 1 193 ? 3.506 26.406 35.5 1 93.75 193 LEU B O 1
ATOM 3915 N N . VAL B 1 194 ? 5.422 26.938 34.5 1 94.44 194 VAL B N 1
ATOM 3916 C CA . VAL B 1 194 ? 5.555 28.109 35.344 1 94.44 194 VAL B CA 1
ATOM 3917 C C . VAL B 1 194 ? 5.277 29.375 34.531 1 94.44 194 VAL B C 1
ATOM 3919 O O . VAL B 1 194 ? 5.5 30.484 35 1 94.44 194 VAL B O 1
ATOM 3922 N N . GLY B 1 195 ? 4.941 29.234 33.25 1 92.19 195 GLY B N 1
ATOM 3923 C CA . GLY B 1 195 ? 4.43 30.344 32.438 1 92.19 195 GLY B CA 1
ATOM 3924 C C . GLY B 1 195 ? 5.523 31.203 31.844 1 92.19 195 GLY B C 1
ATOM 3925 O O . GLY B 1 195 ? 5.34 32.406 31.656 1 92.19 195 GLY B O 1
ATOM 3926 N N . ILE B 1 196 ? 6.684 30.609 31.688 1 94.06 196 ILE B N 1
ATOM 3927 C CA . ILE B 1 196 ? 7.766 31.359 31.062 1 94.06 196 ILE B CA 1
ATOM 3928 C C . ILE B 1 196 ? 7.863 31 29.578 1 94.06 196 ILE B C 1
ATOM 3930 O O . ILE B 1 196 ? 7.266 30.016 29.141 1 94.06 196 ILE B O 1
ATOM 3934 N N . ALA B 1 197 ? 8.547 31.797 28.859 1 96 197 ALA B N 1
ATOM 3935 C CA . ALA B 1 197 ? 8.664 31.641 27.406 1 96 197 ALA B CA 1
ATOM 3936 C C . ALA B 1 197 ? 9.219 30.25 27.062 1 96 197 ALA B C 1
ATOM 3938 O O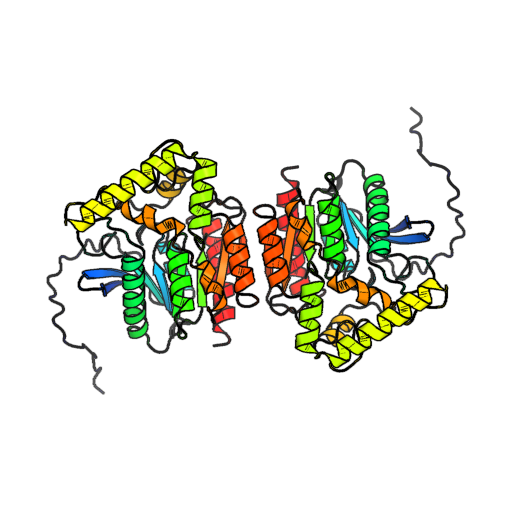 . ALA B 1 197 ? 10.094 29.734 27.75 1 96 197 ALA B O 1
ATOM 3939 N N . PRO B 1 198 ? 8.742 29.672 25.984 1 97.56 198 PRO B N 1
ATOM 3940 C CA . PRO B 1 198 ? 9.195 28.328 25.609 1 97.56 198 PRO B CA 1
ATOM 3941 C C . PRO B 1 198 ? 10.68 28.281 25.25 1 97.56 198 PRO B C 1
ATOM 3943 O O . PRO B 1 198 ? 11.25 29.312 24.859 1 97.56 198 PRO B O 1
ATOM 3946 N N . LYS B 1 199 ? 11.25 27.125 25.516 1 97.88 199 LYS B N 1
ATOM 3947 C CA . LYS B 1 199 ? 12.492 26.781 24.844 1 97.88 199 LYS B CA 1
ATOM 3948 C C . LYS B 1 199 ? 12.227 26.266 23.438 1 97.88 199 LYS B C 1
ATOM 3950 O O . LYS B 1 199 ? 11.383 25.375 23.25 1 97.88 199 LYS B O 1
ATOM 3955 N N . TYR B 1 200 ? 12.922 26.844 22.484 1 98.06 200 TYR B N 1
ATOM 3956 C CA . TYR B 1 200 ? 12.648 26.516 21.094 1 98.06 200 TYR B CA 1
ATOM 3957 C C . TYR B 1 200 ? 13.703 25.578 20.531 1 98.06 200 TYR B C 1
ATOM 3959 O O . TYR B 1 200 ? 14.812 25.484 21.078 1 98.06 200 TYR B O 1
ATOM 3967 N N . VAL B 1 201 ? 13.328 24.859 19.578 1 97.62 201 VAL B N 1
ATOM 3968 C CA . VAL B 1 201 ? 14.219 23.984 18.812 1 97.62 201 VAL B CA 1
ATOM 3969 C C . VAL B 1 201 ? 13.953 24.156 17.328 1 97.62 201 VAL B C 1
ATOM 3971 O O . VAL B 1 201 ? 12.828 24.453 16.922 1 97.62 201 VAL B O 1
ATOM 3974 N N . ALA B 1 202 ? 15.023 24 16.578 1 97.25 202 ALA B N 1
ATOM 3975 C CA . ALA B 1 202 ? 14.852 24.078 15.125 1 97.25 202 ALA B CA 1
ATOM 3976 C C . ALA B 1 202 ? 14.023 22.891 14.609 1 97.25 202 ALA B C 1
ATOM 3978 O O . ALA B 1 202 ? 14.18 21.766 15.07 1 97.25 202 ALA B O 1
ATOM 3979 N N . ILE B 1 203 ? 13.117 23.172 13.672 1 96.38 203 ILE B N 1
ATOM 3980 C CA . ILE B 1 203 ? 12.297 22.141 13.047 1 96.38 203 ILE B CA 1
ATOM 3981 C C . ILE B 1 203 ? 13.156 21.281 12.125 1 96.38 203 ILE B C 1
ATOM 3983 O O . ILE B 1 203 ? 13.086 20.047 12.164 1 96.38 203 ILE B O 1
ATOM 3987 N N . VAL B 1 204 ? 13.922 21.953 11.328 1 95.88 204 VAL B N 1
ATOM 3988 C CA . VAL B 1 204 ? 14.758 21.266 10.352 1 95.88 204 VAL B CA 1
ATOM 3989 C C . VAL B 1 204 ? 16.203 21.75 10.461 1 95.88 204 VAL B C 1
ATOM 3991 O O . VAL B 1 204 ? 16.438 22.906 10.812 1 95.88 204 VAL B O 1
ATOM 3994 N N . GLY B 1 205 ? 17.125 20.938 10.234 1 94.88 205 GLY B N 1
ATOM 3995 C CA . GLY B 1 205 ? 18.547 21.234 10.219 1 94.88 205 GLY B CA 1
ATOM 3996 C C . GLY B 1 205 ? 19.359 20.234 9.422 1 94.88 205 GLY B C 1
ATOM 3997 O O . GLY B 1 205 ? 18.797 19.312 8.836 1 94.88 205 GLY B O 1
ATOM 3998 N N . GLU B 1 206 ? 20.625 20.484 9.352 1 93.62 206 GLU B N 1
ATOM 3999 C CA . GLU B 1 206 ? 21.562 19.547 8.719 1 93.62 206 GLU B CA 1
ATOM 4000 C C . GLU B 1 206 ? 21.891 18.391 9.648 1 93.62 206 GLU B C 1
ATOM 4002 O O . GLU B 1 206 ? 21.703 18.484 10.859 1 93.62 206 GLU B O 1
ATOM 4007 N N . PRO B 1 207 ? 22.344 17.312 8.961 1 90.56 207 PRO B N 1
ATOM 4008 C CA . PRO B 1 207 ? 22.781 16.219 9.82 1 90.56 207 PRO B CA 1
ATOM 4009 C C . PRO B 1 207 ? 23.781 16.672 10.883 1 90.56 207 PRO B C 1
ATOM 4011 O O . PRO B 1 207 ? 24.734 17.406 10.578 1 90.56 207 PRO B O 1
ATOM 4014 N N . GLY B 1 208 ? 23.484 16.328 12.117 1 89.38 208 GLY B N 1
ATOM 4015 C CA . GLY B 1 208 ? 24.359 16.719 13.211 1 89.38 208 GLY B CA 1
ATOM 4016 C C . GLY B 1 208 ? 23.828 17.891 14.023 1 89.38 208 GLY B C 1
ATOM 4017 O O . GLY B 1 208 ? 24.25 18.109 15.156 1 89.38 208 GLY B O 1
ATOM 4018 N N . ASP B 1 209 ? 22.938 18.641 13.484 1 92.56 209 ASP B N 1
ATOM 4019 C CA . ASP B 1 209 ? 22.312 19.75 14.195 1 92.56 209 ASP B CA 1
ATOM 4020 C C . ASP B 1 209 ? 21.328 19.25 15.242 1 92.56 209 ASP B C 1
ATOM 4022 O O . ASP B 1 209 ? 20.906 18.094 15.211 1 92.56 209 ASP B O 1
ATOM 4026 N N . LEU B 1 210 ? 21.062 20.078 16.141 1 93.62 210 LEU B N 1
ATOM 4027 C CA . LEU B 1 210 ? 19.984 19.812 17.078 1 93.62 210 LEU B CA 1
ATOM 4028 C C . LEU B 1 210 ? 18.656 20.344 16.547 1 93.62 210 LEU B C 1
ATOM 4030 O O . LEU B 1 210 ? 18.312 21.5 16.781 1 93.62 210 LEU B O 1
ATOM 4034 N N . ALA B 1 211 ? 18.016 19.547 15.836 1 95.69 211 ALA B N 1
ATOM 4035 C CA . ALA B 1 211 ? 16.734 19.875 15.227 1 95.69 211 ALA B CA 1
ATOM 4036 C C . ALA B 1 211 ? 15.82 18.656 15.18 1 95.69 211 ALA B C 1
ATOM 4038 O O . ALA B 1 211 ? 16.266 17.531 15.375 1 95.69 211 ALA B O 1
ATOM 4039 N N . ALA B 1 212 ? 14.57 18.875 14.992 1 94.25 212 ALA B N 1
ATOM 4040 C CA . ALA B 1 212 ? 13.594 17.781 14.969 1 94.25 212 ALA B CA 1
ATOM 4041 C C . ALA B 1 212 ? 13.812 16.875 13.766 1 94.25 212 ALA B C 1
ATOM 4043 O O . ALA B 1 212 ? 13.75 15.648 13.883 1 94.25 212 ALA B O 1
ATOM 4044 N N . MET B 1 213 ? 14.109 17.422 12.609 1 93.5 213 MET B N 1
ATOM 4045 C CA . MET B 1 213 ? 14.367 16.672 11.383 1 93.5 213 MET B CA 1
ATOM 4046 C C . MET B 1 213 ? 15.742 17 10.82 1 93.5 213 MET B C 1
ATOM 4048 O O . MET B 1 213 ? 16.016 18.141 10.469 1 93.5 213 MET B O 1
ATOM 4052 N N . THR B 1 214 ? 16.625 16 10.742 1 93.38 214 THR B N 1
ATOM 4053 C CA . THR B 1 214 ? 18 16.266 10.336 1 93.38 214 THR B CA 1
ATOM 4054 C C . THR B 1 214 ? 18.438 15.25 9.281 1 93.38 214 THR B C 1
ATOM 4056 O O . THR B 1 214 ? 19.641 14.977 9.141 1 93.38 214 THR B O 1
ATOM 4059 N N . ALA B 1 215 ? 17.406 14.625 8.68 1 87.5 215 ALA B N 1
ATOM 4060 C CA . ALA B 1 215 ? 17.766 13.75 7.566 1 87.5 215 ALA B CA 1
ATOM 4061 C C . ALA B 1 215 ? 18.547 14.508 6.496 1 87.5 215 ALA B C 1
ATOM 4063 O O . ALA B 1 215 ? 18.391 15.727 6.363 1 87.5 215 ALA B O 1
ATOM 4064 N N . PRO B 1 216 ? 19.375 13.844 5.719 1 86.12 216 PRO B N 1
ATOM 4065 C CA . PRO B 1 216 ? 20.281 14.516 4.777 1 86.12 216 PRO B CA 1
ATOM 4066 C C . PRO B 1 216 ? 19.547 15.43 3.803 1 86.12 216 PRO B C 1
ATOM 4068 O O . PRO B 1 216 ? 20.109 16.438 3.348 1 86.12 216 PRO B O 1
ATOM 4071 N N . ASP B 1 217 ? 18.312 15.156 3.535 1 86.44 217 ASP B N 1
ATOM 4072 C CA . ASP B 1 217 ? 17.594 15.945 2.537 1 86.44 217 ASP B CA 1
ATOM 4073 C C . ASP B 1 217 ? 16.609 16.906 3.197 1 86.44 217 ASP B C 1
ATOM 4075 O O . ASP B 1 217 ? 15.906 17.656 2.512 1 86.44 217 ASP B O 1
ATOM 4079 N N . ALA B 1 218 ? 16.641 16.969 4.465 1 89.5 218 ALA B N 1
ATOM 4080 C CA . ALA B 1 218 ? 15.555 17.641 5.16 1 89.5 218 ALA B CA 1
ATOM 4081 C C . ALA B 1 218 ? 15.648 19.156 4.98 1 89.5 218 ALA B C 1
ATOM 4083 O O . ALA B 1 218 ? 14.672 19.797 4.574 1 89.5 218 ALA B O 1
ATOM 4084 N N . GLU B 1 219 ? 16.828 19.719 5.242 1 90.88 219 GLU B N 1
ATOM 4085 C CA . GLU B 1 219 ? 16.969 21.172 5.164 1 90.88 219 GLU B CA 1
ATOM 4086 C C . GLU B 1 219 ? 16.75 21.672 3.74 1 90.88 219 GLU B C 1
ATOM 4088 O O . GLU B 1 219 ? 15.977 22.594 3.516 1 90.88 219 GLU B O 1
ATOM 4093 N N . GLN B 1 220 ? 17.359 21.016 2.844 1 89.38 220 GLN B N 1
ATOM 4094 C CA . GLN B 1 220 ? 17.188 21.375 1.443 1 89.38 220 GLN B CA 1
ATOM 4095 C C . GLN B 1 220 ? 15.75 21.156 0.985 1 89.38 220 GLN B C 1
ATOM 4097 O O . GLN B 1 220 ? 15.195 21.938 0.22 1 89.38 220 GLN B O 1
ATOM 4102 N N . GLY B 1 221 ? 15.188 20.125 1.465 1 89.12 221 GLY B N 1
ATOM 4103 C CA . GLY B 1 221 ? 13.82 19.781 1.104 1 89.12 221 GLY B CA 1
ATOM 4104 C C . GLY B 1 221 ? 12.805 20.812 1.574 1 89.12 221 GLY B C 1
ATOM 4105 O O . GLY B 1 221 ? 11.961 21.266 0.796 1 89.12 221 GLY B O 1
ATOM 4106 N N . VAL B 1 222 ? 12.969 21.266 2.787 1 90 222 VAL B N 1
ATOM 4107 C CA . VAL B 1 222 ? 12.031 22.234 3.361 1 90 222 VAL B CA 1
ATOM 4108 C C . VAL B 1 222 ? 12.211 23.594 2.695 1 90 222 VAL B C 1
ATOM 4110 O O . VAL B 1 222 ? 11.234 24.281 2.393 1 90 222 VAL B O 1
ATOM 4113 N N . THR B 1 223 ? 13.375 23.938 2.383 1 87.88 223 THR B N 1
ATOM 4114 C CA . THR B 1 223 ? 13.68 25.234 1.802 1 87.88 223 THR B CA 1
ATOM 4115 C C . THR B 1 223 ? 13.07 25.359 0.408 1 87.88 223 THR B C 1
ATOM 4117 O O . THR B 1 223 ? 12.734 26.469 -0.028 1 87.88 223 THR B O 1
ATOM 4120 N N . ARG B 1 224 ? 12.844 24.266 -0.23 1 87.19 224 ARG B N 1
ATOM 4121 C CA . ARG B 1 224 ? 12.352 24.281 -1.603 1 87.19 224 ARG B CA 1
ATOM 4122 C C . ARG B 1 224 ? 10.891 24.703 -1.652 1 87.19 224 ARG B C 1
ATOM 4124 O O . ARG B 1 224 ? 10.438 25.266 -2.646 1 87.19 224 ARG B O 1
ATOM 4131 N N . PHE B 1 225 ? 10.18 24.453 -0.542 1 86.38 225 PHE B N 1
ATOM 4132 C CA . PHE B 1 225 ? 8.75 24.734 -0.638 1 86.38 225 PHE B CA 1
ATOM 4133 C C . PHE B 1 225 ? 8.312 25.688 0.469 1 86.38 225 PHE B C 1
ATOM 4135 O O . PHE B 1 225 ? 7.203 26.219 0.426 1 86.38 225 PHE B O 1
ATOM 4142 N N . ALA B 1 226 ? 9.164 25.969 1.399 1 86.94 226 ALA B N 1
ATOM 4143 C CA . ALA B 1 226 ? 8.789 26.828 2.52 1 86.94 226 ALA B CA 1
ATOM 4144 C C . ALA B 1 226 ? 8.539 28.266 2.051 1 86.94 226 ALA B C 1
ATOM 4146 O O . ALA B 1 226 ? 9.203 28.75 1.127 1 86.94 226 ALA B O 1
ATOM 4147 N N . ALA B 1 227 ? 7.613 28.891 2.672 1 86.75 227 ALA B N 1
ATOM 4148 C CA . ALA B 1 227 ? 7.355 30.297 2.396 1 86.75 227 ALA B CA 1
ATOM 4149 C C . ALA B 1 227 ? 8.492 31.172 2.912 1 86.75 227 ALA B C 1
ATOM 4151 O O . ALA B 1 227 ? 9.297 30.734 3.74 1 86.75 227 ALA B O 1
ATOM 4152 N N . ASP B 1 228 ? 8.539 32.344 2.42 1 83.06 228 ASP B N 1
ATOM 4153 C CA . ASP B 1 228 ? 9.586 33.281 2.812 1 83.06 228 ASP B CA 1
ATOM 4154 C C . ASP B 1 228 ? 9.523 33.594 4.309 1 83.06 228 ASP B C 1
ATOM 4156 O O . ASP B 1 228 ? 10.555 33.844 4.941 1 83.06 228 ASP B O 1
ATOM 4160 N N . ASN B 1 229 ? 8.375 33.5 4.844 1 81.5 229 ASN B N 1
ATOM 4161 C CA . ASN B 1 229 ? 8.188 33.844 6.25 1 81.5 229 ASN B CA 1
ATOM 4162 C C . ASN B 1 229 ? 8.227 32.594 7.141 1 81.5 229 ASN B C 1
ATOM 4164 O O . ASN B 1 229 ? 7.812 32.656 8.305 1 81.5 229 ASN B O 1
ATOM 4168 N N . PHE B 1 230 ? 8.711 31.547 6.551 1 89.69 230 PHE B N 1
ATOM 4169 C CA . PHE B 1 230 ? 8.852 30.312 7.332 1 89.69 230 PHE B CA 1
ATOM 4170 C C . PHE B 1 230 ? 9.781 30.547 8.516 1 89.69 230 PHE B C 1
ATOM 4172 O O . PHE B 1 230 ? 10.875 31.094 8.359 1 89.69 230 PHE B O 1
ATOM 4179 N N . VAL B 1 231 ? 9.328 30.188 9.703 1 95.31 231 VAL B N 1
ATOM 4180 C CA . VAL B 1 231 ? 10.133 30.266 10.922 1 95.31 231 VAL B CA 1
ATOM 4181 C C . VAL B 1 231 ? 10.586 28.859 11.336 1 95.31 231 VAL B C 1
ATOM 4183 O O . VAL B 1 231 ? 9.766 28.047 11.758 1 95.31 231 VAL B O 1
ATOM 4186 N N . ASN B 1 232 ? 11.883 28.625 11.258 1 96.25 232 ASN B N 1
ATOM 4187 C CA . ASN B 1 232 ? 12.445 27.312 11.57 1 96.25 232 ASN B CA 1
ATOM 4188 C C . ASN B 1 232 ? 12.602 27.109 13.07 1 96.25 232 ASN B C 1
ATOM 4190 O O . ASN B 1 232 ? 13.711 26.938 13.57 1 96.25 232 ASN B O 1
ATOM 4194 N N . SER B 1 233 ? 11.461 27.172 13.742 1 97.25 233 SER B N 1
ATOM 4195 C CA . SER B 1 233 ? 11.469 27.062 15.195 1 97.25 233 SER B CA 1
ATOM 4196 C C . SER B 1 233 ? 10.133 26.562 15.727 1 97.25 233 SER B C 1
ATOM 4198 O O . SER B 1 233 ? 9.078 26.891 15.164 1 97.25 233 SER B O 1
ATOM 4200 N N . MET B 1 234 ? 10.125 25.766 16.75 1 97.56 234 MET B N 1
ATOM 4201 C CA . MET B 1 234 ? 8.945 25.344 17.484 1 97.56 234 MET B CA 1
ATOM 4202 C C . MET B 1 234 ? 9.273 25.109 18.953 1 97.56 234 MET B C 1
ATOM 4204 O O . MET B 1 234 ? 10.445 24.922 19.297 1 97.56 234 MET B O 1
ATOM 4208 N N . SER B 1 235 ? 8.297 25.188 19.75 1 98.06 235 SER B N 1
ATOM 4209 C CA . SER B 1 235 ? 8.523 24.844 21.156 1 98.06 235 SER B CA 1
ATOM 4210 C C . SER B 1 235 ? 9.016 23.406 21.281 1 98.06 235 SER B C 1
ATOM 4212 O O . SER B 1 235 ? 8.492 22.5 20.641 1 98.06 235 SER B O 1
ATOM 4214 N N . ALA B 1 236 ? 10 23.188 22.141 1 98 236 ALA B N 1
ATOM 4215 C CA . ALA B 1 236 ? 10.68 21.891 22.25 1 98 236 ALA B CA 1
ATOM 4216 C C . ALA B 1 236 ? 9.773 20.859 22.922 1 98 236 ALA B C 1
ATOM 4218 O O . ALA B 1 236 ? 9.945 19.656 22.719 1 98 236 ALA B O 1
ATOM 4219 N N . ARG B 1 237 ? 8.797 21.281 23.703 1 96.25 237 ARG B N 1
ATOM 4220 C CA . ARG B 1 237 ? 7.996 20.391 24.531 1 96.25 237 ARG B CA 1
ATOM 4221 C C . ARG B 1 237 ? 7.234 19.375 23.672 1 96.25 237 ARG B C 1
ATOM 4223 O O . ARG B 1 237 ? 6.902 18.281 24.125 1 96.25 237 ARG B O 1
ATOM 4230 N N . MET B 1 238 ? 6.973 19.688 22.391 1 94.62 238 MET B N 1
ATOM 4231 C CA . MET B 1 238 ? 6.281 18.781 21.484 1 94.62 238 MET B CA 1
ATOM 4232 C C . MET B 1 238 ? 7.039 17.469 21.344 1 94.62 238 MET B C 1
ATOM 4234 O O . MET B 1 238 ? 6.43 16.406 21.188 1 94.62 238 MET B O 1
ATOM 4238 N N . LEU B 1 239 ? 8.32 17.516 21.469 1 95.12 239 LEU B N 1
ATOM 4239 C CA . LEU B 1 239 ? 9.164 16.344 21.219 1 95.12 239 LEU B CA 1
ATOM 4240 C C . LEU B 1 239 ? 8.969 15.297 22.312 1 95.12 239 LEU B C 1
ATOM 4242 O O . LEU B 1 239 ? 9.25 14.117 22.109 1 95.12 239 LEU B O 1
ATOM 4246 N N . LEU B 1 240 ? 8.422 15.703 23.5 1 92.56 240 LEU B N 1
ATOM 4247 C CA . LEU B 1 240 ? 8.156 14.766 24.594 1 92.56 240 LEU B CA 1
ATOM 4248 C C . LEU B 1 240 ? 6.957 13.883 24.266 1 92.56 240 LEU B C 1
ATOM 4250 O O . LEU B 1 240 ? 6.852 12.758 24.766 1 92.56 240 LEU B O 1
ATOM 4254 N N . THR B 1 241 ? 6.141 14.422 23.391 1 92.44 241 THR B N 1
ATOM 4255 C CA . THR B 1 241 ? 4.879 13.727 23.156 1 92.44 241 THR B CA 1
ATOM 4256 C C . THR B 1 241 ? 4.922 12.969 21.828 1 92.44 241 THR B C 1
ATOM 4258 O O . THR B 1 241 ? 4.07 12.117 21.578 1 92.44 241 THR B O 1
ATOM 4261 N N . LEU B 1 242 ? 5.926 13.227 21.062 1 93 242 LEU B N 1
ATOM 4262 C CA . LEU B 1 242 ? 5.953 12.656 19.719 1 93 242 LEU B CA 1
ATOM 4263 C C . LEU B 1 242 ? 5.887 11.133 19.781 1 93 242 LEU B C 1
ATOM 4265 O O . LEU B 1 242 ? 5.059 10.516 19.109 1 93 242 LEU B O 1
ATOM 4269 N N . GLY B 1 243 ? 6.738 10.484 20.641 1 94 243 GLY B N 1
ATOM 4270 C CA . GLY B 1 243 ? 6.785 9.031 20.719 1 94 243 GLY B CA 1
ATOM 4271 C C . GLY B 1 243 ? 5.492 8.422 21.234 1 94 243 GLY B C 1
ATOM 4272 O O . GLY B 1 243 ? 5.211 7.246 20.969 1 94 243 GLY B O 1
ATOM 4273 N N . LEU B 1 244 ? 4.684 9.227 21.906 1 95.81 244 LEU B N 1
ATOM 4274 C CA . LEU B 1 244 ? 3.434 8.758 22.484 1 95.81 244 LEU B CA 1
ATOM 4275 C C . LEU B 1 244 ? 2.262 9.008 21.547 1 95.81 244 LEU B C 1
ATOM 4277 O O . LEU B 1 244 ? 1.184 8.43 21.719 1 95.81 244 LEU B O 1
ATOM 4281 N N . TYR B 1 245 ? 2.465 9.875 20.594 1 97.75 245 TYR B N 1
ATOM 4282 C CA . TYR B 1 245 ? 1.414 10.188 19.625 1 97.75 245 TYR B CA 1
ATOM 4283 C C . TYR B 1 245 ? 1.362 9.148 18.516 1 97.75 245 TYR B C 1
ATOM 4285 O O . TYR B 1 245 ? 2.1 9.25 17.531 1 97.75 245 TYR B O 1
ATOM 4293 N N . ARG B 1 246 ? 0.442 8.133 18.734 1 98.12 246 ARG B N 1
ATOM 4294 C CA . ARG B 1 246 ? 0.389 6.965 17.859 1 98.12 246 ARG B CA 1
ATOM 4295 C C . ARG B 1 246 ? -1.009 6.777 17.281 1 98.12 246 ARG B C 1
ATOM 4297 O O . ARG B 1 246 ? -1.749 5.887 17.703 1 98.12 246 ARG B O 1
ATOM 4304 N N . PRO B 1 247 ? -1.366 7.598 16.234 1 98.19 247 PRO B N 1
ATOM 4305 C CA . PRO B 1 247 ? -2.672 7.484 15.586 1 98.19 247 PRO B CA 1
ATOM 4306 C C . PRO B 1 247 ? -2.949 6.074 15.062 1 98.19 247 PRO B C 1
ATOM 4308 O O . PRO B 1 247 ? -4.109 5.66 14.984 1 98.19 247 PRO B O 1
ATOM 4311 N N . ILE B 1 248 ? -1.917 5.297 14.789 1 98.31 248 ILE B N 1
ATOM 4312 C CA . ILE B 1 248 ? -2.035 3.938 14.273 1 98.31 248 ILE B CA 1
ATOM 4313 C C . ILE B 1 248 ? -2.838 3.08 15.25 1 98.31 248 ILE B C 1
ATOM 4315 O O . ILE B 1 248 ? -3.561 2.17 14.836 1 98.31 248 ILE B O 1
ATOM 4319 N N . ARG B 1 249 ? -2.791 3.338 16.484 1 98.12 249 ARG B N 1
ATOM 4320 C CA . ARG B 1 249 ? -3.406 2.502 17.516 1 98.12 249 ARG B CA 1
ATOM 4321 C C . ARG B 1 249 ? -4.926 2.5 17.375 1 98.12 249 ARG B C 1
ATOM 4323 O O . ARG B 1 249 ? -5.59 1.549 17.797 1 98.12 249 ARG B O 1
ATOM 4330 N N . ARG B 1 250 ? -5.488 3.561 16.781 1 98.06 250 ARG B N 1
ATOM 4331 C CA . ARG B 1 250 ? -6.938 3.641 16.656 1 98.06 250 ARG B CA 1
ATOM 4332 C C . ARG B 1 250 ? -7.363 3.641 15.188 1 98.06 250 ARG B C 1
ATOM 4334 O O . ARG B 1 250 ? -8.508 3.979 14.867 1 98.06 250 ARG B O 1
ATOM 4341 N N . ALA B 1 251 ? -6.438 3.297 14.328 1 98.44 251 ALA B N 1
ATOM 4342 C CA . ALA B 1 251 ? -6.711 3.34 12.898 1 98.44 251 ALA B CA 1
ATOM 4343 C C . ALA B 1 251 ? -7.875 2.422 12.531 1 98.44 251 ALA B C 1
ATOM 4345 O O . ALA B 1 251 ? -8.648 2.725 11.625 1 98.44 251 ALA B O 1
ATOM 4346 N N . GLY B 1 252 ? -8.047 1.297 13.234 1 98.06 252 GLY B N 1
ATOM 4347 C CA . GLY B 1 252 ? -9.109 0.343 12.977 1 98.06 252 GLY B CA 1
ATOM 4348 C C . GLY B 1 252 ? -10.5 0.914 13.227 1 98.06 252 GLY B C 1
ATOM 4349 O O . GLY B 1 252 ? -11.5 0.341 12.789 1 98.06 252 GLY B O 1
ATOM 4350 N N . ARG B 1 253 ? -10.602 2.057 13.906 1 98.44 253 ARG B N 1
ATOM 4351 C CA . ARG B 1 253 ? -11.883 2.672 14.234 1 98.44 253 ARG B CA 1
ATOM 4352 C C . ARG B 1 253 ? -12.344 3.619 13.133 1 98.44 253 ARG B C 1
ATOM 4354 O O . ARG B 1 253 ? -13.484 4.086 13.141 1 98.44 253 ARG B O 1
ATOM 4361 N N . ILE B 1 254 ? -11.453 3.955 12.234 1 98.75 254 ILE B N 1
ATOM 4362 C CA . ILE B 1 254 ? -11.82 4.836 11.133 1 98.75 254 ILE B CA 1
ATOM 4363 C C . ILE B 1 254 ? -12.812 4.129 10.211 1 98.75 254 ILE B C 1
ATOM 4365 O O . ILE B 1 254 ? -12.57 3 9.773 1 98.75 254 ILE B O 1
ATOM 4369 N N . ARG B 1 255 ? -13.945 4.758 9.836 1 97.5 255 ARG B N 1
ATOM 4370 C CA . ARG B 1 255 ? -15.023 4.105 9.102 1 97.5 255 ARG B CA 1
ATOM 4371 C C . ARG B 1 255 ? -15.078 4.602 7.66 1 97.5 255 ARG B C 1
ATOM 4373 O O . ARG B 1 255 ? -15.742 3.994 6.816 1 97.5 255 ARG B O 1
ATOM 4380 N N . CYS B 1 256 ? -14.469 5.684 7.41 1 98 256 CYS B N 1
ATOM 4381 C CA . CYS B 1 256 ? -14.484 6.242 6.062 1 98 256 CYS B CA 1
ATOM 4382 C C . CYS B 1 256 ? -13.281 5.75 5.258 1 98 256 CYS B C 1
ATOM 4384 O O . CYS B 1 256 ? -12.328 5.215 5.824 1 98 256 CYS B O 1
ATOM 4386 N N . PRO B 1 257 ? -13.273 5.887 3.9 1 98.31 257 PRO B N 1
ATOM 4387 C CA . PRO B 1 257 ? -12.109 5.562 3.078 1 98.31 257 PRO B CA 1
ATOM 4388 C C . PRO B 1 257 ? -10.906 6.449 3.385 1 98.31 257 PRO B C 1
ATOM 4390 O O . PRO B 1 257 ? -11.07 7.645 3.652 1 98.31 257 PRO B O 1
ATOM 4393 N N . VAL B 1 258 ? -9.711 5.84 3.34 1 98.88 258 VAL B N 1
ATOM 4394 C CA . VAL B 1 258 ? -8.469 6.551 3.619 1 98.88 258 VAL B CA 1
ATOM 4395 C C . VAL B 1 258 ? -7.477 6.332 2.477 1 98.88 258 VAL B C 1
ATOM 4397 O O . VAL B 1 258 ? -7.242 5.195 2.059 1 98.88 258 VAL B O 1
ATOM 4400 N N . LEU B 1 259 ? -6.98 7.379 1.934 1 98.88 259 LEU B N 1
ATOM 4401 C CA . LEU B 1 259 ? -5.859 7.309 1.002 1 98.88 259 LEU B CA 1
ATOM 4402 C C . LEU B 1 259 ? -4.535 7.508 1.729 1 98.88 259 LEU B C 1
ATOM 4404 O O . LEU B 1 259 ? -4.34 8.523 2.402 1 98.88 259 LEU B O 1
ATOM 4408 N N . LEU B 1 260 ? -3.645 6.543 1.682 1 98.88 260 LEU B N 1
ATOM 4409 C CA . LEU B 1 260 ? -2.273 6.641 2.17 1 98.88 260 LEU B CA 1
ATOM 4410 C C . LEU B 1 260 ? -1.291 6.758 1.009 1 98.88 260 LEU B C 1
ATOM 4412 O O . LEU B 1 260 ? -1.151 5.824 0.212 1 98.88 260 LEU B O 1
ATOM 4416 N N . GLN B 1 261 ? -0.688 7.887 0.871 1 98.81 261 GLN B N 1
ATOM 4417 C CA . GLN B 1 261 ? 0.336 8.094 -0.148 1 98.81 261 GLN B CA 1
ATOM 4418 C C . GLN B 1 261 ? 1.734 8.047 0.46 1 98.81 261 GLN B C 1
ATOM 4420 O O . GLN B 1 261 ? 2.092 8.906 1.271 1 98.81 261 GLN B O 1
ATOM 4425 N N . LEU B 1 262 ? 2.531 7.051 0.025 1 98.69 262 LEU B N 1
ATOM 4426 C CA . LEU B 1 262 ? 3.771 6.727 0.724 1 98.69 262 LEU B CA 1
ATOM 4427 C C . LEU B 1 262 ? 4.98 7.004 -0.161 1 98.69 262 LEU B C 1
ATOM 4429 O O . LEU B 1 262 ? 5.004 6.609 -1.33 1 98.69 262 LEU B O 1
ATOM 4433 N N . CYS B 1 263 ? 5.93 7.711 0.384 1 97.31 263 CYS B N 1
ATOM 4434 C CA . CYS B 1 263 ? 7.215 7.934 -0.271 1 97.31 263 CYS B CA 1
ATOM 4435 C C . CYS B 1 263 ? 8.211 6.844 0.1 1 97.31 263 CYS B C 1
ATOM 4437 O O . CYS B 1 263 ? 8.602 6.723 1.265 1 97.31 263 CYS B O 1
ATOM 4439 N N . LEU B 1 264 ? 8.734 6.109 -0.823 1 95.94 264 LEU B N 1
ATOM 4440 C CA . LEU B 1 264 ? 9.562 4.934 -0.562 1 95.94 264 LEU B CA 1
ATOM 4441 C C . LEU B 1 264 ? 10.93 5.336 -0.023 1 95.94 264 LEU B C 1
ATOM 4443 O O . LEU B 1 264 ? 11.578 4.559 0.678 1 95.94 264 LEU B O 1
ATOM 4447 N N . ARG B 1 265 ? 11.344 6.57 -0.311 1 93.75 265 ARG B N 1
ATOM 4448 C CA . ARG B 1 265 ? 12.625 7.059 0.19 1 93.75 265 ARG B CA 1
ATOM 4449 C C . ARG B 1 265 ? 12.43 8.078 1.305 1 93.75 265 ARG B C 1
ATOM 4451 O O . ARG B 1 265 ? 13.219 9.016 1.445 1 93.75 265 ARG B O 1
ATOM 4458 N N . ASP B 1 266 ? 11.336 7.902 2.023 1 93.56 266 ASP B N 1
ATOM 4459 C CA . ASP B 1 266 ? 11.039 8.789 3.143 1 93.56 266 ASP B CA 1
ATOM 4460 C C . ASP B 1 266 ? 12.016 8.562 4.297 1 93.56 266 ASP B C 1
ATOM 4462 O O . ASP B 1 266 ? 12.039 7.484 4.891 1 93.56 266 ASP B O 1
ATOM 4466 N N . SER B 1 267 ? 12.773 9.547 4.641 1 85.06 267 SER B N 1
ATOM 4467 C CA . SER B 1 267 ? 13.789 9.453 5.688 1 85.06 267 SER B CA 1
ATOM 4468 C C . SER B 1 267 ? 13.258 9.969 7.02 1 85.06 267 SER B C 1
ATOM 4470 O O . SER B 1 267 ? 13.953 9.906 8.039 1 85.06 267 SER B O 1
ATOM 4472 N N . VAL B 1 268 ? 12.062 10.438 7.023 1 88.38 268 VAL B N 1
ATOM 4473 C CA . VAL B 1 268 ? 11.516 11.094 8.211 1 88.38 268 VAL B CA 1
ATOM 4474 C C . VAL B 1 268 ? 10.438 10.211 8.836 1 88.38 268 VAL B C 1
ATOM 4476 O O . VAL B 1 268 ? 10.43 9.992 10.047 1 88.38 268 VAL B O 1
ATOM 4479 N N . THR B 1 269 ? 9.562 9.68 8.008 1 92.38 269 THR B N 1
ATOM 4480 C CA . THR B 1 269 ? 8.453 8.836 8.438 1 92.38 269 THR B CA 1
ATOM 4481 C C . THR B 1 269 ? 8.523 7.465 7.777 1 92.38 269 THR B C 1
ATOM 4483 O O . THR B 1 269 ? 8.156 7.309 6.613 1 92.38 269 THR B O 1
ATOM 4486 N N . PRO B 1 270 ? 8.883 6.48 8.523 1 89.94 270 PRO B N 1
ATOM 4487 C CA . PRO B 1 270 ? 9.07 5.156 7.926 1 89.94 270 PRO B CA 1
ATOM 4488 C C . PRO B 1 270 ? 7.785 4.602 7.309 1 89.94 270 PRO B C 1
ATOM 4490 O O . PRO B 1 270 ? 6.715 4.684 7.922 1 89.94 270 PRO B O 1
ATOM 4493 N N . VAL B 1 271 ? 7.867 4.016 6.188 1 95.81 271 VAL B N 1
ATOM 4494 C CA . VAL B 1 271 ? 6.715 3.551 5.418 1 95.81 271 VAL B CA 1
ATOM 4495 C C . VAL B 1 271 ? 6.07 2.361 6.125 1 95.81 271 VAL B C 1
ATOM 4497 O O . VAL B 1 271 ? 4.867 2.121 5.977 1 95.81 271 VAL B O 1
ATOM 4500 N N . ALA B 1 272 ? 6.875 1.584 6.941 1 97 272 ALA B N 1
ATOM 4501 C CA . ALA B 1 272 ? 6.359 0.397 7.613 1 97 272 ALA B CA 1
ATOM 4502 C C . ALA B 1 272 ? 5.172 0.747 8.508 1 97 272 ALA B C 1
ATOM 4504 O O . ALA B 1 272 ? 4.203 -0.013 8.594 1 97 272 ALA B O 1
ATOM 4505 N N . ALA B 1 273 ? 5.266 1.88 9.133 1 97.19 273 ALA B N 1
ATOM 4506 C CA . ALA B 1 273 ? 4.172 2.309 10.008 1 97.19 273 ALA B CA 1
ATOM 4507 C C . ALA B 1 273 ? 2.9 2.559 9.203 1 97.19 273 ALA B C 1
ATOM 4509 O O . ALA B 1 273 ? 1.798 2.25 9.664 1 97.19 273 ALA B O 1
ATOM 4510 N N . ALA B 1 274 ? 3.055 3.117 8.047 1 98.5 274 ALA B N 1
ATOM 4511 C CA . ALA B 1 274 ? 1.901 3.363 7.188 1 98.5 274 ALA B CA 1
ATOM 4512 C C . ALA B 1 274 ? 1.296 2.053 6.691 1 98.5 274 ALA B C 1
ATOM 4514 O O . ALA B 1 274 ? 0.072 1.908 6.641 1 98.5 274 ALA B O 1
ATOM 4515 N N . TYR B 1 275 ? 2.129 1.062 6.363 1 98.62 275 TYR B N 1
ATOM 4516 C CA . TYR B 1 275 ? 1.635 -0.252 5.973 1 98.62 275 TYR B CA 1
ATOM 4517 C C . TYR B 1 275 ? 0.88 -0.915 7.121 1 98.62 275 TYR B C 1
ATOM 4519 O O . TYR B 1 275 ? -0.175 -1.519 6.91 1 98.62 275 TYR B O 1
ATOM 4527 N N . ARG B 1 276 ? 1.411 -0.825 8.289 1 98.44 276 ARG B N 1
ATOM 4528 C CA . ARG B 1 276 ? 0.719 -1.372 9.453 1 98.44 276 ARG B CA 1
ATOM 4529 C C . ARG B 1 276 ? -0.632 -0.693 9.648 1 98.44 276 ARG B C 1
ATOM 4531 O O . ARG B 1 276 ? -1.612 -1.347 10.016 1 98.44 276 ARG B O 1
ATOM 4538 N N . THR B 1 277 ? -0.595 0.635 9.438 1 98.81 277 THR B N 1
ATOM 4539 C CA . THR B 1 277 ? -1.851 1.371 9.539 1 98.81 277 THR B CA 1
ATOM 4540 C C . THR B 1 277 ? -2.855 0.865 8.508 1 98.81 277 THR B C 1
ATOM 4542 O O . THR B 1 277 ? -4.023 0.64 8.828 1 98.81 277 THR B O 1
ATOM 4545 N N . ALA B 1 278 ? -2.414 0.654 7.293 1 98.81 278 ALA B N 1
ATOM 4546 C CA . ALA B 1 278 ? -3.27 0.128 6.234 1 98.81 278 ALA B CA 1
ATOM 4547 C C . ALA B 1 278 ? -3.846 -1.231 6.617 1 98.81 278 ALA B C 1
ATOM 4549 O O . ALA B 1 278 ? -5.012 -1.518 6.34 1 98.81 278 ALA B O 1
ATOM 4550 N N . ALA B 1 279 ? -3.018 -2.078 7.23 1 98.25 279 ALA B N 1
ATOM 4551 C CA . ALA B 1 279 ? -3.469 -3.404 7.645 1 98.25 279 ALA B CA 1
ATOM 4552 C C . ALA B 1 279 ? -4.617 -3.309 8.641 1 98.25 279 ALA B C 1
ATOM 4554 O O . ALA B 1 279 ? -5.547 -4.117 8.609 1 98.25 279 ALA B O 1
ATOM 4555 N N . ARG B 1 280 ? -4.59 -2.318 9.5 1 98.19 280 ARG B N 1
ATOM 4556 C CA . ARG B 1 280 ? -5.648 -2.111 10.477 1 98.19 280 ARG B CA 1
ATOM 4557 C C . ARG B 1 280 ? -6.914 -1.573 9.82 1 98.19 280 ARG B C 1
ATOM 4559 O O . ARG B 1 280 ? -8.023 -1.864 10.258 1 98.19 280 ARG B O 1
ATOM 4566 N N . LEU B 1 281 ? -6.711 -0.831 8.766 1 98.31 281 LEU B N 1
ATOM 4567 C CA . LEU B 1 281 ? -7.82 -0.23 8.031 1 98.31 281 LEU B CA 1
ATOM 4568 C C . LEU B 1 281 ? -8.492 -1.255 7.125 1 98.31 281 LEU B C 1
ATOM 4570 O O . LEU B 1 281 ? -9.695 -1.17 6.871 1 98.31 281 LEU B O 1
ATOM 4574 N N . GLY B 1 282 ? -7.715 -2.184 6.598 1 95 282 GLY B N 1
ATOM 4575 C CA . GLY B 1 282 ? -8.234 -3.176 5.672 1 95 282 GLY B CA 1
ATOM 4576 C C . GLY B 1 282 ? -8.656 -2.586 4.34 1 95 282 GLY B C 1
ATOM 4577 O O . GLY B 1 282 ? -7.891 -1.854 3.707 1 95 282 GLY B O 1
ATOM 4578 N N . ARG B 1 283 ? -9.82 -2.852 3.91 1 93.44 283 ARG B N 1
ATOM 4579 C CA . ARG B 1 283 ? -10.305 -2.477 2.586 1 93.44 283 ARG B CA 1
ATOM 4580 C C . ARG B 1 283 ? -10.578 -0.979 2.506 1 93.44 283 ARG B C 1
ATOM 4582 O O . ARG B 1 283 ? -10.789 -0.437 1.418 1 93.44 283 ARG B O 1
ATOM 4589 N N . ARG B 1 284 ? -10.594 -0.329 3.617 1 97.06 284 ARG B N 1
ATOM 4590 C CA . ARG B 1 284 ? -10.836 1.11 3.621 1 97.06 284 ARG B CA 1
ATOM 4591 C C . ARG B 1 284 ? -9.586 1.878 3.213 1 97.06 284 ARG B C 1
ATOM 4593 O O . ARG B 1 284 ? -9.656 3.07 2.906 1 97.06 284 ARG B O 1
ATOM 4600 N N . ALA B 1 285 ? -8.461 1.21 3.232 1 98.56 285 ALA B N 1
ATOM 4601 C CA . ALA B 1 285 ? -7.203 1.869 2.902 1 98.56 285 ALA B CA 1
ATOM 4602 C C . ALA B 1 285 ? -6.867 1.704 1.422 1 98.56 285 ALA B C 1
ATOM 4604 O O . ALA B 1 285 ? -6.789 0.581 0.919 1 98.56 285 ALA B O 1
ATOM 4605 N N . THR B 1 286 ? -6.793 2.75 0.7 1 98.5 286 THR B N 1
ATOM 4606 C CA . THR B 1 286 ? -6.125 2.834 -0.593 1 98.5 286 THR B CA 1
ATOM 4607 C C . THR B 1 286 ? -4.668 3.264 -0.423 1 98.5 286 THR B C 1
ATOM 4609 O O . THR B 1 286 ? -4.395 4.336 0.123 1 98.5 286 THR B O 1
ATOM 4612 N N . VAL B 1 287 ? -3.715 2.424 -0.854 1 98.75 287 VAL B N 1
ATOM 4613 C CA . VAL B 1 287 ? -2.303 2.736 -0.676 1 98.75 287 VAL B CA 1
ATOM 4614 C C . VAL B 1 287 ? -1.652 2.988 -2.035 1 98.75 287 VAL B C 1
ATOM 4616 O O . VAL B 1 287 ? -1.868 2.23 -2.982 1 98.75 287 VAL B O 1
ATOM 4619 N N . LYS B 1 288 ? -0.979 4.082 -2.158 1 98.06 288 LYS B N 1
ATOM 4620 C CA . LYS B 1 288 ? -0.145 4.418 -3.309 1 98.06 288 LYS B CA 1
ATOM 4621 C C . LYS B 1 288 ? 1.287 4.723 -2.881 1 98.06 288 LYS B C 1
ATOM 4623 O O . LYS B 1 288 ? 1.509 5.469 -1.924 1 98.06 288 LYS B O 1
ATOM 4628 N N . THR B 1 289 ? 2.26 4.113 -3.559 1 98.19 289 THR B N 1
ATOM 4629 C CA . THR B 1 289 ? 3.666 4.367 -3.268 1 98.19 289 THR B CA 1
ATOM 4630 C C . THR B 1 289 ? 4.324 5.133 -4.41 1 98.19 289 THR B C 1
ATOM 4632 O O . THR B 1 289 ? 3.891 5.039 -5.562 1 98.19 289 THR B O 1
ATOM 4635 N N . TYR B 1 290 ? 5.262 5.898 -4.07 1 97 290 TYR B N 1
ATOM 4636 C CA . TYR B 1 290 ? 6.004 6.723 -5.02 1 97 290 TYR B CA 1
ATOM 4637 C C . TYR B 1 290 ? 7.504 6.641 -4.75 1 97 290 TYR B C 1
ATOM 4639 O O . TYR B 1 290 ? 7.93 6.543 -3.598 1 97 290 TYR B O 1
ATOM 4647 N N . ASP B 1 291 ? 8.258 6.633 -5.852 1 94.5 291 ASP B N 1
ATOM 4648 C CA . ASP B 1 291 ? 9.703 6.785 -5.695 1 94.5 291 ASP B CA 1
ATOM 4649 C C . ASP B 1 291 ? 10.07 8.234 -5.383 1 94.5 291 ASP B C 1
ATOM 4651 O O . ASP B 1 291 ? 10.453 8.984 -6.277 1 94.5 291 ASP B O 1
ATOM 4655 N N . ALA B 1 292 ? 9.945 8.586 -4.121 1 95.38 292 ALA B N 1
ATOM 4656 C CA . ALA B 1 292 ? 10.109 9.977 -3.691 1 95.38 292 ALA B CA 1
ATOM 4657 C C . ALA B 1 292 ? 10.633 10.047 -2.26 1 95.38 292 ALA B C 1
ATOM 4659 O O . ALA B 1 292 ? 10.469 9.102 -1.482 1 95.38 292 ALA B O 1
ATOM 4660 N N . GLY B 1 293 ? 11.32 11.156 -2.008 1 94.25 293 GLY B N 1
ATOM 4661 C CA . GLY B 1 293 ? 11.648 11.508 -0.634 1 94.25 293 GLY B CA 1
ATOM 4662 C C . GLY B 1 293 ? 10.531 12.258 0.07 1 94.25 293 GLY B C 1
ATOM 4663 O O . GLY B 1 293 ? 9.578 12.695 -0.568 1 94.25 293 GLY B O 1
ATOM 4664 N N . HIS B 1 294 ? 10.641 12.43 1.368 1 94.69 294 HIS B N 1
ATOM 4665 C CA . HIS B 1 294 ? 9.617 13.016 2.227 1 94.69 294 HIS B CA 1
ATOM 4666 C C . HIS B 1 294 ? 9.203 14.391 1.729 1 94.69 294 HIS B C 1
ATOM 4668 O O . HIS B 1 294 ? 8.031 14.766 1.834 1 94.69 294 HIS B O 1
ATOM 4674 N N . PHE B 1 295 ? 10.164 15.133 1.1 1 94.12 295 PHE B N 1
ATOM 4675 C CA . PHE B 1 295 ? 9.914 16.547 0.797 1 94.12 295 PHE B CA 1
ATOM 4676 C C . PHE B 1 295 ? 9.797 16.766 -0.707 1 94.12 295 PHE B C 1
ATOM 4678 O O . PHE B 1 295 ? 9.555 17.875 -1.161 1 94.12 295 PHE B O 1
ATOM 4685 N N . ASP B 1 296 ? 9.844 15.719 -1.517 1 94 296 ASP B N 1
ATOM 4686 C CA . ASP B 1 296 ? 9.859 15.805 -2.975 1 94 296 ASP B CA 1
ATOM 4687 C C . ASP B 1 296 ? 8.469 16.109 -3.523 1 94 296 ASP B C 1
ATOM 4689 O O . ASP B 1 296 ? 8.312 16.453 -4.699 1 94 296 ASP B O 1
ATOM 4693 N N . ILE B 1 297 ? 7.449 16.094 -2.658 1 96.31 297 ILE B N 1
ATOM 4694 C CA . ILE B 1 297 ? 6.094 15.922 -3.162 1 96.31 297 ILE B CA 1
ATOM 4695 C C . ILE B 1 297 ? 5.336 17.25 -3.088 1 96.31 297 ILE B C 1
ATOM 4697 O O . ILE B 1 297 ? 4.121 17.281 -3.289 1 96.31 297 ILE B O 1
ATOM 4701 N N . TYR B 1 298 ? 6.043 18.359 -2.836 1 95 298 TYR B N 1
ATOM 4702 C CA . TYR B 1 298 ? 5.379 19.641 -2.676 1 95 298 TYR B CA 1
ATOM 4703 C C . TYR B 1 298 ? 5.578 20.516 -3.91 1 95 298 TYR B C 1
ATOM 4705 O O . TYR B 1 298 ? 5.129 21.672 -3.945 1 95 298 TYR B O 1
ATOM 4713 N N . GLN B 1 299 ? 6.254 19.984 -4.934 1 90.81 299 GLN B N 1
ATOM 4714 C CA . GLN B 1 299 ? 6.445 20.719 -6.188 1 90.81 299 GLN B CA 1
ATOM 4715 C C . GLN B 1 299 ? 6.754 19.75 -7.332 1 90.81 299 GLN B C 1
ATOM 4717 O O . GLN B 1 299 ? 7.082 18.578 -7.102 1 90.81 299 GLN B O 1
ATOM 4722 N N . GLY B 1 300 ? 6.496 20.234 -8.5 1 92.69 300 GLY B N 1
ATOM 4723 C CA . GLY B 1 300 ? 6.953 19.547 -9.695 1 92.69 300 GLY B CA 1
ATOM 4724 C C . GLY B 1 300 ? 6.098 18.344 -10.047 1 92.69 300 GLY B C 1
ATOM 4725 O O . GLY B 1 300 ? 4.902 18.312 -9.742 1 92.69 300 GLY B O 1
ATOM 4726 N N . GLU B 1 301 ? 6.715 17.406 -10.695 1 95.06 301 GLU B N 1
ATOM 4727 C CA . GLU B 1 301 ? 6.016 16.266 -11.273 1 95.06 301 GLU B CA 1
ATOM 4728 C C . GLU B 1 301 ? 5.438 15.367 -10.188 1 95.06 301 GLU B C 1
ATOM 4730 O O . GLU B 1 301 ? 4.359 14.797 -10.359 1 95.06 301 GLU B O 1
ATOM 4735 N N . LEU B 1 302 ? 6.133 15.234 -9.102 1 96.25 302 LEU B N 1
ATOM 4736 C CA . LEU B 1 302 ? 5.652 14.375 -8.023 1 96.25 302 LEU B CA 1
ATOM 4737 C C . LEU B 1 302 ? 4.406 14.969 -7.375 1 96.25 302 LEU B C 1
ATOM 4739 O O . LEU B 1 302 ? 3.479 14.242 -7.016 1 96.25 302 LEU B O 1
ATOM 4743 N N . GLN B 1 303 ? 4.387 16.266 -7.246 1 96.75 303 GLN B N 1
ATOM 4744 C CA . GLN B 1 303 ? 3.182 16.906 -6.73 1 96.75 303 GLN B CA 1
ATOM 4745 C C . GLN B 1 303 ? 1.979 16.625 -7.625 1 96.75 303 GLN B C 1
ATOM 4747 O O . GLN B 1 303 ? 0.887 16.328 -7.133 1 96.75 303 GLN B O 1
ATOM 4752 N N . GLU B 1 304 ? 2.189 16.688 -8.938 1 97.06 304 GLU B N 1
ATOM 4753 C CA . GLU B 1 304 ? 1.123 16.422 -9.898 1 97.06 304 GLU B CA 1
ATOM 4754 C C . GLU B 1 304 ? 0.643 14.969 -9.789 1 97.06 304 GLU B C 1
ATOM 4756 O O . GLU B 1 304 ? -0.558 14.703 -9.859 1 97.06 304 GLU B O 1
ATOM 4761 N N . ALA B 1 305 ? 1.581 14.086 -9.617 1 97.31 305 ALA B N 1
ATOM 4762 C CA . ALA B 1 305 ? 1.239 12.672 -9.492 1 97.31 305 ALA B CA 1
ATOM 4763 C C . ALA B 1 305 ? 0.425 12.414 -8.227 1 97.31 305 ALA B C 1
ATOM 4765 O O . ALA B 1 305 ? -0.558 11.672 -8.25 1 97.31 305 ALA B O 1
ATOM 4766 N N . PHE B 1 306 ? 0.833 12.992 -7.098 1 98.38 306 PHE B N 1
ATOM 4767 C CA . PHE B 1 306 ? 0.094 12.875 -5.848 1 98.38 306 PHE B CA 1
ATOM 4768 C C . PHE B 1 306 ? -1.327 13.406 -6.004 1 98.38 306 PHE B C 1
ATOM 4770 O O . PHE B 1 306 ? -2.289 12.734 -5.617 1 98.38 306 PHE B O 1
ATOM 4777 N N . LEU B 1 307 ? -1.407 14.57 -6.629 1 98.25 307 LEU B N 1
ATOM 4778 C CA . LEU B 1 307 ? -2.711 15.195 -6.816 1 98.25 307 LEU B CA 1
ATOM 4779 C C . LEU B 1 307 ? -3.6 14.344 -7.715 1 98.25 307 LEU B C 1
ATOM 4781 O O . 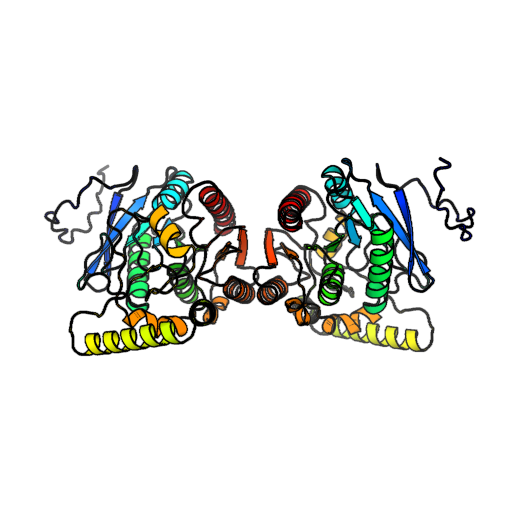LEU B 1 307 ? -4.789 14.18 -7.441 1 98.25 307 LEU B O 1
ATOM 4785 N N . HIS B 1 308 ? -3.02 13.883 -8.742 1 97.81 308 HIS B N 1
ATOM 4786 C CA . HIS B 1 308 ? -3.766 13.031 -9.664 1 97.81 308 HIS B CA 1
ATOM 4787 C C . HIS B 1 308 ? -4.398 11.852 -8.938 1 97.81 308 HIS B C 1
ATOM 4789 O O . HIS B 1 308 ? -5.586 11.578 -9.109 1 97.81 308 HIS B O 1
ATOM 4795 N N . ASP B 1 309 ? -3.635 11.195 -8.117 1 98 309 ASP B N 1
ATOM 4796 C CA . ASP B 1 309 ? -4.133 10.039 -7.379 1 98 309 ASP B CA 1
ATOM 4797 C C . ASP B 1 309 ? -5.16 10.461 -6.332 1 98 309 ASP B C 1
ATOM 4799 O O . ASP B 1 309 ? -6.105 9.719 -6.051 1 98 309 ASP B O 1
ATOM 4803 N N . GLN B 1 310 ? -5 11.641 -5.766 1 98.62 310 GLN B N 1
ATOM 4804 C CA . GLN B 1 310 ? -5.992 12.148 -4.82 1 98.62 310 GLN B CA 1
ATOM 4805 C C . GLN B 1 310 ? -7.344 12.359 -5.5 1 98.62 310 GLN B C 1
ATOM 4807 O O . GLN B 1 310 ? -8.383 12.016 -4.934 1 98.62 310 GLN B O 1
ATOM 4812 N N . LEU B 1 311 ? -7.34 12.883 -6.695 1 97.75 311 LEU B N 1
ATOM 4813 C CA . LEU B 1 311 ? -8.578 13.133 -7.426 1 97.75 311 LEU B CA 1
ATOM 4814 C C . LEU B 1 311 ? -9.281 11.828 -7.766 1 97.75 311 LEU B C 1
ATOM 4816 O O . LEU B 1 311 ? -10.5 11.711 -7.609 1 97.75 311 LEU B O 1
ATOM 4820 N N . ILE B 1 312 ? -8.516 10.812 -8.18 1 96.56 312 ILE B N 1
ATOM 4821 C CA . ILE B 1 312 ? -9.086 9.508 -8.484 1 96.56 312 ILE B CA 1
ATOM 4822 C C . ILE B 1 312 ? -9.695 8.906 -7.219 1 96.56 312 ILE B C 1
ATOM 4824 O O . ILE B 1 312 ? -10.812 8.375 -7.254 1 96.56 312 ILE B O 1
ATOM 4828 N N . PHE B 1 313 ? -8.984 8.969 -6.117 1 98.12 313 PHE B N 1
ATOM 4829 C CA . PHE B 1 313 ? -9.453 8.438 -4.84 1 98.12 313 PHE B CA 1
ATOM 4830 C C . PHE B 1 313 ? -10.75 9.117 -4.418 1 98.12 313 PHE B C 1
ATOM 4832 O O . PHE B 1 313 ? -11.703 8.445 -4.008 1 98.12 313 PHE B O 1
ATOM 4839 N N . LEU B 1 314 ? -10.781 10.461 -4.535 1 97.62 314 LEU B N 1
ATOM 4840 C CA . LEU B 1 314 ? -11.953 11.211 -4.094 1 97.62 314 LEU B CA 1
ATOM 4841 C C . LEU B 1 314 ? -13.164 10.875 -4.953 1 97.62 314 LEU B C 1
ATOM 4843 O O . LEU B 1 314 ? -14.281 10.758 -4.438 1 97.62 314 LEU B O 1
ATOM 4847 N N . GLU B 1 315 ? -12.984 10.758 -6.227 1 94.94 315 GLU B N 1
ATOM 4848 C CA . GLU B 1 315 ? -14.086 10.383 -7.109 1 94.94 315 GLU B CA 1
ATOM 4849 C C . GLU B 1 315 ? -14.695 9.047 -6.691 1 94.94 315 GLU B C 1
ATOM 4851 O O . GLU B 1 315 ? -15.922 8.906 -6.648 1 94.94 315 GLU B O 1
ATOM 4856 N N . ARG B 1 316 ? -13.875 8.172 -6.344 1 93.12 316 ARG B N 1
ATOM 4857 C CA . ARG B 1 316 ? -14.336 6.844 -5.957 1 93.12 316 ARG B CA 1
ATOM 4858 C C . ARG B 1 316 ? -14.969 6.867 -4.57 1 93.12 316 ARG B C 1
ATOM 4860 O O . ARG B 1 316 ? -16.031 6.273 -4.355 1 93.12 316 ARG B O 1
ATOM 4867 N N . ALA B 1 317 ? -14.273 7.488 -3.648 1 94.06 317 ALA B N 1
ATOM 4868 C CA . ALA B 1 317 ? -14.68 7.488 -2.244 1 94.06 317 ALA B CA 1
ATOM 4869 C C . ALA B 1 317 ? -16 8.219 -2.059 1 94.06 317 ALA B C 1
ATOM 4871 O O . ALA B 1 317 ? -16.797 7.879 -1.171 1 94.06 317 ALA B O 1
ATOM 4872 N N . LEU B 1 318 ? -16.281 9.18 -2.914 1 90.44 318 LEU B N 1
ATOM 4873 C CA . LEU B 1 318 ? -17.453 10.039 -2.709 1 90.44 318 LEU B CA 1
ATOM 4874 C C . LEU B 1 318 ? -18.594 9.648 -3.645 1 90.44 318 LEU B C 1
ATOM 4876 O O . LEU B 1 318 ? -19.703 10.172 -3.531 1 90.44 318 LEU B O 1
ATOM 4880 N N . SER B 1 319 ? -18.281 8.773 -4.688 1 78.44 319 SER B N 1
ATOM 4881 C CA . SER B 1 319 ? -19.359 8.289 -5.555 1 78.44 319 SER B CA 1
ATOM 4882 C C . SER B 1 319 ? -20.344 7.434 -4.781 1 78.44 319 SER B C 1
ATOM 4884 O O . SER B 1 319 ? -21.5 7.309 -5.18 1 78.44 319 SER B O 1
ATOM 4886 N N . HIS B 1 320 ? -19.906 6.773 -3.76 1 56.12 320 HIS B N 1
ATOM 4887 C CA . HIS B 1 320 ? -20.828 5.914 -3.023 1 56.12 320 HIS B CA 1
ATOM 4888 C C . HIS B 1 320 ? -21.562 6.695 -1.942 1 56.12 320 HIS B C 1
ATOM 4890 O O . HIS B 1 320 ? -22.344 6.121 -1.179 1 56.12 320 HIS B O 1
ATOM 4896 N N . THR B 1 321 ? -21.234 8.008 -1.855 1 47 321 THR B N 1
ATOM 4897 C CA . THR B 1 321 ? -21.984 8.797 -0.88 1 47 321 THR B CA 1
ATOM 4898 C C . THR B 1 321 ? -23.172 9.492 -1.538 1 47 321 THR B C 1
ATOM 4900 O O . THR B 1 321 ? -23.125 9.828 -2.725 1 47 321 THR B O 1
#

Nearest PDB structures (foldseek):
  7p0y-assembly2_B  TM=7.857E-01  e=9.959E-16  Mycobacterium tuberculosis H37Rv
  7xrh-assembly1_A  TM=8.099E-01  e=9.389E-14  Lactobacillus acidophilus
  7xrh-assembly1_B  TM=8.446E-01  e=1.305E-12  Lactobacillus acidophilus
  8yzn-assembly1_A  TM=6.946E-01  e=9.117E-13  Aquipseudomonas alcaligenes
  8yzo-assembly1_A  TM=6.801E-01  e=6.183E-12  Aquipseudomonas alcaligenes

Secondary structure (DSSP, 8-state):
-------------TTS----GGGPPTTEEEEEEEETTEEEEEEEE--SSSS-S-EEEEE-STT--TTTTSHHHHHHHHHTT-EEEEEPPTTSTTS--SSTT---HHHHHHHHHHHHHHHHHH-TTS-EEEEEETHHHHHHHHHHHH-S---EEEEES----HHHHHHHHHHHH-HHHHHHHHHHHHHHHHHHHTTPPPPEEEEE--TTSSEEE--TTHHHHHHHH--TT----EETTHHHHHTT--GGGGGGG--S-EEEEEEEE-SSS-HHHHHHHHHHHGGGEEEEEEEEETTGGGSHHHHHHHHHHHHHHHHHHHHT-/-------------TTS----GGGPPTTEEEEEEEETTEEEEEEEE--SSSS-S-EEEEE-STT--TTTTSHHHHHHHHHTT-EEEEEPPTTSTTS--SSTT---HHHHHHHHHHHHHHHHHH-TTS-EEEEEETHHHHHHHHHHHH-S---EEEEES----HHHHHHHHHHHH-HHHHHHHHHHHHHHHHHHHTTPPPPEEEEE--TTSSEEE--TTHHHHHHHH--TT----EETTHHHHHTT--GGGGGGG--S-EEEEEEEE-SSS-HHHHHHHHHHHGGGEEEEEEEEETTGGGSHHHHHHHHHHHHHHHHHHHHT-

Radius of gyration: 28.57 Å; Cα contacts (8 Å, |Δi|>4): 1374; chains: 2; bounding box: 76×93×71 Å

pLDDT: mean 90.57, std 16.88, range [19.98, 98.94]

InterPro domains:
  IPR022742 Alpha/beta hydrolase domain-containing protein 17C-like [PF12146] (51-293)
  IPR029058 Alpha/Beta hydrolase fold [G3DSA:3.40.50.1820] (32-319)
  IPR029058 Alpha/Beta hydrolase fold [SSF53474] (30-318)
  IPR050261 FrsA esterase [PTHR22946] (30-295)

Solvent-accessible surface area (backbone atoms only — not comparable to full-atom values): 32723 Å² total; per-residue (Å²): 137,86,83,78,78,84,63,80,76,73,82,72,69,78,73,65,76,76,63,76,73,82,75,61,57,90,76,48,39,83,44,73,47,64,35,96,86,33,45,24,21,35,39,34,27,62,34,72,38,84,78,48,77,26,34,37,42,36,41,45,31,79,72,52,29,46,77,31,43,42,51,65,58,39,51,53,43,7,66,71,16,21,27,24,38,36,34,21,46,58,17,25,70,79,14,37,58,77,68,66,32,52,51,46,72,67,59,49,49,47,35,48,52,36,48,51,56,53,55,40,68,76,41,73,85,44,47,34,29,37,38,13,29,29,49,24,16,21,48,43,49,44,48,36,35,76,44,84,79,46,48,30,36,39,24,36,46,39,35,35,35,22,41,60,30,49,51,49,47,35,72,73,65,33,64,63,59,52,48,53,50,49,52,46,6,50,51,15,45,53,29,52,76,72,72,44,77,68,37,69,33,28,46,53,23,52,66,86,52,81,32,77,36,32,41,88,56,37,40,64,31,48,63,74,39,47,38,92,80,62,57,70,42,27,29,22,38,34,66,69,45,35,50,71,46,44,34,45,81,44,32,60,55,38,79,40,40,32,40,41,37,38,30,54,55,25,76,65,38,55,55,30,52,54,24,44,31,34,28,49,38,30,68,36,38,43,45,44,57,40,98,31,40,68,53,50,52,52,47,68,70,50,26,52,52,54,49,51,53,48,53,56,49,47,55,58,57,51,64,82,100,139,87,85,82,75,84,65,80,76,75,85,70,69,75,74,63,76,76,63,76,74,83,75,62,56,89,75,48,39,81,44,72,48,64,36,97,87,32,44,24,22,36,37,34,27,62,33,72,38,83,78,48,76,26,34,38,42,37,42,47,31,78,72,52,29,46,76,32,43,43,51,66,59,39,51,52,43,6,67,72,15,22,26,25,37,36,33,21,46,57,18,26,70,78,13,36,60,77,66,67,32,51,50,47,70,67,59,50,48,47,35,48,52,36,48,49,56,53,54,40,67,77,41,73,83,42,48,35,28,37,37,13,29,30,50,24,16,20,48,43,50,44,49,36,35,74,43,85,77,46,50,30,37,39,24,36,47,40,34,36,35,21,42,60,31,49,51,50,46,34,72,74,65,33,63,64,58,52,48,51,50,49,50,46,6,50,50,14,44,53,28,52,75,74,71,45,77,68,38,68,35,29,47,52,22,51,68,87,52,80,33,76,33,33,42,88,56,36,39,65,30,47,62,74,37,48,38,93,80,61,57,70,42,30,30,22,36,35,66,70,44,36,52,71,45,42,34,44,80,46,33,60,55,39,80,40,40,31,39,41,37,38,29,55,54,26,75,65,39,55,57,29,54,53,24,44,31,33,28,50,38,30,67,37,39,43,45,44,56,39,98,31,41,69,54,52,52,52,47,68,71,49,24,52,52,55,49,52,52,48,52,54,49,47,55,58,57,50,63,82,100

Foldseek 3Di:
DPPDPPPPPPCPVPPPPPDPPPLDPPQWDKDWFDFPRWIKIWIKHAAPDPPAQAEEEEEAAQQAGCQFLPVVLQNVSSPVRYIYIYIYFDLHDPTHDPPHQEDAPVRVLSVVVRVVVVRCVVPVPGAYEYEYEAHCLLSRLLVLLVDDRHLEYEYHQYAQALQQLLVLCCVQQNVVLSVVLLVLLVVQVVCVVVPHHADKAFCEDDRPGNHVHHPHCTVVLRVVGGDPPRDRIHGSNNSNCSNVSHSLVSLLSRDAAYEYEHAPQESRHHCVSVVSSCVSPDPSYDYHYDPDYSRRCSDDPNVVVSSVVVSVSSCVSSVVD/DDPDPPPPPDCPVPPPPPPPPPLDDPQWDKDWFDQPRWIKIWIKHAAPDPPAQAEEEEEAAQQAGCQFLPVVLQNVSSPVRYIYIYIYFDLHDPIHDPPHQEDAPVRVLSVVVRVVVVRCVVPVPGAYEYEYEAHCLLSRLLVLLVDDRHLEYEYHQYAQALQQLLVLCCVQQNDVLSVVLLVLLVVQVVCVVVPHHARKAFCEDDRPDNHVHHPHCTVVLRVVGGDPPRDRIHGSNNSNCSNVSHSLVSLLSRDAAYEYEHAPQESRHHCVSVVSSCVSPDPSYDYHYDPDYSRRCSDDPNVVVSSVVVSVSSCVSSVVD

Sequence (642 aa):
MSQRVIQSKSALSDEGEAGDQDDLPEGALNVAFSSKGTVCRGWHFAPTQQPAHSTVLMAHGLGGTIDGGLVDYARQLSRAGYRVVAFDYRYFGRSDGKPRQLLTVGDQLADWTAAITFTQRLDPSAPLVLWGTSFSSGHVASLAARREDIAAVIAMNPMLDGLSSVLAKLRESGWMPVLKLTLGAFEDYLRGLVGIAPKYVAIVGEPGDLAAMTAPDAEQGVTRFAADNFVNSMSARMLLTLGLYRPIRRAGRIRCPVLLQLCLRDSVTPVAAAYRTAARLGRRATVKTYDAGHFDIYQGELQEAFLHDQLIFLERALSHTMSQRVIQSKSALSDEGEAGDQDDLPEGALNVAFSSKGTVCRGWHFAPTQQPAHSTVLMAHGLGGTIDGGLVDYARQLSRAGYRVVAFDYRYFGRSDGKPRQLLTVGDQLADWTAAITFTQRLDPSAPLVLWGTSFSSGHVASLAARREDIAAVIAMNPMLDGLSSVLAKLRESGWMPVLKLTLGAFEDYLRGLVGIAPKYVAIVGEPGDLAAMTAPDAEQGVTRFAADNFVNSMSARMLLTLGLYRPIRRAGRIRCPVLLQLCLRDSVTPVAAAYRTAARLGRRATVKTYDAGHFDIYQGELQEAFLHDQLIFLERALSHT